Protein AF-A0A058YYZ7-F1 (afdb_monomer)

Sequence (504 aa):
MAPGGMSLLHMRAFSSAAGSTTTKVATSAKFANYDTECAGARLCRAIEAGEEPLPQGFDDVAHFRLFLRLVGDPRANRPLAKLGPMARLLGMDRASVQSLLGHYGREFGIAPARRSLHVPLAGVGPGHAVFEDLMDLVRRDPPVLVPRVLPRLVRLPPQQVEELLEEHAPEILATPAWERGICLGRLGHLVTVDPPLSRGAMVLLLSSNPPTLSRAIDKHFPEHGDVTVSVLPGAKMEALRGALVAGLQKAPVPSLWAINKSTGVAPTSIILHGPDLCPEYIVHLRGELPAEKVAHMRGLLQERRHSLQDMARQLAMSADRLRWYIRYYEPGVVLPSSERRPVRQLTRPGGSGRLTLREYTRRFLPATSPVHRPPGEGSPAGEGSHAPAGPSVHCRLSYFDPQVYGSGPGTNVQLLAPGLSRNLEAEIRGLAGLRPMPAMQEIGEYFGMPLHALLAAMRSFGWPEGFWDSRPTSQKYALADEDIRRLRRLAKQVHPSGRRMRFT

Mean predicted aligned error: 15.31 Å

Structure (mmCIF, N/CA/C/O backbone):
data_AF-A0A058YYZ7-F1
#
_entry.id   AF-A0A058YYZ7-F1
#
loop_
_atom_site.group_PDB
_atom_site.id
_atom_site.type_symbol
_atom_site.label_atom_id
_atom_site.label_alt_id
_atom_site.label_comp_id
_atom_site.label_asym_id
_atom_site.label_entity_id
_atom_site.label_seq_id
_atom_site.pdbx_PDB_ins_code
_atom_site.Cartn_x
_atom_site.Cartn_y
_atom_site.Cartn_z
_atom_site.occupancy
_atom_site.B_iso_or_equiv
_atom_site.auth_seq_id
_atom_site.auth_comp_id
_atom_site.auth_asym_id
_atom_site.auth_atom_id
_atom_site.pdbx_PDB_model_num
ATOM 1 N N . MET A 1 1 ? -35.905 -2.903 -5.583 1.00 32.34 1 MET A N 1
ATOM 2 C CA . MET A 1 1 ? -35.026 -1.754 -5.889 1.00 32.34 1 MET A CA 1
ATOM 3 C C . MET A 1 1 ? -33.642 -2.298 -6.196 1.00 32.34 1 MET A C 1
ATOM 5 O O . MET A 1 1 ? -33.057 -2.939 -5.334 1.00 32.34 1 MET A O 1
ATOM 9 N N . ALA A 1 2 ? -33.198 -2.164 -7.446 1.00 23.47 2 ALA A N 1
ATOM 10 C CA . ALA A 1 2 ? -31.926 -2.707 -7.921 1.00 23.47 2 ALA A CA 1
ATOM 11 C C . ALA A 1 2 ? -30.734 -2.012 -7.227 1.00 23.47 2 ALA A C 1
ATOM 13 O O . ALA A 1 2 ? -30.802 -0.797 -7.022 1.00 23.47 2 ALA A O 1
ATOM 14 N N . PRO A 1 3 ? -29.655 -2.729 -6.859 1.00 31.19 3 PRO A N 1
ATOM 15 C CA . PRO A 1 3 ? -28.486 -2.100 -6.260 1.00 31.19 3 PRO A CA 1
ATOM 16 C C . PRO A 1 3 ? -27.689 -1.348 -7.331 1.00 31.19 3 PRO A C 1
ATOM 18 O O . PRO A 1 3 ? -27.388 -1.892 -8.393 1.00 31.19 3 PRO A O 1
ATOM 21 N N . GLY A 1 4 ? -27.372 -0.085 -7.038 1.00 28.50 4 GLY A N 1
ATOM 22 C CA . GLY A 1 4 ? -26.622 0.820 -7.905 1.00 28.50 4 GLY A CA 1
ATOM 23 C C . GLY A 1 4 ? -25.275 0.232 -8.312 1.00 28.50 4 GLY A C 1
ATOM 24 O O . GLY A 1 4 ? -24.405 -0.002 -7.473 1.00 28.50 4 GLY A O 1
ATOM 25 N N . GLY A 1 5 ? -25.145 -0.019 -9.614 1.00 26.58 5 GLY A N 1
ATOM 26 C CA . GLY A 1 5 ? -23.951 -0.549 -10.250 1.00 26.58 5 GLY A CA 1
ATOM 27 C C . GLY A 1 5 ? -22.771 0.416 -10.189 1.00 26.58 5 GLY A C 1
ATOM 28 O O . GLY A 1 5 ? -22.922 1.638 -10.214 1.00 26.58 5 GLY A O 1
ATOM 29 N N . MET A 1 6 ? -21.580 -0.174 -10.125 1.00 30.84 6 MET A N 1
ATOM 30 C CA . MET A 1 6 ? -20.306 0.515 -10.282 1.00 30.84 6 MET A CA 1
ATOM 31 C C . MET A 1 6 ? -20.278 1.341 -11.575 1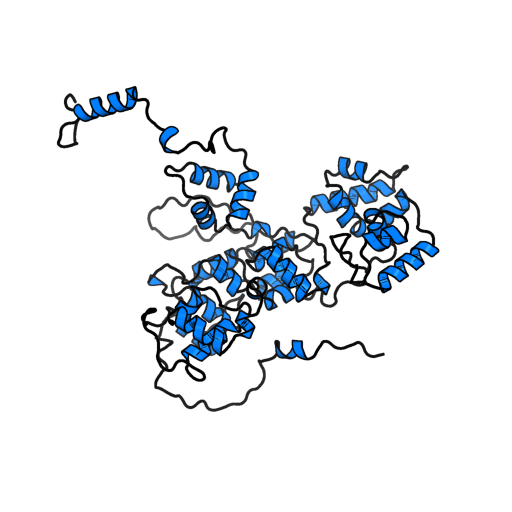.00 30.84 6 MET A C 1
ATOM 33 O O . MET A 1 6 ? -20.778 0.914 -12.615 1.00 30.84 6 MET A O 1
ATOM 37 N N . SER A 1 7 ? -19.657 2.520 -11.511 1.00 30.50 7 SER A N 1
ATOM 38 C CA . SER A 1 7 ? -19.440 3.397 -12.664 1.00 30.50 7 SER A CA 1
ATOM 39 C C . SER A 1 7 ? -18.693 2.666 -13.790 1.00 30.50 7 SER A C 1
ATOM 41 O O . SER A 1 7 ? -17.565 2.200 -13.608 1.00 30.50 7 SER A O 1
ATOM 43 N N . LEU A 1 8 ? -19.315 2.622 -14.975 1.00 30.22 8 LEU A N 1
ATOM 44 C CA . LEU A 1 8 ? -18.810 2.034 -16.227 1.00 30.22 8 LEU A CA 1
ATOM 45 C C . LEU A 1 8 ? -17.433 2.568 -16.671 1.00 30.22 8 LEU A C 1
ATOM 47 O O . LEU A 1 8 ? -16.762 1.928 -17.478 1.00 30.22 8 LEU A O 1
ATOM 51 N N . LEU A 1 9 ? -16.968 3.694 -16.120 1.00 29.95 9 LEU A N 1
ATOM 52 C CA . LEU A 1 9 ? -15.645 4.254 -16.413 1.00 29.95 9 LEU A CA 1
ATOM 53 C C . LEU A 1 9 ? -14.485 3.473 -15.769 1.00 29.95 9 LEU A C 1
ATOM 55 O O . LEU A 1 9 ? -13.367 3.562 -16.262 1.00 29.95 9 LEU A O 1
ATOM 59 N N . HIS A 1 10 ? -14.733 2.663 -14.732 1.00 36.28 10 HIS A N 1
ATOM 60 C CA . HIS A 1 10 ? -13.674 1.891 -14.060 1.00 36.28 10 HIS A CA 1
ATOM 61 C C . HIS A 1 10 ? -13.516 0.456 -14.586 1.00 36.28 10 HIS A C 1
ATOM 63 O O . HIS A 1 10 ? -12.455 -0.135 -14.415 1.00 36.28 10 HIS A O 1
ATOM 69 N N . MET A 1 11 ? -14.509 -0.106 -15.289 1.00 30.02 11 MET A N 1
ATOM 70 C CA . MET A 1 11 ? -14.366 -1.442 -15.896 1.00 30.02 11 MET A CA 1
ATOM 71 C C . MET A 1 11 ? -13.507 -1.448 -17.167 1.00 30.02 11 MET A C 1
ATOM 73 O O . MET A 1 11 ? -12.924 -2.476 -17.504 1.00 30.02 11 MET A O 1
ATOM 77 N N . ARG A 1 12 ? -13.351 -0.303 -17.845 1.00 27.16 12 ARG A N 1
ATOM 78 C CA . ARG A 1 12 ? -12.526 -0.208 -19.063 1.00 27.16 12 ARG A CA 1
ATOM 79 C C . ARG A 1 12 ? -11.014 -0.216 -18.799 1.00 27.16 12 ARG A C 1
ATOM 81 O O . ARG A 1 12 ? -10.256 -0.368 -19.746 1.00 27.16 12 ARG A O 1
ATOM 88 N N . ALA A 1 13 ? -10.587 -0.117 -17.538 1.00 29.44 13 ALA A N 1
ATOM 89 C CA . ALA A 1 13 ? -9.180 -0.202 -17.136 1.00 29.44 13 ALA A CA 1
ATOM 90 C C . ALA A 1 13 ? -8.735 -1.616 -16.705 1.00 29.44 13 ALA A C 1
ATOM 92 O O . ALA A 1 13 ? -7.559 -1.823 -16.432 1.00 29.44 13 ALA A O 1
ATOM 93 N N . PHE A 1 14 ? -9.645 -2.598 -16.65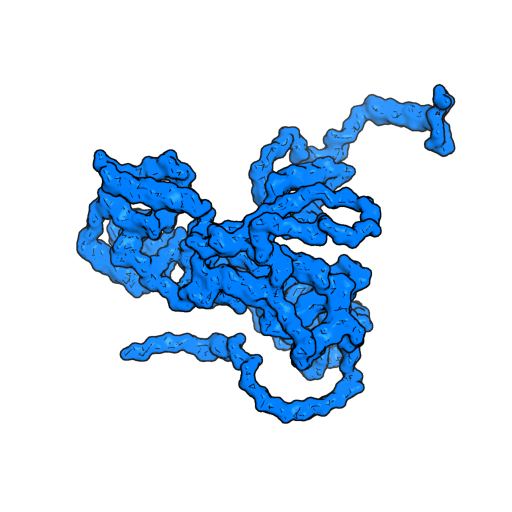7 1.00 36.44 14 PHE A N 1
ATOM 94 C CA . PHE A 1 14 ? -9.351 -3.947 -16.142 1.00 36.44 14 PHE A CA 1
ATOM 95 C C . PHE A 1 14 ? -9.690 -5.084 -17.118 1.00 36.44 14 PHE A C 1
ATOM 97 O O . PHE A 1 14 ? -9.709 -6.248 -16.728 1.00 36.44 14 PHE A O 1
ATOM 104 N N . SER A 1 15 ? -9.938 -4.771 -18.394 1.00 26.84 15 SER A N 1
ATOM 105 C CA . SER A 1 15 ? -10.240 -5.777 -19.418 1.00 26.84 15 SER A CA 1
ATOM 106 C C . SER A 1 15 ? -9.818 -5.330 -20.821 1.00 26.84 15 SER A C 1
ATOM 108 O O . SER A 1 15 ? -10.649 -5.141 -21.705 1.00 26.84 15 SER A O 1
ATOM 110 N N . SER A 1 16 ? -8.513 -5.199 -21.048 1.00 29.78 16 SER A N 1
ATOM 111 C CA . SER A 1 16 ? -7.920 -5.223 -22.393 1.00 29.78 16 SER A CA 1
ATOM 112 C C . SER A 1 16 ? -7.085 -6.495 -22.558 1.00 29.78 16 SER A C 1
ATOM 114 O O . SER A 1 16 ? -5.874 -6.449 -22.739 1.00 29.78 16 SER A O 1
ATOM 116 N N . ALA A 1 17 ? -7.748 -7.644 -22.427 1.00 37.47 17 ALA A N 1
ATOM 117 C CA . ALA A 1 17 ? -7.214 -8.962 -22.752 1.00 37.47 17 ALA A CA 1
ATOM 118 C C . ALA A 1 17 ? -8.373 -9.904 -23.125 1.00 37.47 17 ALA A C 1
ATOM 120 O O . ALA A 1 17 ? -8.692 -10.820 -22.380 1.00 37.47 17 ALA A O 1
ATOM 121 N N . ALA A 1 18 ? -9.058 -9.628 -24.239 1.00 31.44 18 ALA A N 1
ATOM 122 C CA . ALA A 1 18 ? -9.819 -10.620 -25.011 1.00 31.44 18 ALA A CA 1
ATOM 123 C C . ALA A 1 18 ? -10.386 -9.963 -26.277 1.00 31.44 18 ALA A C 1
ATOM 125 O O . ALA A 1 18 ? -11.379 -9.243 -26.246 1.00 31.44 18 ALA A O 1
ATOM 126 N N . GLY A 1 19 ? -9.723 -10.227 -27.394 1.00 24.39 19 GLY A N 1
ATOM 127 C CA . GLY A 1 19 ? -10.107 -9.800 -28.731 1.00 24.39 19 GLY A CA 1
ATOM 128 C C . GLY A 1 19 ? -9.131 -10.422 -29.712 1.00 24.39 19 GLY A C 1
ATOM 129 O O . GLY A 1 19 ? -8.310 -9.728 -30.296 1.00 24.39 19 GLY A O 1
ATOM 130 N N . SER A 1 20 ? -9.151 -11.755 -29.791 1.00 33.25 20 SER A N 1
ATOM 131 C CA . SER A 1 20 ? -8.394 -12.521 -30.778 1.00 33.25 20 SER A CA 1
ATOM 132 C C . SER A 1 20 ? -8.944 -12.200 -32.167 1.00 33.25 20 SER A C 1
ATOM 134 O O . SER A 1 20 ? -9.872 -12.839 -32.654 1.00 33.25 20 SER A O 1
ATOM 136 N N . THR A 1 21 ? -8.399 -11.162 -32.788 1.00 25.28 21 THR A N 1
ATOM 137 C CA . THR A 1 21 ? -8.395 -11.011 -34.239 1.00 25.28 21 THR A CA 1
ATOM 138 C C . THR A 1 21 ? -7.006 -11.391 -34.710 1.00 25.28 21 THR A C 1
ATOM 140 O O . THR A 1 21 ? -6.031 -10.685 -34.461 1.00 25.28 21 THR A O 1
ATOM 143 N N . THR A 1 22 ? -6.924 -12.542 -35.367 1.00 31.73 22 THR A N 1
ATOM 144 C CA . THR A 1 22 ? -5.776 -13.029 -36.129 1.00 31.73 22 THR A CA 1
ATOM 145 C C . THR A 1 22 ? -5.515 -12.104 -37.316 1.00 31.73 22 THR A C 1
ATOM 147 O O . THR A 1 22 ? -5.817 -12.410 -38.466 1.00 31.73 22 THR A O 1
ATOM 150 N N . THR A 1 23 ? -4.931 -10.941 -37.049 1.00 27.08 23 THR A N 1
ATOM 151 C CA . THR A 1 23 ? -4.337 -10.100 -38.082 1.00 27.08 23 THR A CA 1
ATOM 152 C C . THR A 1 23 ? -2.948 -10.657 -38.367 1.00 27.08 23 THR A C 1
ATOM 154 O O . THR A 1 23 ? -2.052 -10.579 -37.530 1.00 27.08 23 THR A O 1
ATOM 157 N N . LYS A 1 24 ? -2.765 -11.255 -39.551 1.00 30.39 24 LYS A N 1
ATOM 158 C CA . LYS A 1 24 ? -1.438 -11.549 -40.109 1.00 30.39 24 LYS A CA 1
ATOM 159 C C . LYS A 1 24 ? -0.627 -10.252 -40.111 1.00 30.39 24 LYS A C 1
ATOM 161 O O . LYS A 1 24 ? -0.834 -9.391 -40.964 1.00 30.39 24 LYS A O 1
ATOM 166 N N . VAL A 1 25 ? 0.276 -10.111 -39.146 1.00 31.44 25 VAL A N 1
ATOM 167 C CA . VAL A 1 25 ? 1.240 -9.015 -39.103 1.00 31.44 25 VAL A CA 1
ATOM 168 C C . VAL A 1 25 ? 2.261 -9.275 -40.201 1.00 31.44 25 VAL A C 1
ATOM 170 O O . VAL A 1 25 ? 3.057 -10.210 -40.129 1.00 31.44 25 VAL A O 1
ATOM 173 N N . ALA A 1 26 ? 2.207 -8.452 -41.245 1.00 29.28 26 ALA A N 1
ATOM 174 C CA . ALA A 1 26 ? 3.275 -8.346 -42.217 1.00 29.28 26 ALA A CA 1
ATOM 175 C C . ALA A 1 26 ? 4.538 -7.872 -41.486 1.00 29.28 26 ALA A C 1
ATOM 177 O O . ALA A 1 26 ? 4.589 -6.778 -40.924 1.00 29.28 26 ALA A O 1
ATOM 178 N N . THR A 1 27 ? 5.553 -8.727 -41.476 1.00 37.75 27 THR A N 1
ATOM 179 C CA . THR A 1 27 ? 6.890 -8.451 -40.957 1.00 37.75 27 THR A CA 1
ATOM 180 C C . THR A 1 27 ? 7.516 -7.279 -41.713 1.00 37.75 27 THR A C 1
ATOM 182 O O . THR A 1 27 ? 8.092 -7.448 -42.788 1.00 37.75 27 THR A O 1
ATOM 185 N N . SER A 1 28 ? 7.425 -6.077 -41.139 1.00 33.72 28 SER A N 1
ATOM 186 C CA . SER A 1 28 ? 8.242 -4.923 -41.523 1.00 33.72 28 SER A CA 1
ATOM 187 C C . SER A 1 28 ? 9.673 -5.139 -41.021 1.00 33.72 28 SER A C 1
ATOM 189 O O . SER A 1 28 ? 10.065 -4.756 -39.919 1.00 33.72 28 SER A O 1
ATOM 191 N N . ALA A 1 29 ? 10.458 -5.824 -41.845 1.00 35.69 29 ALA A N 1
ATOM 192 C CA . ALA A 1 29 ? 11.808 -6.298 -41.565 1.00 35.69 29 ALA A CA 1
ATOM 193 C C . ALA A 1 29 ? 12.906 -5.206 -41.590 1.00 35.69 29 ALA A C 1
ATOM 195 O O . ALA A 1 29 ? 14.044 -5.507 -41.942 1.00 35.69 29 ALA A O 1
ATOM 196 N N . LYS A 1 30 ? 12.619 -3.937 -41.249 1.00 32.91 30 LYS A N 1
ATOM 197 C CA . LYS A 1 30 ? 13.631 -2.855 -41.353 1.00 32.91 30 LYS A CA 1
ATOM 198 C C . LYS A 1 30 ? 13.953 -2.043 -40.096 1.00 32.91 30 LYS A C 1
ATOM 200 O O . LYS A 1 30 ? 14.890 -1.258 -40.149 1.00 32.91 30 LYS A O 1
ATOM 205 N N . PHE A 1 31 ? 13.313 -2.296 -38.952 1.00 38.97 31 PHE A N 1
ATOM 206 C CA . PHE A 1 31 ? 13.719 -1.686 -37.667 1.00 38.97 31 PHE A CA 1
ATOM 207 C C . PHE A 1 31 ? 13.695 -2.652 -36.468 1.00 38.97 31 PHE A C 1
ATOM 209 O O . PHE A 1 31 ? 13.795 -2.228 -35.321 1.00 38.97 31 PHE A O 1
ATOM 216 N N . ALA A 1 32 ? 13.645 -3.964 -36.718 1.00 35.94 32 ALA A N 1
ATOM 217 C CA . ALA A 1 32 ? 13.622 -5.031 -35.709 1.00 35.94 32 ALA A CA 1
ATOM 218 C C . ALA A 1 32 ? 14.964 -5.253 -34.962 1.00 35.94 32 ALA A C 1
ATOM 220 O O . ALA A 1 32 ? 15.266 -6.365 -34.548 1.00 35.94 32 ALA A O 1
ATOM 221 N N . ASN A 1 33 ? 15.775 -4.208 -34.776 1.00 40.09 33 ASN A N 1
ATOM 222 C CA . ASN A 1 33 ? 17.078 -4.270 -34.097 1.00 40.09 33 ASN A CA 1
ATOM 223 C C . ASN A 1 33 ? 17.053 -3.653 -32.683 1.00 40.09 33 ASN A C 1
ATOM 225 O O . ASN A 1 33 ? 18.094 -3.258 -32.159 1.00 40.09 33 ASN A O 1
ATOM 229 N N . TYR A 1 34 ? 15.878 -3.547 -32.054 1.00 48.16 34 TYR A N 1
ATOM 230 C CA . TYR A 1 34 ? 15.766 -3.118 -30.652 1.00 48.16 34 TYR A CA 1
ATOM 231 C C . TYR A 1 34 ? 16.021 -4.265 -29.656 1.00 48.16 34 TYR A C 1
ATOM 233 O O . TYR A 1 34 ? 16.436 -4.000 -28.530 1.00 48.16 34 TYR A O 1
ATOM 241 N N . ASP A 1 35 ? 15.907 -5.516 -30.118 1.00 48.53 35 ASP A N 1
ATOM 242 C CA . ASP A 1 35 ? 16.227 -6.753 -29.398 1.00 48.53 35 ASP A CA 1
ATOM 243 C C . ASP A 1 35 ? 17.396 -7.481 -30.085 1.00 48.53 35 ASP A C 1
ATOM 245 O O . ASP A 1 35 ? 17.244 -8.563 -30.653 1.00 48.53 35 ASP A O 1
ATOM 249 N N . THR A 1 36 ? 18.603 -6.909 -30.062 1.00 55.50 36 THR A N 1
ATOM 250 C CA . THR A 1 36 ? 19.791 -7.741 -30.322 1.00 55.50 36 THR A CA 1
ATOM 251 C C . THR A 1 36 ? 19.808 -8.873 -29.300 1.00 55.50 36 THR A C 1
ATOM 253 O O . THR A 1 36 ? 19.656 -8.584 -28.116 1.00 55.50 36 THR A O 1
ATOM 256 N N . GLU A 1 37 ? 19.989 -10.110 -29.772 1.00 69.75 37 GLU A N 1
ATOM 257 C CA . GLU A 1 37 ? 19.942 -11.420 -29.100 1.00 69.75 37 GLU A CA 1
ATOM 258 C C . GLU A 1 37 ? 20.668 -11.509 -27.737 1.00 69.75 37 GLU A C 1
ATOM 260 O O . GLU A 1 37 ? 21.611 -12.280 -27.541 1.00 69.75 37 GLU A O 1
ATOM 265 N N . CYS A 1 38 ? 20.251 -10.731 -26.749 1.00 83.62 38 CYS A N 1
ATOM 266 C CA . CYS A 1 38 ? 20.712 -10.867 -25.383 1.00 83.62 38 CYS A CA 1
ATOM 267 C C . CYS A 1 38 ? 19.911 -11.983 -24.706 1.00 83.62 38 CYS A C 1
ATOM 269 O O . CYS A 1 38 ? 18.788 -12.309 -25.109 1.00 83.62 38 CYS A O 1
ATOM 271 N N . ALA A 1 39 ? 20.501 -12.596 -23.680 1.00 89.94 39 ALA A N 1
ATOM 272 C CA . ALA A 1 39 ? 19.862 -13.695 -22.966 1.00 89.94 39 ALA A CA 1
ATOM 273 C C . ALA A 1 39 ? 18.491 -13.286 -22.400 1.00 89.94 39 ALA A C 1
ATOM 275 O O . ALA A 1 39 ? 17.548 -14.063 -22.492 1.00 89.94 39 ALA A O 1
ATOM 276 N N . GLY A 1 40 ? 18.349 -12.042 -21.924 1.00 91.88 40 GLY A N 1
ATOM 277 C CA . GLY A 1 40 ? 17.075 -11.500 -21.445 1.00 91.88 40 GLY A CA 1
ATOM 278 C C . GLY A 1 40 ? 15.976 -11.439 -22.505 1.00 91.88 40 GLY A C 1
ATOM 279 O O . GLY A 1 40 ? 14.872 -11.918 -22.271 1.00 91.88 40 GLY A O 1
ATOM 280 N N . ALA A 1 41 ? 16.270 -10.905 -23.695 1.00 91.44 41 ALA A N 1
ATOM 281 C CA . ALA A 1 41 ? 15.289 -10.824 -24.780 1.00 91.44 41 ALA A CA 1
ATOM 282 C C . ALA A 1 41 ? 14.910 -12.214 -25.323 1.00 91.44 41 ALA A C 1
ATOM 284 O O . ALA A 1 41 ? 13.760 -12.439 -25.701 1.00 91.44 41 ALA A O 1
ATOM 285 N N . ARG A 1 42 ? 15.856 -13.168 -25.344 1.00 93.00 42 ARG A N 1
ATOM 286 C CA . ARG A 1 42 ? 15.548 -14.577 -25.649 1.00 93.00 42 ARG A CA 1
ATOM 287 C C . ARG A 1 42 ? 14.634 -15.196 -24.596 1.00 93.00 42 ARG A C 1
ATOM 289 O O . ARG A 1 42 ? 13.643 -15.800 -24.977 1.00 93.00 42 ARG A O 1
ATOM 296 N N . LEU A 1 43 ? 14.920 -14.984 -23.311 1.00 94.25 43 LEU A N 1
ATOM 297 C CA . LEU A 1 43 ? 14.083 -15.479 -22.220 1.00 94.25 43 LEU A CA 1
ATOM 298 C C . LEU A 1 43 ? 12.655 -14.922 -22.311 1.00 94.25 43 LEU A C 1
ATOM 300 O O . LEU A 1 43 ? 11.703 -15.686 -22.238 1.00 94.25 43 LEU A O 1
ATOM 304 N N . CYS A 1 44 ? 12.480 -13.616 -22.548 1.00 94.94 44 CYS A N 1
ATOM 305 C CA . CYS A 1 44 ? 11.141 -13.045 -22.730 1.00 94.94 44 CYS A CA 1
ATOM 306 C C . CYS A 1 44 ? 10.384 -13.675 -23.909 1.00 94.94 44 CYS A C 1
ATOM 308 O O . CYS A 1 44 ? 9.199 -13.959 -23.769 1.00 94.94 44 CYS A O 1
ATOM 310 N N . ARG A 1 45 ? 11.057 -13.923 -25.042 1.00 94.25 45 ARG A N 1
ATOM 311 C CA . ARG A 1 45 ? 10.438 -14.578 -26.208 1.00 94.25 45 ARG A CA 1
ATOM 312 C C . ARG A 1 45 ? 10.078 -16.038 -25.938 1.00 94.25 45 ARG A C 1
ATOM 314 O O . ARG A 1 45 ? 9.000 -16.459 -26.334 1.00 94.25 45 ARG A O 1
ATOM 321 N N . ALA A 1 46 ? 10.939 -16.780 -25.242 1.00 94.06 46 ALA A N 1
ATOM 322 C CA . ALA A 1 46 ? 10.653 -18.152 -24.824 1.00 94.06 46 ALA A CA 1
ATOM 323 C C . ALA A 1 46 ? 9.420 -18.204 -23.903 1.00 94.06 46 ALA A C 1
ATOM 325 O O . ALA A 1 46 ? 8.557 -19.060 -24.075 1.00 94.06 46 ALA A O 1
ATOM 326 N N . ILE A 1 47 ? 9.276 -17.234 -22.990 1.00 95.44 47 ILE A N 1
ATOM 327 C CA . ILE A 1 47 ? 8.081 -17.119 -22.141 1.00 95.44 47 ILE A CA 1
ATOM 328 C C . ILE A 1 47 ? 6.834 -16.776 -22.971 1.00 95.44 47 ILE A C 1
ATOM 330 O O . ILE A 1 47 ? 5.782 -17.376 -22.769 1.00 95.44 47 ILE A O 1
ATOM 334 N N . GLU A 1 48 ? 6.930 -15.846 -23.927 1.00 94.88 48 GLU A N 1
ATOM 335 C CA . GLU A 1 48 ? 5.817 -15.510 -24.836 1.00 94.88 48 GLU A CA 1
ATOM 336 C C . GLU A 1 48 ? 5.400 -16.695 -25.721 1.00 94.88 48 GLU A C 1
ATOM 338 O O . GLU A 1 48 ? 4.217 -16.841 -26.024 1.00 94.88 48 GLU A O 1
ATOM 343 N N . ALA A 1 49 ? 6.349 -17.554 -26.101 1.00 94.19 49 ALA A N 1
ATOM 344 C CA . ALA A 1 49 ? 6.106 -18.787 -26.847 1.00 94.19 49 ALA A CA 1
ATOM 345 C C . ALA A 1 49 ? 5.599 -19.951 -25.971 1.00 94.19 49 ALA A C 1
ATOM 347 O O . ALA A 1 49 ? 5.192 -20.980 -26.507 1.00 94.19 49 ALA A O 1
ATOM 348 N N . GLY A 1 50 ? 5.603 -19.802 -24.640 1.00 94.19 50 GLY A N 1
ATOM 349 C CA . GLY A 1 50 ? 5.224 -20.854 -23.691 1.00 94.19 50 GLY A CA 1
ATOM 350 C C . GLY A 1 50 ? 6.286 -21.942 -23.485 1.00 94.19 50 GLY A C 1
ATOM 351 O O . GLY A 1 50 ? 5.978 -22.980 -22.906 1.00 94.19 50 GLY A O 1
ATOM 352 N N . GLU A 1 51 ? 7.516 -21.716 -23.948 1.00 94.38 51 GLU A N 1
ATOM 353 C CA . GLU A 1 51 ? 8.656 -22.629 -23.782 1.00 94.38 51 GLU A CA 1
ATOM 354 C C . GLU A 1 51 ? 9.259 -22.542 -22.372 1.00 94.38 51 GLU A C 1
ATOM 356 O O . GLU A 1 51 ? 9.737 -23.538 -21.837 1.00 94.38 51 GLU A O 1
ATOM 361 N N . GLU A 1 52 ? 9.194 -21.360 -21.753 1.00 93.06 52 GLU A N 1
ATOM 362 C CA . GLU A 1 52 ? 9.649 -21.100 -20.384 1.00 93.06 52 GLU A CA 1
ATOM 363 C C . GLU A 1 52 ? 8.501 -20.504 -19.549 1.00 93.06 52 GLU A C 1
ATOM 365 O O . GLU A 1 52 ? 7.705 -19.711 -20.062 1.00 93.06 52 GLU A O 1
ATOM 370 N N . PRO A 1 53 ? 8.374 -20.835 -18.254 1.00 94.00 53 PRO A N 1
ATOM 371 C CA . PRO A 1 53 ? 7.327 -20.263 -17.419 1.00 94.00 53 PRO A CA 1
ATOM 372 C C . PRO A 1 53 ? 7.621 -18.797 -17.074 1.00 94.00 53 PRO A C 1
ATOM 374 O O . PRO A 1 53 ? 8.761 -18.409 -16.810 1.00 94.00 53 PRO A O 1
ATOM 377 N N . LEU A 1 54 ? 6.570 -17.975 -16.982 1.00 94.19 54 LEU A N 1
ATOM 378 C CA . LEU A 1 54 ? 6.694 -16.626 -16.428 1.00 94.19 54 LEU A CA 1
ATOM 379 C C . LEU A 1 54 ? 7.154 -16.715 -14.958 1.00 94.19 54 LEU A C 1
ATOM 381 O O . LEU A 1 54 ? 6.518 -17.426 -14.171 1.00 94.19 54 LEU A O 1
ATOM 385 N N . PRO A 1 55 ? 8.207 -15.982 -14.548 1.00 93.31 55 PRO A N 1
ATOM 386 C CA . PRO A 1 55 ? 8.646 -15.996 -13.161 1.00 93.31 55 PRO A CA 1
ATOM 387 C C . PRO A 1 55 ? 7.539 -15.549 -12.202 1.00 93.31 55 PRO A C 1
ATOM 389 O O . PRO A 1 55 ? 6.846 -14.558 -12.445 1.00 93.31 55 PRO A O 1
ATOM 392 N N . GLN A 1 56 ? 7.409 -16.259 -11.077 1.00 91.62 56 GLN A N 1
ATOM 393 C CA . GLN A 1 56 ? 6.443 -15.923 -10.028 1.00 91.62 56 GLN A CA 1
ATOM 394 C C . GLN A 1 56 ? 6.578 -14.447 -9.607 1.00 91.62 56 GLN A C 1
ATOM 396 O O . GLN A 1 56 ? 7.686 -13.914 -9.518 1.00 91.62 56 GLN A O 1
ATOM 401 N N . GLY A 1 57 ? 5.448 -13.797 -9.325 1.00 87.88 57 GLY A N 1
ATOM 402 C CA . GLY A 1 57 ? 5.376 -12.402 -8.883 1.00 87.88 57 GLY A CA 1
ATOM 403 C C . GLY A 1 57 ? 5.127 -11.390 -10.005 1.00 87.88 57 GLY A C 1
ATOM 404 O O . GLY A 1 57 ? 4.706 -10.265 -9.723 1.00 87.88 57 GLY A O 1
ATOM 405 N N . PHE A 1 58 ? 5.326 -11.782 -11.264 1.00 92.69 58 PHE A N 1
ATOM 406 C CA . PHE A 1 58 ? 4.970 -10.976 -12.429 1.00 92.69 58 PHE A CA 1
ATOM 407 C C . PHE A 1 58 ? 3.587 -11.363 -12.958 1.00 92.69 58 PHE A C 1
ATOM 409 O O . PHE A 1 58 ? 3.248 -12.542 -13.007 1.00 92.69 58 PHE A O 1
ATOM 416 N N . ASP A 1 59 ? 2.797 -10.363 -13.355 1.00 88.75 59 ASP A N 1
ATOM 417 C CA . ASP A 1 59 ? 1.454 -10.594 -13.907 1.00 88.75 59 ASP A CA 1
ATOM 418 C C . ASP A 1 59 ? 1.499 -10.962 -15.396 1.00 88.75 59 ASP A C 1
ATOM 420 O O . ASP A 1 59 ? 0.646 -11.699 -15.882 1.00 88.75 59 ASP A O 1
ATOM 424 N N . ASP A 1 60 ? 2.503 -10.455 -16.116 1.00 92.38 60 ASP A N 1
ATOM 425 C CA . ASP A 1 60 ? 2.710 -10.688 -17.542 1.00 92.38 60 ASP A CA 1
ATOM 426 C C . ASP A 1 60 ? 4.194 -10.526 -17.933 1.00 92.38 60 ASP A C 1
ATOM 428 O O . ASP A 1 60 ? 5.042 -10.070 -17.150 1.00 92.38 60 ASP A O 1
ATOM 432 N N . VAL A 1 61 ? 4.505 -10.878 -19.185 1.00 94.62 61 VAL A N 1
ATOM 433 C CA . VAL A 1 61 ? 5.862 -10.765 -19.739 1.00 94.62 61 VAL A CA 1
ATOM 434 C C . VAL A 1 61 ? 6.315 -9.310 -19.852 1.00 94.62 61 VAL A C 1
ATOM 436 O O . VAL A 1 61 ? 7.503 -9.037 -19.704 1.00 94.62 61 VAL A O 1
ATOM 439 N N . ALA A 1 62 ? 5.411 -8.349 -20.057 1.00 92.25 62 ALA A N 1
ATOM 440 C CA . ALA A 1 62 ? 5.777 -6.938 -20.175 1.00 92.25 62 ALA A CA 1
ATOM 441 C C . ALA A 1 62 ? 6.333 -6.378 -18.852 1.00 92.25 62 ALA A C 1
ATOM 443 O O . ALA A 1 62 ? 7.318 -5.635 -18.858 1.00 92.25 62 ALA A O 1
ATOM 444 N N . HIS A 1 63 ? 5.763 -6.768 -17.708 1.00 92.25 63 HIS A N 1
ATOM 445 C CA . HIS A 1 63 ? 6.274 -6.427 -16.379 1.00 92.25 63 HIS A CA 1
ATOM 446 C C . HIS A 1 63 ? 7.641 -7.068 -16.117 1.00 92.25 63 HIS A C 1
ATOM 448 O O . HIS A 1 63 ? 8.547 -6.401 -15.606 1.00 92.25 63 HIS A O 1
ATOM 454 N N . PHE A 1 64 ? 7.821 -8.332 -16.507 1.00 95.44 64 PHE A N 1
ATOM 455 C CA . PHE A 1 64 ? 9.111 -9.009 -16.376 1.00 95.44 64 PHE A CA 1
ATOM 456 C C . PHE A 1 64 ? 10.184 -8.390 -17.287 1.00 95.44 64 PHE A C 1
ATOM 458 O O . PHE A 1 64 ? 11.290 -8.083 -16.839 1.00 95.44 64 PHE A O 1
ATOM 465 N N . ARG A 1 65 ? 9.834 -8.090 -18.542 1.00 95.12 65 ARG A N 1
ATOM 466 C CA . ARG A 1 65 ? 10.688 -7.384 -19.505 1.00 95.12 65 ARG A CA 1
ATOM 467 C C . ARG A 1 65 ? 11.101 -6.010 -18.975 1.00 95.12 65 ARG A C 1
ATOM 469 O O . ARG A 1 65 ? 12.272 -5.651 -19.084 1.00 95.12 65 ARG A O 1
ATOM 476 N N . LEU A 1 66 ? 10.190 -5.256 -18.349 1.00 94.88 66 LEU A N 1
ATOM 477 C CA . LEU A 1 66 ? 10.535 -3.992 -17.690 1.00 94.88 66 LEU A CA 1
ATOM 478 C C . LEU A 1 66 ? 11.576 -4.202 -16.586 1.00 94.88 66 LEU A C 1
ATOM 480 O O . LEU A 1 66 ? 12.551 -3.454 -16.536 1.00 94.88 66 LEU A O 1
ATOM 484 N N . PHE A 1 67 ? 11.410 -5.211 -15.725 1.00 95.50 67 PHE A N 1
ATOM 485 C CA . PHE A 1 67 ? 12.416 -5.530 -14.711 1.00 95.50 67 PHE A CA 1
ATOM 486 C C . PHE A 1 67 ? 13.793 -5.770 -15.350 1.00 95.50 67 PHE A C 1
ATOM 488 O O . PHE A 1 67 ? 14.750 -5.099 -14.962 1.00 95.50 67 PHE A O 1
ATOM 495 N N . LEU A 1 68 ? 13.890 -6.625 -16.374 1.00 95.31 68 LEU A N 1
ATOM 496 C CA . LEU A 1 68 ? 15.159 -6.902 -17.062 1.00 95.31 68 LEU A CA 1
ATOM 497 C C . LEU A 1 68 ? 15.756 -5.655 -17.734 1.00 95.31 68 LEU A C 1
ATOM 499 O O . LEU A 1 68 ? 16.971 -5.460 -17.702 1.00 95.31 68 LEU A O 1
ATOM 503 N N . ARG A 1 69 ? 14.927 -4.760 -18.281 1.00 94.56 69 ARG A N 1
ATOM 504 C CA . ARG A 1 69 ? 15.386 -3.462 -18.808 1.00 94.56 69 ARG A CA 1
ATOM 505 C C . ARG A 1 69 ? 15.902 -2.538 -17.706 1.00 94.56 69 ARG A C 1
ATOM 507 O O . ARG A 1 69 ? 16.883 -1.832 -17.912 1.00 94.56 69 ARG A O 1
ATOM 514 N N . LEU A 1 70 ? 15.280 -2.541 -16.526 1.00 92.62 70 LEU A N 1
ATOM 515 C CA . LEU A 1 70 ? 15.742 -1.771 -15.366 1.00 92.62 70 LEU A CA 1
ATOM 516 C C . LEU A 1 70 ? 17.064 -2.312 -14.798 1.00 92.62 70 LEU A C 1
ATOM 518 O O . LEU A 1 70 ? 17.856 -1.520 -14.279 1.00 92.62 70 LEU A O 1
ATOM 522 N N . VAL A 1 71 ? 17.327 -3.618 -14.929 1.00 91.25 71 VAL A N 1
ATOM 523 C CA . VAL A 1 71 ? 18.650 -4.210 -14.662 1.00 91.25 71 VAL A CA 1
ATOM 524 C C . VAL A 1 71 ? 19.706 -3.638 -15.614 1.00 91.25 71 VAL A C 1
ATOM 526 O O . VAL A 1 71 ? 20.810 -3.325 -15.178 1.00 91.25 71 VAL A O 1
ATOM 529 N N . GLY A 1 72 ? 19.370 -3.429 -16.887 1.00 89.88 72 GLY A N 1
ATOM 530 C CA . GLY A 1 72 ? 20.306 -2.889 -17.872 1.00 89.88 72 GLY A CA 1
ATOM 531 C C . GLY A 1 72 ? 21.368 -3.905 -18.296 1.00 89.88 72 GLY A C 1
ATOM 532 O O . GLY A 1 72 ? 21.094 -5.097 -18.369 1.00 89.88 72 GLY A O 1
ATOM 533 N N . ASP A 1 73 ? 22.576 -3.430 -18.613 1.00 86.44 73 ASP A N 1
ATOM 534 C CA . ASP A 1 73 ? 23.682 -4.291 -19.052 1.00 86.44 73 ASP A CA 1
ATOM 535 C C . ASP A 1 73 ? 24.244 -5.113 -17.873 1.00 86.44 73 ASP A C 1
ATOM 537 O O . ASP A 1 73 ? 24.815 -4.518 -16.948 1.00 86.44 73 ASP A O 1
ATOM 541 N N . PRO A 1 74 ? 24.160 -6.458 -17.909 1.00 81.94 74 PRO A N 1
ATOM 542 C CA . PRO A 1 74 ? 24.686 -7.301 -16.839 1.00 81.94 74 PRO A CA 1
ATOM 543 C C . PRO A 1 74 ? 26.188 -7.120 -16.602 1.00 81.94 74 PRO A C 1
ATOM 545 O O . PRO A 1 74 ? 26.662 -7.244 -15.475 1.00 81.94 74 PRO A O 1
ATOM 548 N N . ARG A 1 75 ? 26.954 -6.761 -17.642 1.00 79.94 75 ARG A N 1
ATOM 549 C CA . ARG A 1 75 ? 28.410 -6.560 -17.545 1.00 79.94 75 ARG A CA 1
ATOM 550 C C . ARG A 1 75 ? 28.778 -5.270 -16.826 1.00 79.94 75 ARG A C 1
ATOM 552 O O . ARG A 1 75 ? 29.871 -5.163 -16.276 1.00 79.94 75 ARG A O 1
ATOM 559 N N . ALA A 1 76 ? 27.877 -4.290 -16.817 1.00 76.56 76 ALA A N 1
ATOM 560 C CA . ALA A 1 76 ? 28.107 -3.014 -16.156 1.00 76.56 76 ALA A CA 1
ATOM 561 C C . ALA A 1 76 ? 27.944 -3.100 -14.628 1.00 76.56 76 ALA A C 1
ATOM 563 O O . ALA A 1 76 ? 28.296 -2.142 -13.938 1.00 76.56 76 ALA A O 1
ATOM 564 N N . ASN A 1 77 ? 27.393 -4.208 -14.097 1.00 68.31 77 ASN A N 1
ATOM 565 C CA . ASN A 1 77 ? 27.081 -4.413 -12.673 1.00 68.31 77 ASN A CA 1
ATOM 566 C C . ASN A 1 77 ? 26.353 -3.220 -12.021 1.00 68.31 77 ASN A C 1
ATOM 568 O O . ASN A 1 77 ? 26.469 -2.972 -10.819 1.00 68.31 77 ASN A O 1
ATOM 572 N N . ARG A 1 78 ? 25.600 -2.452 -12.818 1.00 76.88 78 ARG A N 1
ATOM 573 C CA . ARG A 1 78 ? 24.941 -1.223 -12.382 1.00 76.88 78 ARG A CA 1
ATOM 574 C C . ARG A 1 78 ? 23.551 -1.111 -13.010 1.00 76.88 78 ARG A C 1
ATOM 576 O O . ARG A 1 78 ? 23.451 -0.714 -14.172 1.00 76.88 78 ARG A O 1
ATOM 583 N N . PRO A 1 79 ? 22.490 -1.369 -12.228 1.00 83.06 79 PRO A N 1
ATOM 584 C CA . PRO A 1 79 ? 21.115 -1.158 -12.658 1.00 83.06 79 PRO A CA 1
ATOM 585 C C . PRO A 1 79 ? 20.848 0.265 -13.164 1.00 83.06 79 PRO A C 1
ATOM 587 O O . PRO A 1 79 ? 21.414 1.243 -12.657 1.00 83.06 79 PRO A O 1
ATOM 590 N N . LEU A 1 80 ? 19.941 0.402 -14.137 1.00 83.50 80 LEU A N 1
ATOM 591 C CA . LEU A 1 80 ? 19.528 1.706 -14.674 1.00 83.50 80 LEU A CA 1
ATOM 592 C C . LEU A 1 80 ? 18.784 2.553 -13.636 1.00 83.50 80 LEU A C 1
ATOM 594 O O . LEU A 1 80 ? 18.819 3.788 -13.699 1.00 83.50 80 LEU A O 1
ATOM 598 N N . ALA A 1 81 ? 18.136 1.893 -12.677 1.00 82.88 81 ALA A N 1
ATOM 599 C CA . ALA A 1 81 ? 17.404 2.50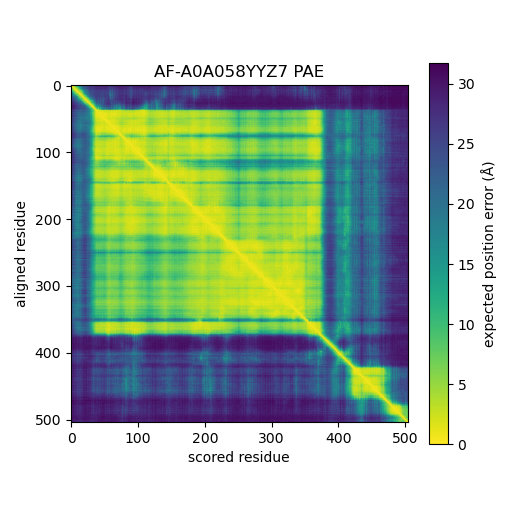1 -11.581 1.00 82.88 81 ALA A CA 1
ATOM 600 C C . ALA A 1 81 ? 17.914 1.988 -10.226 1.00 82.88 81 ALA A C 1
ATOM 602 O O . ALA A 1 81 ? 18.346 0.850 -10.092 1.00 82.88 81 ALA A O 1
ATOM 603 N N . LYS A 1 82 ? 17.846 2.833 -9.191 1.00 83.31 82 LYS A N 1
ATOM 604 C CA . LYS A 1 82 ? 18.108 2.396 -7.810 1.00 83.31 82 LYS A CA 1
ATOM 605 C C . LYS A 1 82 ? 17.033 1.389 -7.367 1.00 83.31 82 LYS A C 1
ATOM 607 O O . LYS A 1 82 ? 15.902 1.441 -7.850 1.00 83.31 82 LYS A O 1
ATOM 612 N N . LEU A 1 83 ? 17.358 0.563 -6.371 1.00 81.38 83 LEU A N 1
ATOM 613 C CA . LEU A 1 83 ? 16.479 -0.495 -5.856 1.00 81.38 83 LEU A CA 1
ATOM 614 C C . LEU A 1 83 ? 15.081 0.008 -5.451 1.00 81.38 83 LEU A C 1
ATOM 616 O O . LEU A 1 83 ? 14.081 -0.592 -5.820 1.00 81.38 83 LEU A O 1
ATOM 620 N N . GLY A 1 84 ? 14.995 1.139 -4.739 1.00 79.44 84 GLY A N 1
ATOM 621 C CA . GLY A 1 84 ? 13.713 1.721 -4.313 1.00 79.44 84 GLY A CA 1
ATOM 622 C C . GLY A 1 84 ? 12.784 2.083 -5.483 1.00 79.44 84 GLY A C 1
ATOM 623 O O . GLY A 1 84 ? 11.657 1.595 -5.520 1.00 79.44 84 GLY A O 1
ATOM 624 N N . PRO A 1 85 ? 13.233 2.908 -6.450 1.00 83.44 85 PRO A N 1
ATOM 625 C CA . PRO A 1 85 ? 12.487 3.165 -7.679 1.00 83.44 85 PRO A CA 1
ATOM 626 C C . PRO A 1 85 ? 12.112 1.903 -8.461 1.00 83.44 85 PRO A C 1
ATOM 628 O O . PRO A 1 85 ? 10.976 1.831 -8.914 1.00 83.44 85 PRO A O 1
ATOM 631 N N . MET A 1 86 ? 13.009 0.915 -8.592 1.00 87.25 86 MET A N 1
ATOM 632 C CA . MET A 1 86 ? 12.679 -0.359 -9.252 1.00 87.25 86 MET A CA 1
ATOM 633 C C . MET A 1 86 ? 11.536 -1.076 -8.536 1.00 87.25 86 MET A C 1
ATOM 635 O O . MET A 1 86 ? 10.535 -1.402 -9.158 1.00 87.25 86 MET A O 1
ATOM 639 N N . ALA A 1 87 ? 11.653 -1.256 -7.222 1.00 85.69 87 ALA A N 1
ATOM 640 C CA . ALA A 1 87 ? 10.648 -1.932 -6.411 1.00 85.69 87 ALA A CA 1
ATOM 641 C C . ALA A 1 87 ? 9.283 -1.244 -6.479 1.00 85.69 87 ALA A C 1
ATOM 643 O O . ALA A 1 87 ? 8.268 -1.897 -6.702 1.00 85.69 87 ALA A O 1
ATOM 644 N N . ARG A 1 88 ? 9.267 0.091 -6.437 1.00 88.25 88 ARG A N 1
ATOM 645 C CA . ARG A 1 88 ? 8.047 0.874 -6.640 1.00 88.25 88 ARG A CA 1
ATOM 646 C C . ARG A 1 88 ? 7.434 0.653 -8.029 1.00 88.25 88 ARG A C 1
ATOM 648 O O . ARG A 1 88 ? 6.233 0.446 -8.113 1.00 88.25 88 ARG A O 1
ATOM 655 N N . LEU A 1 89 ? 8.239 0.701 -9.097 1.00 90.62 89 LEU A N 1
ATOM 656 C CA . LEU A 1 89 ? 7.771 0.506 -10.481 1.00 90.62 89 LEU A CA 1
ATOM 657 C C . LEU A 1 89 ? 7.250 -0.909 -10.754 1.00 90.62 89 LEU A C 1
ATOM 659 O O . LEU A 1 89 ? 6.432 -1.094 -11.645 1.00 90.62 89 LEU A O 1
ATOM 663 N N . LEU A 1 90 ? 7.727 -1.893 -9.997 1.00 90.12 90 LEU A N 1
ATOM 664 C CA . LEU A 1 90 ? 7.287 -3.283 -10.099 1.00 90.12 90 LEU A CA 1
ATOM 665 C C . LEU A 1 90 ? 6.146 -3.616 -9.127 1.00 90.12 90 LEU A C 1
ATOM 667 O O . LEU A 1 90 ? 5.629 -4.727 -9.162 1.00 90.12 90 LEU A O 1
ATOM 671 N N . GLY A 1 91 ? 5.764 -2.681 -8.248 1.00 89.25 91 GLY A N 1
ATOM 672 C CA . GLY A 1 91 ? 4.755 -2.923 -7.217 1.00 89.25 91 GLY A CA 1
ATOM 673 C C . GLY A 1 91 ? 5.171 -3.998 -6.206 1.00 89.25 91 GLY A C 1
ATOM 674 O O . GLY A 1 91 ? 4.331 -4.777 -5.760 1.00 89.25 91 GLY A O 1
ATOM 675 N N . MET A 1 92 ? 6.466 -4.054 -5.879 1.00 87.94 92 MET A N 1
ATOM 676 C CA . MET A 1 92 ? 7.079 -5.041 -4.985 1.00 87.94 92 MET A CA 1
ATOM 677 C C . MET A 1 92 ? 7.875 -4.361 -3.864 1.00 87.94 92 MET A C 1
ATOM 679 O O . MET A 1 92 ? 8.238 -3.180 -3.941 1.00 87.94 92 MET A O 1
ATOM 683 N N . ASP A 1 93 ? 8.211 -5.118 -2.821 1.00 84.62 93 ASP A N 1
ATOM 684 C CA . ASP A 1 93 ? 9.149 -4.666 -1.800 1.00 84.62 93 ASP A CA 1
ATOM 685 C C . ASP A 1 93 ? 10.603 -4.709 -2.312 1.00 84.62 93 ASP A C 1
ATOM 687 O O . ASP A 1 93 ? 10.960 -5.419 -3.259 1.00 84.62 93 ASP A O 1
ATOM 691 N N . ARG A 1 94 ? 11.475 -3.932 -1.662 1.00 82.88 94 ARG A N 1
ATOM 692 C CA . ARG A 1 94 ? 12.893 -3.824 -2.038 1.00 82.88 94 ARG A CA 1
ATOM 693 C C . ARG A 1 94 ? 13.638 -5.152 -1.929 1.00 82.88 94 ARG A C 1
ATOM 695 O O . ARG A 1 94 ? 14.540 -5.391 -2.725 1.00 82.88 94 ARG A O 1
ATOM 702 N N . ALA A 1 95 ? 13.287 -5.997 -0.963 1.00 77.69 95 ALA A N 1
ATOM 703 C CA . ALA A 1 95 ? 13.973 -7.260 -0.728 1.00 77.69 95 ALA A CA 1
ATOM 704 C C . ALA A 1 95 ? 13.641 -8.282 -1.823 1.00 77.69 95 ALA A C 1
ATOM 706 O O . ALA A 1 95 ? 14.537 -8.957 -2.330 1.00 77.69 95 ALA A O 1
ATOM 707 N N . SER A 1 96 ? 12.380 -8.330 -2.253 1.00 82.94 96 SER A N 1
ATOM 708 C CA . SER A 1 96 ? 11.935 -9.119 -3.403 1.00 82.94 96 SER A CA 1
ATOM 709 C C . SER A 1 96 ? 12.669 -8.720 -4.684 1.00 82.94 96 SER A C 1
ATOM 711 O O . SER A 1 96 ? 13.204 -9.584 -5.378 1.00 82.94 96 SER A O 1
ATOM 713 N N . VAL A 1 97 ? 12.795 -7.417 -4.966 1.00 84.50 97 VAL A N 1
ATOM 714 C CA . VAL A 1 97 ? 13.566 -6.953 -6.135 1.00 84.50 97 VAL A CA 1
ATOM 715 C C . VAL A 1 97 ? 15.056 -7.248 -5.999 1.00 84.50 97 VAL A C 1
ATOM 717 O O . VAL A 1 97 ? 15.688 -7.633 -6.978 1.00 84.50 97 VAL A O 1
ATOM 720 N N . GLN A 1 98 ? 15.630 -7.123 -4.802 1.00 84.19 98 GLN A N 1
ATOM 721 C CA . GLN A 1 98 ? 17.028 -7.486 -4.568 1.00 84.19 98 GLN A CA 1
ATOM 722 C C . GLN A 1 98 ? 17.274 -8.973 -4.849 1.00 84.19 98 GLN A C 1
ATOM 724 O O . GLN A 1 98 ? 18.294 -9.334 -5.436 1.00 84.19 98 GLN A O 1
ATOM 729 N N . SER A 1 99 ? 16.328 -9.832 -4.469 1.00 81.06 99 SER A N 1
ATOM 730 C CA . SER A 1 99 ? 16.395 -11.264 -4.747 1.00 81.06 99 SER A CA 1
ATOM 731 C C . SER A 1 99 ? 16.302 -11.561 -6.246 1.00 81.06 99 SER A C 1
ATOM 733 O O . SER A 1 99 ? 17.098 -12.333 -6.781 1.00 81.06 99 SER A O 1
ATOM 735 N N . LEU A 1 100 ? 15.402 -10.873 -6.958 1.00 86.81 100 LEU A N 1
ATOM 736 C CA . LEU A 1 100 ? 15.314 -10.943 -8.419 1.00 86.81 100 LEU A CA 1
ATOM 737 C C . LEU A 1 100 ? 16.601 -10.470 -9.102 1.00 86.81 100 LEU A C 1
ATOM 739 O O . LEU A 1 100 ? 17.044 -11.097 -10.059 1.00 86.81 100 LEU A O 1
ATOM 743 N N . LEU A 1 101 ? 17.234 -9.404 -8.607 1.00 86.31 101 LEU A N 1
ATOM 744 C CA . LEU A 1 101 ? 18.532 -8.943 -9.107 1.00 86.31 101 LEU A CA 1
ATOM 745 C C . LEU A 1 101 ? 19.632 -9.985 -8.887 1.00 86.31 101 LEU A C 1
ATOM 747 O O . LEU A 1 101 ? 20.472 -10.170 -9.763 1.00 86.31 101 LEU A O 1
ATOM 751 N N . GLY A 1 102 ? 19.621 -10.675 -7.747 1.00 82.75 102 GLY A N 1
ATOM 752 C CA . GLY A 1 102 ? 20.547 -11.774 -7.481 1.00 82.75 102 GLY A CA 1
ATOM 753 C C . GLY A 1 102 ? 20.367 -12.947 -8.445 1.00 82.75 102 GLY A C 1
ATOM 754 O O . GLY A 1 102 ? 21.359 -13.524 -8.876 1.00 82.75 102 GLY A O 1
ATOM 755 N N . HIS A 1 103 ? 19.119 -13.263 -8.801 1.00 86.25 103 HIS A N 1
ATOM 756 C CA . HIS A 1 103 ? 18.791 -14.419 -9.635 1.00 86.25 103 HIS A CA 1
ATOM 757 C C . HIS A 1 103 ? 18.916 -14.140 -11.141 1.00 86.25 103 HIS A C 1
ATOM 759 O O . HIS A 1 103 ? 19.540 -14.907 -11.860 1.00 86.25 103 HIS A O 1
ATOM 765 N N . TYR A 1 104 ? 18.371 -13.021 -11.618 1.00 89.00 104 TYR A N 1
ATOM 766 C CA . TYR A 1 104 ? 18.319 -12.690 -13.047 1.00 89.00 104 TYR A CA 1
ATOM 767 C C . TYR A 1 104 ? 19.331 -11.622 -13.467 1.00 89.00 104 TYR A C 1
ATOM 769 O O . TYR A 1 104 ? 19.677 -11.516 -14.644 1.00 89.00 104 TYR A O 1
ATOM 777 N N . GLY A 1 105 ? 19.798 -10.791 -12.532 1.00 84.88 105 GLY A N 1
ATOM 778 C CA . GLY A 1 105 ? 20.469 -9.536 -12.868 1.00 84.88 105 GLY A CA 1
ATOM 779 C C . GLY A 1 105 ? 21.822 -9.696 -13.566 1.00 84.88 105 GLY A C 1
ATOM 780 O O . GLY A 1 105 ? 22.204 -8.838 -14.358 1.00 84.88 105 GLY A O 1
ATOM 781 N N . ARG A 1 106 ? 22.538 -10.794 -13.299 1.00 83.50 106 ARG A N 1
ATOM 782 C CA . ARG A 1 106 ? 23.887 -11.046 -13.840 1.00 83.50 106 ARG A CA 1
ATOM 783 C C . ARG A 1 106 ? 23.906 -11.622 -15.253 1.00 83.50 106 ARG A C 1
ATOM 785 O O . ARG A 1 106 ? 24.926 -11.517 -15.925 1.00 83.50 106 ARG A O 1
ATOM 792 N N . GLU A 1 107 ? 22.802 -12.206 -15.700 1.00 86.50 107 GLU A N 1
ATOM 793 C CA . GLU A 1 107 ? 22.762 -12.963 -16.956 1.00 86.50 107 GLU A CA 1
ATOM 794 C C . GLU A 1 107 ? 21.706 -12.423 -17.920 1.00 86.50 107 GLU A C 1
ATOM 796 O O . GLU A 1 107 ? 21.961 -12.303 -19.117 1.00 86.50 107 GLU A O 1
ATOM 801 N N . PHE A 1 108 ? 20.543 -12.028 -17.400 1.00 91.88 108 PHE A N 1
ATOM 802 C CA . PHE A 1 108 ? 19.353 -11.754 -18.206 1.00 91.88 108 PHE A CA 1
ATOM 803 C C . PHE A 1 108 ? 19.011 -10.267 -18.328 1.00 91.88 108 PHE A C 1
ATOM 805 O O . PHE A 1 108 ? 17.993 -9.923 -18.923 1.00 91.88 108 PHE A O 1
ATOM 812 N N . GLY A 1 109 ? 19.832 -9.364 -17.791 1.00 91.00 109 GLY A N 1
ATOM 813 C CA . GLY A 1 109 ? 19.630 -7.925 -17.971 1.00 91.00 109 GLY A CA 1
ATOM 814 C C . GLY A 1 109 ? 19.562 -7.526 -19.453 1.00 91.00 109 GLY A C 1
ATOM 815 O O . GLY A 1 109 ? 20.346 -7.997 -20.283 1.00 91.00 109 GLY A O 1
ATOM 816 N N . ILE A 1 110 ? 18.602 -6.660 -19.789 1.00 91.50 110 ILE A N 1
ATOM 817 C CA . ILE A 1 110 ? 18.410 -6.128 -21.141 1.00 91.50 110 ILE A CA 1
ATOM 818 C C . ILE A 1 110 ? 19.023 -4.731 -21.184 1.00 91.50 110 ILE A C 1
ATOM 820 O O . ILE A 1 110 ? 18.486 -3.770 -20.627 1.00 91.50 110 ILE A O 1
ATOM 824 N N . ALA A 1 111 ? 20.167 -4.617 -21.857 1.00 87.12 111 ALA A N 1
ATOM 825 C CA . ALA A 1 111 ? 20.826 -3.337 -22.062 1.00 87.12 111 ALA A CA 1
ATOM 826 C C . ALA A 1 111 ? 19.953 -2.404 -22.924 1.00 87.12 111 ALA A C 1
ATOM 828 O O . ALA A 1 111 ? 19.350 -2.852 -23.900 1.00 87.12 111 ALA A O 1
ATOM 829 N N . PRO A 1 112 ? 19.908 -1.095 -22.622 1.00 84.00 112 PRO A N 1
ATOM 830 C CA . PRO A 1 112 ? 19.234 -0.143 -23.491 1.00 84.00 112 PRO A CA 1
ATOM 831 C C . PRO A 1 112 ? 19.964 -0.049 -24.840 1.00 84.00 112 PRO A C 1
ATOM 833 O O . PRO A 1 112 ? 21.180 -0.250 -24.913 1.00 84.00 112 PRO A O 1
ATOM 836 N N . ALA A 1 113 ? 19.239 0.323 -25.899 1.00 79.38 113 ALA A N 1
ATOM 837 C CA . ALA A 1 113 ? 19.778 0.408 -27.258 1.00 79.38 113 ALA A CA 1
ATOM 838 C C . ALA A 1 113 ? 21.108 1.186 -27.325 1.00 79.38 113 ALA A C 1
ATOM 840 O O . ALA A 1 113 ? 21.327 2.154 -26.591 1.00 79.38 113 ALA A O 1
ATOM 841 N N . ARG A 1 114 ? 22.032 0.802 -28.210 1.00 77.81 114 ARG A N 1
ATOM 842 C CA . ARG A 1 114 ? 23.329 1.487 -28.356 1.00 77.81 114 ARG A CA 1
ATOM 843 C C . ARG A 1 114 ? 23.158 2.814 -29.104 1.00 77.81 114 ARG A C 1
ATOM 845 O O . ARG A 1 114 ? 23.416 2.900 -30.296 1.00 77.81 114 ARG A O 1
ATOM 852 N N . ARG A 1 115 ? 22.708 3.853 -28.394 1.00 80.56 115 ARG A N 1
ATOM 853 C CA . ARG A 1 115 ? 22.553 5.220 -28.909 1.00 80.56 115 ARG A CA 1
ATOM 854 C C . ARG A 1 115 ? 23.062 6.251 -27.907 1.00 80.56 115 ARG A C 1
ATOM 856 O O . ARG A 1 115 ? 22.950 6.053 -26.695 1.00 80.56 115 ARG A O 1
ATOM 863 N N . SER A 1 116 ? 23.603 7.355 -28.418 1.00 77.69 116 SER A N 1
ATOM 864 C CA . SER A 1 116 ? 23.930 8.519 -27.594 1.00 77.69 116 SER A CA 1
ATOM 865 C C . SER A 1 116 ? 22.656 9.132 -27.011 1.00 77.69 116 SER A C 1
ATOM 867 O O . SER A 1 116 ? 21.689 9.363 -27.734 1.00 77.69 116 SER A O 1
ATOM 869 N N . LEU A 1 117 ? 22.681 9.421 -25.707 1.00 80.50 117 LEU A N 1
ATOM 870 C CA . LEU A 1 117 ? 21.613 10.143 -25.002 1.00 80.50 117 LEU A CA 1
ATOM 871 C C . LEU A 1 117 ? 21.636 11.652 -25.276 1.00 80.50 117 LEU A C 1
ATOM 873 O O . LEU A 1 117 ? 20.729 12.356 -24.852 1.00 80.50 117 LEU A O 1
ATOM 877 N N . HIS A 1 118 ? 22.676 12.150 -25.946 1.00 82.44 118 HIS A N 1
ATOM 878 C CA . HIS A 1 118 ? 22.847 13.574 -26.241 1.00 82.44 118 HIS A CA 1
ATOM 879 C C . HIS A 1 118 ? 22.365 13.956 -27.639 1.00 82.44 118 HIS A C 1
ATOM 881 O O . HIS A 1 118 ? 22.292 15.138 -27.948 1.00 82.44 118 HIS A O 1
ATOM 887 N N . VAL A 1 119 ? 22.053 12.970 -28.483 1.00 84.06 119 VAL A N 1
ATOM 888 C CA . VAL A 1 119 ? 21.643 13.201 -29.868 1.00 84.06 119 VAL A CA 1
ATOM 889 C C . VAL A 1 119 ? 20.132 12.958 -29.979 1.00 84.06 119 VAL A C 1
ATOM 891 O O . VAL A 1 119 ? 19.683 11.824 -29.733 1.00 84.06 119 VAL A O 1
ATOM 894 N N . PRO A 1 120 ? 19.342 13.998 -30.312 1.00 85.19 120 PRO A N 1
ATOM 895 C CA . PRO A 1 120 ? 17.924 13.850 -30.609 1.00 85.19 120 PRO A CA 1
ATOM 896 C C . PRO A 1 120 ? 17.706 12.870 -31.757 1.00 85.19 120 PRO A C 1
ATOM 898 O O . PRO A 1 120 ? 18.522 12.776 -32.675 1.00 85.19 120 PRO A O 1
ATOM 901 N N . LEU A 1 121 ? 16.599 12.135 -31.707 1.00 88.00 121 LEU A N 1
ATOM 902 C CA . LEU A 1 121 ? 16.173 11.319 -32.841 1.00 88.00 121 LEU A CA 1
ATOM 903 C C . LEU A 1 121 ? 15.102 12.080 -33.610 1.00 88.00 121 LEU A C 1
ATOM 905 O O . LEU A 1 121 ? 14.063 12.411 -33.047 1.00 88.00 121 LEU A O 1
ATOM 909 N N . ALA A 1 122 ? 15.373 12.380 -34.877 1.00 87.19 122 ALA A N 1
ATOM 910 C CA . ALA A 1 122 ? 14.415 13.058 -35.739 1.00 87.19 122 ALA A CA 1
ATOM 911 C C . ALA A 1 122 ? 13.226 12.138 -36.065 1.00 87.19 122 ALA A C 1
ATOM 913 O O . ALA A 1 122 ? 13.403 10.930 -36.221 1.00 87.19 122 ALA A O 1
ATOM 914 N N . GLY A 1 123 ? 12.028 12.718 -36.185 1.00 87.94 123 GLY A N 1
ATOM 915 C CA . GLY A 1 123 ? 10.819 11.993 -36.593 1.00 87.94 123 GLY A CA 1
ATOM 916 C C . GLY A 1 123 ? 10.245 11.035 -35.543 1.00 87.94 123 GLY A C 1
ATOM 917 O O . GLY A 1 123 ? 9.520 10.110 -35.901 1.00 87.94 123 GLY A O 1
ATOM 918 N N . VAL A 1 124 ? 10.573 11.217 -34.259 1.00 90.00 124 VAL A N 1
ATOM 919 C CA . VAL A 1 124 ? 9.921 10.465 -33.177 1.00 90.00 124 VAL A CA 1
ATOM 920 C C . VAL A 1 124 ? 8.527 11.042 -32.954 1.00 90.00 124 VAL A C 1
ATOM 922 O O . VAL A 1 124 ? 8.403 12.185 -32.535 1.00 90.00 124 VAL A O 1
ATOM 925 N N . GLY A 1 125 ? 7.502 10.240 -33.226 1.00 91.12 125 GLY A N 1
ATOM 926 C CA . GLY A 1 125 ? 6.091 10.572 -33.033 1.00 91.12 125 GLY A CA 1
ATOM 927 C C . GLY A 1 125 ? 5.212 9.324 -33.184 1.00 91.12 125 GLY A C 1
ATOM 928 O O . GLY A 1 125 ? 5.759 8.218 -33.278 1.00 91.12 125 GLY A O 1
ATOM 929 N N . PRO A 1 126 ? 3.877 9.469 -33.224 1.00 93.88 126 PRO A N 1
ATOM 930 C CA . PRO A 1 126 ? 2.945 8.346 -33.348 1.00 93.88 126 PRO A CA 1
ATOM 931 C C . PRO A 1 126 ? 3.312 7.368 -34.474 1.00 93.88 126 PRO A C 1
ATOM 933 O O . PRO A 1 126 ? 3.595 7.779 -35.599 1.00 93.88 126 PRO A O 1
ATOM 936 N N . GLY A 1 127 ? 3.329 6.067 -34.166 1.00 90.00 127 GLY A N 1
ATOM 937 C CA . GLY A 1 127 ? 3.745 4.999 -35.081 1.00 90.00 127 GLY A CA 1
ATOM 938 C C . GLY A 1 127 ? 5.252 4.705 -35.096 1.00 90.00 127 GLY A C 1
ATOM 939 O O . GLY A 1 127 ? 5.672 3.679 -35.636 1.00 90.00 127 GLY A O 1
ATOM 940 N N . HIS A 1 128 ? 6.086 5.549 -34.480 1.00 92.38 128 HIS A N 1
ATOM 941 C CA . HIS A 1 128 ? 7.508 5.263 -34.293 1.00 92.38 128 HIS A CA 1
ATOM 942 C C . HIS A 1 128 ? 7.710 4.325 -33.088 1.00 92.38 128 HIS A C 1
ATOM 944 O O . HIS A 1 128 ? 7.275 4.632 -31.985 1.00 92.38 128 HIS A O 1
ATOM 950 N N . ALA A 1 129 ? 8.459 3.226 -33.232 1.00 89.75 129 ALA A N 1
ATOM 951 C CA . ALA A 1 129 ? 8.608 2.211 -32.172 1.00 89.75 129 ALA A CA 1
ATOM 952 C C . ALA A 1 129 ? 9.079 2.768 -30.809 1.00 89.75 129 ALA A C 1
ATOM 954 O O . ALA A 1 129 ? 8.565 2.385 -29.765 1.00 89.75 129 ALA A O 1
ATOM 955 N N . VAL A 1 130 ? 10.033 3.710 -30.810 1.00 91.69 130 VAL A N 1
ATOM 956 C CA . VAL A 1 130 ? 10.500 4.393 -29.581 1.00 91.69 130 VAL A CA 1
ATOM 957 C C . VAL A 1 130 ? 9.409 5.259 -28.939 1.00 91.69 130 VAL A C 1
ATOM 959 O O . VAL A 1 130 ? 9.385 5.397 -27.720 1.00 91.69 130 VAL A O 1
ATOM 962 N N . PHE A 1 131 ? 8.526 5.850 -29.747 1.00 94.19 131 PHE A N 1
ATOM 963 C CA . PHE A 1 131 ? 7.396 6.625 -29.246 1.00 94.19 131 PHE A CA 1
ATOM 964 C C . PHE A 1 131 ? 6.350 5.704 -28.612 1.00 94.19 131 PHE A C 1
ATOM 966 O O . PHE A 1 131 ? 5.919 5.972 -27.497 1.00 94.19 131 PHE A O 1
ATOM 973 N N . GLU A 1 132 ? 6.010 4.590 -29.265 1.00 94.31 132 GLU A N 1
ATOM 974 C CA . GLU A 1 132 ? 5.079 3.604 -28.699 1.00 94.31 132 GLU A CA 1
ATOM 975 C C . GLU A 1 132 ? 5.616 3.025 -27.380 1.00 94.31 132 GLU A C 1
ATOM 977 O O . GLU A 1 132 ? 4.911 3.029 -26.377 1.00 94.31 132 GLU A O 1
ATOM 982 N N . ASP A 1 133 ? 6.903 2.662 -27.320 1.00 93.19 133 ASP A N 1
ATOM 983 C CA . ASP A 1 133 ? 7.544 2.199 -26.079 1.00 93.19 133 ASP A CA 1
ATOM 984 C C . ASP A 1 133 ? 7.554 3.280 -24.980 1.00 93.19 133 ASP A C 1
ATOM 986 O O . ASP A 1 133 ? 7.326 2.988 -23.804 1.00 93.19 133 ASP A O 1
ATOM 990 N N . LEU A 1 134 ? 7.780 4.550 -25.341 1.00 94.44 134 LEU A N 1
ATOM 991 C CA . LEU A 1 134 ? 7.663 5.675 -24.410 1.00 94.44 134 LEU A CA 1
ATOM 992 C C . LEU A 1 134 ? 6.241 5.771 -23.845 1.00 94.44 134 LEU A C 1
ATOM 994 O O . LEU A 1 134 ? 6.086 5.856 -22.625 1.00 94.44 134 LEU A O 1
ATOM 998 N N . MET A 1 135 ? 5.228 5.745 -24.713 1.00 95.50 135 MET A N 1
ATOM 999 C CA . MET A 1 135 ? 3.817 5.832 -24.334 1.00 95.50 135 MET A CA 1
ATOM 1000 C C . MET A 1 135 ? 3.385 4.652 -23.462 1.00 95.50 135 MET A C 1
ATOM 1002 O O . MET A 1 135 ? 2.724 4.860 -22.442 1.00 95.50 135 MET A O 1
ATOM 1006 N N . ASP A 1 136 ? 3.823 3.439 -23.796 1.00 93.88 136 ASP A N 1
ATOM 1007 C CA . ASP A 1 136 ? 3.590 2.246 -22.988 1.00 93.88 136 ASP A CA 1
ATOM 1008 C C . ASP A 1 136 ? 4.200 2.415 -21.595 1.00 93.88 136 ASP A C 1
ATOM 1010 O O . ASP A 1 136 ? 3.519 2.224 -20.591 1.00 93.88 136 ASP A O 1
ATOM 1014 N N . LEU A 1 137 ? 5.460 2.847 -21.490 1.00 94.19 137 LEU A N 1
ATOM 1015 C CA . LEU A 1 137 ? 6.133 3.031 -20.202 1.00 94.19 137 LEU A CA 1
ATOM 1016 C C . LEU A 1 137 ? 5.461 4.082 -19.306 1.00 94.19 137 LEU A C 1
ATOM 1018 O O . LEU A 1 137 ? 5.420 3.901 -18.083 1.00 94.19 137 LEU A O 1
ATOM 1022 N N . VAL A 1 138 ? 4.941 5.173 -19.875 1.00 94.19 138 VAL A N 1
ATOM 1023 C CA . VAL A 1 138 ? 4.304 6.239 -19.083 1.00 94.19 138 VAL A CA 1
ATOM 1024 C C . VAL A 1 138 ? 2.842 5.977 -18.755 1.00 94.19 138 VAL A C 1
ATOM 1026 O O . VAL A 1 138 ? 2.368 6.536 -17.775 1.00 94.19 138 VAL A O 1
ATOM 1029 N N . ARG A 1 139 ? 2.140 5.115 -19.499 1.00 92.75 139 ARG A N 1
ATOM 1030 C CA . ARG A 1 139 ? 0.744 4.730 -19.209 1.00 92.75 139 ARG A CA 1
ATOM 1031 C C . ARG A 1 139 ? 0.613 3.548 -18.243 1.00 92.75 139 ARG A C 1
ATOM 1033 O O . ARG A 1 139 ? -0.497 3.194 -17.856 1.00 92.75 139 ARG A O 1
ATOM 1040 N N . ARG A 1 140 ? 1.732 2.938 -17.844 1.00 92.12 140 ARG A N 1
ATOM 1041 C CA . ARG A 1 140 ? 1.777 1.836 -16.869 1.00 92.12 140 ARG A CA 1
ATOM 1042 C C . ARG A 1 140 ? 1.349 2.250 -15.464 1.00 92.12 140 ARG A C 1
ATOM 1044 O O . ARG A 1 140 ? 1.357 3.425 -15.112 1.00 92.12 140 ARG A O 1
ATOM 1051 N N . ASP A 1 141 ? 1.068 1.241 -14.640 1.00 89.81 141 ASP A N 1
ATOM 1052 C CA . ASP A 1 141 ? 0.791 1.389 -13.213 1.00 89.81 141 ASP A CA 1
ATOM 1053 C C . ASP A 1 141 ? 1.903 0.759 -12.339 1.00 89.81 141 ASP A C 1
ATOM 1055 O O . ASP A 1 141 ? 1.997 -0.468 -12.254 1.00 89.81 141 ASP A O 1
ATOM 1059 N N . PRO A 1 142 ? 2.745 1.562 -11.660 1.00 90.31 142 PRO A N 1
ATOM 1060 C CA . PRO A 1 142 ? 2.817 3.018 -11.731 1.00 90.31 142 PRO A CA 1
ATOM 1061 C C . PRO A 1 142 ? 3.570 3.493 -12.988 1.00 90.31 142 PRO A C 1
ATOM 1063 O O . PRO A 1 142 ? 4.401 2.760 -13.539 1.00 90.31 142 PRO A O 1
ATOM 1066 N N . PRO A 1 143 ? 3.359 4.749 -13.412 1.00 90.69 143 PRO A N 1
ATOM 1067 C CA . PRO A 1 143 ? 3.966 5.277 -14.625 1.00 90.69 143 PRO A CA 1
ATOM 1068 C C . PRO A 1 143 ? 5.482 5.450 -14.456 1.00 90.69 143 PRO A C 1
ATOM 1070 O O . PRO A 1 143 ? 5.976 5.933 -13.426 1.00 90.69 143 PRO A O 1
ATOM 1073 N N . VAL A 1 144 ? 6.259 5.090 -15.481 1.00 89.06 144 VAL A N 1
ATOM 1074 C CA . VAL A 1 144 ? 7.726 5.189 -15.449 1.00 89.06 144 VAL A CA 1
ATOM 1075 C C . VAL A 1 144 ? 8.156 6.627 -15.738 1.00 89.06 144 VAL A C 1
ATOM 1077 O O . VAL A 1 144 ? 8.673 6.929 -16.797 1.00 89.06 144 VAL A O 1
ATOM 1080 N N . LEU A 1 145 ? 7.976 7.536 -14.781 1.00 81.81 145 LEU A N 1
ATOM 1081 C CA . LEU A 1 145 ? 8.293 8.971 -14.942 1.00 81.81 145 LEU A CA 1
ATOM 1082 C C . LEU A 1 145 ? 9.528 9.406 -14.154 1.00 81.81 145 LEU A C 1
ATOM 1084 O O . LEU A 1 145 ? 9.699 10.572 -13.809 1.00 81.81 145 LEU A O 1
ATOM 1088 N N . VAL A 1 146 ? 10.395 8.461 -13.788 1.00 74.25 146 VAL A N 1
ATOM 1089 C CA . VAL A 1 146 ? 11.605 8.800 -13.036 1.00 74.25 146 VAL A CA 1
ATOM 1090 C C . VAL A 1 146 ? 12.538 9.582 -13.974 1.00 74.25 146 VAL A C 1
ATOM 1092 O O . VAL A 1 146 ? 12.996 8.980 -14.950 1.00 74.25 146 VAL A O 1
ATOM 1095 N N . PRO A 1 147 ? 12.898 10.852 -13.670 1.00 73.31 147 PRO A N 1
ATOM 1096 C CA . PRO A 1 147 ? 13.520 11.787 -14.629 1.00 73.31 147 PRO A CA 1
ATOM 1097 C C . PRO A 1 147 ? 14.832 11.320 -15.274 1.00 73.31 147 PRO A C 1
ATOM 1099 O O . PRO A 1 147 ? 15.295 11.875 -16.260 1.00 73.31 147 PRO A O 1
ATOM 1102 N N . ARG A 1 148 ? 15.468 10.286 -14.715 1.00 81.69 148 ARG A N 1
ATOM 1103 C CA . ARG A 1 148 ? 16.697 9.685 -15.253 1.00 81.69 148 ARG A CA 1
ATOM 1104 C C . ARG A 1 148 ? 16.514 8.276 -15.796 1.00 81.69 148 ARG A C 1
ATOM 1106 O O . ARG A 1 148 ? 17.405 7.798 -16.481 1.00 81.69 148 ARG A O 1
ATOM 1113 N N . VAL A 1 149 ? 15.426 7.592 -15.460 1.00 88.12 149 VAL A N 1
ATOM 1114 C CA . VAL A 1 149 ? 15.206 6.199 -15.872 1.00 88.12 149 VAL A CA 1
ATOM 1115 C C . VAL A 1 149 ? 14.501 6.171 -17.214 1.00 88.12 149 VAL A C 1
ATOM 1117 O O . VAL A 1 149 ? 14.984 5.492 -18.109 1.00 88.12 149 VAL A O 1
ATOM 1120 N N . LEU A 1 150 ? 13.433 6.957 -17.384 1.00 91.69 150 LEU A N 1
ATOM 1121 C CA . LEU A 1 150 ? 12.666 6.962 -18.628 1.00 91.69 150 LEU A CA 1
ATOM 1122 C C . LEU A 1 150 ? 13.530 7.342 -19.840 1.00 91.69 150 LEU A C 1
ATOM 1124 O O . LEU A 1 150 ? 13.633 6.509 -20.739 1.00 91.69 150 LEU A O 1
ATOM 1128 N N . PRO A 1 151 ? 14.282 8.467 -19.838 1.00 91.25 151 PRO A N 1
ATOM 1129 C CA . PRO A 1 151 ? 15.140 8.807 -20.977 1.00 91.25 151 PRO A CA 1
ATOM 1130 C C . PRO A 1 151 ? 16.207 7.743 -21.263 1.00 91.25 151 PRO A C 1
ATOM 1132 O O . PRO A 1 151 ? 16.578 7.513 -22.411 1.00 91.25 151 PRO A O 1
ATOM 1135 N N . ARG A 1 152 ? 16.684 7.033 -20.230 1.00 90.38 152 ARG A N 1
ATOM 1136 C CA . ARG A 1 152 ? 17.641 5.927 -20.391 1.00 90.38 152 ARG A CA 1
ATOM 1137 C C . ARG A 1 152 ? 17.009 4.670 -20.979 1.00 90.38 152 ARG A C 1
ATOM 1139 O O . ARG A 1 152 ? 17.694 3.982 -21.726 1.00 90.38 152 ARG A O 1
ATOM 1146 N N . LEU A 1 153 ? 15.753 4.374 -20.653 1.00 91.12 153 LEU A N 1
ATOM 1147 C CA . LEU A 1 153 ? 15.033 3.207 -21.164 1.00 91.12 153 LEU A CA 1
ATOM 1148 C C . LEU A 1 153 ? 14.687 3.354 -22.647 1.00 91.12 153 LEU A C 1
ATOM 1150 O O . LEU A 1 153 ? 14.918 2.408 -23.398 1.00 91.12 153 LEU A O 1
ATOM 1154 N N . VAL A 1 154 ? 14.199 4.531 -23.059 1.00 91.69 154 VAL A N 1
ATOM 1155 C CA . VAL A 1 154 ? 13.833 4.830 -24.463 1.00 91.69 154 VAL A CA 1
ATOM 1156 C C . VAL A 1 154 ? 14.995 5.401 -25.284 1.00 91.69 154 VAL A C 1
ATOM 1158 O O . VAL A 1 154 ? 14.903 5.570 -26.497 1.00 91.69 154 VAL A O 1
ATOM 1161 N N . ARG A 1 155 ? 16.119 5.695 -24.620 1.00 90.69 155 ARG A N 1
ATOM 1162 C CA . ARG A 1 155 ? 17.346 6.257 -25.205 1.00 90.69 155 ARG A CA 1
ATOM 1163 C C . ARG A 1 155 ? 17.138 7.571 -25.953 1.00 90.69 155 ARG A C 1
ATOM 1165 O O . ARG A 1 155 ? 17.792 7.812 -26.963 1.00 90.69 155 ARG A O 1
ATOM 1172 N N . LEU A 1 156 ? 16.289 8.436 -25.414 1.00 91.75 156 LEU A N 1
ATOM 1173 C CA . LEU A 1 156 ? 16.075 9.802 -25.889 1.00 91.75 156 LEU A CA 1
ATOM 1174 C C . LEU A 1 156 ? 16.758 10.815 -24.949 1.00 91.75 156 LEU A C 1
ATOM 1176 O O . LEU A 1 156 ? 16.918 10.522 -23.758 1.00 91.75 156 LEU A O 1
ATOM 1180 N N . PRO A 1 157 ? 17.163 12.000 -25.443 1.00 91.88 157 PRO A N 1
ATOM 1181 C CA . PRO A 1 157 ? 17.536 13.113 -24.576 1.00 91.88 157 PRO A CA 1
ATOM 1182 C C . PRO A 1 157 ? 16.391 13.472 -23.615 1.00 91.88 157 PRO A C 1
ATOM 1184 O O . PRO A 1 157 ? 15.237 13.445 -24.039 1.00 91.88 157 PRO A O 1
ATOM 1187 N N . PRO A 1 158 ? 16.669 13.837 -22.348 1.00 92.19 158 PRO A N 1
ATOM 1188 C CA . PRO A 1 158 ? 15.623 14.187 -21.384 1.00 92.19 158 PRO A CA 1
ATOM 1189 C C . PRO A 1 158 ? 14.664 15.276 -21.878 1.00 92.19 158 PRO A C 1
ATOM 1191 O O . PRO A 1 158 ? 13.463 15.097 -21.745 1.00 92.19 158 PRO A O 1
ATOM 1194 N N . GLN A 1 159 ? 15.184 16.326 -22.522 1.00 91.88 159 GLN A N 1
ATOM 1195 C CA . GLN A 1 159 ? 14.370 17.405 -23.100 1.00 91.88 159 GLN A CA 1
ATOM 1196 C C . GLN A 1 159 ? 13.404 16.887 -24.168 1.00 91.88 159 GLN A C 1
ATOM 1198 O O . GLN A 1 159 ? 12.220 17.175 -24.111 1.00 91.88 159 GLN A O 1
ATOM 1203 N N . GLN A 1 160 ? 13.878 16.027 -25.076 1.00 93.88 160 GLN A N 1
ATOM 1204 C CA . GLN A 1 160 ? 13.016 15.427 -26.096 1.00 93.88 160 GLN A CA 1
ATOM 1205 C C . GLN A 1 160 ? 11.927 14.537 -25.471 1.00 93.88 160 GLN A C 1
ATOM 1207 O O . GLN A 1 160 ? 10.818 14.461 -25.985 1.00 93.88 160 GLN A O 1
ATOM 1212 N N . VAL A 1 161 ? 12.224 13.842 -24.366 1.00 94.19 161 VAL A N 1
ATOM 1213 C CA . VAL A 1 161 ? 11.201 13.079 -23.630 1.00 94.19 161 VAL A CA 1
ATOM 1214 C C . VAL A 1 161 ? 10.171 14.015 -23.010 1.00 94.19 161 VAL A C 1
ATOM 1216 O O . VAL A 1 161 ? 8.987 13.720 -23.087 1.00 94.19 161 VAL A O 1
ATOM 1219 N N . GLU A 1 162 ? 10.606 15.112 -22.393 1.00 93.31 162 GLU A N 1
ATOM 1220 C CA . GLU A 1 162 ? 9.712 16.112 -21.802 1.00 93.31 162 GLU A CA 1
ATOM 1221 C C . GLU A 1 162 ? 8.781 16.711 -22.864 1.00 93.31 162 GLU A C 1
ATOM 1223 O O . GLU A 1 162 ? 7.570 16.633 -22.687 1.00 93.31 162 GLU A O 1
ATOM 1228 N N . GLU A 1 163 ? 9.318 17.159 -24.002 1.00 94.25 163 GLU A N 1
ATOM 1229 C CA . GLU A 1 163 ? 8.544 17.683 -25.140 1.00 94.25 163 GLU A CA 1
ATOM 1230 C C . GLU A 1 163 ? 7.493 16.675 -25.636 1.00 94.25 163 GLU A C 1
ATOM 1232 O O . GLU A 1 163 ? 6.314 17.005 -25.755 1.00 94.25 163 GLU A O 1
ATOM 1237 N N . LEU A 1 164 ? 7.886 15.412 -25.847 1.00 95.12 164 LEU A N 1
ATOM 1238 C CA . LEU A 1 164 ? 6.963 14.363 -26.296 1.00 95.12 164 LEU A CA 1
ATOM 1239 C C . LEU A 1 164 ? 5.862 14.059 -25.270 1.00 95.12 164 LEU A C 1
ATOM 1241 O O . LEU A 1 164 ? 4.743 13.714 -25.650 1.00 95.12 164 LEU A O 1
ATOM 1245 N N . LEU A 1 165 ? 6.166 14.142 -23.972 1.00 94.75 165 LEU A N 1
ATOM 1246 C CA . LEU A 1 165 ? 5.173 13.925 -22.919 1.00 94.75 165 LEU A CA 1
ATOM 1247 C C . LEU A 1 165 ? 4.229 15.117 -22.767 1.00 94.75 165 LEU A C 1
ATOM 1249 O O . LEU A 1 165 ? 3.044 14.906 -22.517 1.00 94.75 165 LEU A O 1
ATOM 1253 N N . GLU A 1 166 ? 4.729 16.341 -22.922 1.00 94.94 166 GLU A N 1
ATOM 1254 C CA . GLU A 1 166 ? 3.908 17.553 -22.928 1.00 94.94 166 GLU A CA 1
ATOM 1255 C C . GLU A 1 166 ? 2.940 17.565 -24.114 1.00 94.94 166 GLU A C 1
ATOM 1257 O O . GLU A 1 166 ? 1.771 17.908 -23.940 1.00 94.94 166 GLU A O 1
ATOM 1262 N N . GLU A 1 167 ? 3.393 17.121 -25.289 1.00 95.94 167 GLU A N 1
ATOM 1263 C CA . GLU A 1 167 ? 2.567 17.065 -26.495 1.00 95.94 167 GLU A CA 1
ATOM 1264 C C . GLU A 1 167 ? 1.533 15.927 -26.458 1.00 95.94 167 GLU A C 1
ATOM 1266 O O . GLU A 1 167 ? 0.368 16.133 -26.804 1.00 95.94 167 GLU A O 1
ATOM 1271 N N . HIS A 1 168 ? 1.929 14.720 -26.035 1.00 95.31 168 HIS A N 1
ATOM 1272 C CA . HIS A 1 168 ? 1.125 13.510 -26.263 1.00 95.31 168 HIS A CA 1
ATOM 1273 C C . HIS A 1 168 ? 0.584 12.818 -25.005 1.00 95.31 168 HIS A C 1
ATOM 1275 O O . HIS A 1 168 ? -0.214 11.884 -25.128 1.00 95.31 168 HIS A O 1
ATOM 1281 N N . ALA A 1 169 ? 1.006 13.236 -23.811 1.00 93.31 169 ALA A N 1
ATOM 1282 C CA . ALA A 1 169 ? 0.511 12.699 -22.543 1.00 93.31 169 ALA A CA 1
ATOM 1283 C C . ALA A 1 169 ? 0.379 13.769 -21.428 1.00 93.31 169 ALA A C 1
ATOM 1285 O O . ALA A 1 169 ? 0.798 13.523 -20.282 1.00 93.31 169 ALA A O 1
ATOM 1286 N N . PRO A 1 170 ? -0.198 14.958 -21.708 1.00 93.19 170 PRO A N 1
ATOM 1287 C CA . PRO A 1 170 ? -0.299 16.037 -20.725 1.00 93.19 170 PRO A CA 1
ATOM 1288 C C . PRO A 1 170 ? -1.113 15.635 -19.486 1.00 93.19 170 PRO A C 1
ATOM 1290 O O . PRO A 1 170 ? -0.836 16.099 -18.381 1.00 93.19 170 PRO A O 1
ATOM 1293 N N . GLU A 1 171 ? -2.077 14.725 -19.618 1.00 92.56 171 GLU A N 1
ATOM 1294 C CA . GLU A 1 171 ? -2.884 14.198 -18.514 1.00 92.56 171 GLU A CA 1
ATOM 1295 C C . GLU A 1 171 ? -2.046 13.430 -17.478 1.00 92.56 171 GLU A C 1
ATOM 1297 O O . GLU A 1 171 ? -2.269 13.527 -16.263 1.00 92.56 171 GLU A O 1
ATOM 1302 N N . ILE A 1 172 ? -1.015 12.720 -17.938 1.00 87.69 172 ILE A N 1
ATOM 1303 C CA . ILE A 1 172 ? -0.085 11.994 -17.072 1.00 87.69 172 ILE A CA 1
ATOM 1304 C C . ILE A 1 172 ? 0.790 12.999 -16.317 1.00 87.69 172 ILE A C 1
ATOM 1306 O O . ILE A 1 172 ? 1.034 12.847 -15.114 1.00 87.69 172 ILE A O 1
ATOM 1310 N N . LEU A 1 173 ? 1.207 14.073 -16.994 1.00 88.25 173 LEU A N 1
ATOM 1311 C CA . LEU A 1 173 ? 1.940 15.189 -16.394 1.00 88.25 173 LEU A CA 1
ATOM 1312 C C . LEU A 1 173 ? 1.072 16.084 -15.496 1.00 88.25 173 LEU A C 1
ATOM 1314 O O . LEU A 1 173 ? 1.619 16.745 -14.613 1.00 88.25 173 LEU A O 1
ATOM 1318 N N . ALA A 1 174 ? -0.252 16.061 -15.637 1.00 89.25 174 ALA A N 1
ATOM 1319 C CA . ALA A 1 174 ? -1.184 16.756 -14.750 1.00 89.25 174 ALA A CA 1
ATOM 1320 C C . ALA A 1 174 ? -1.479 15.964 -13.462 1.00 89.25 174 ALA A C 1
ATOM 1322 O O . ALA A 1 174 ? -1.793 16.542 -12.420 1.00 89.25 174 ALA A O 1
ATOM 1323 N N . THR A 1 175 ? -1.344 14.634 -13.498 1.00 87.38 175 THR A N 1
ATOM 1324 C CA . THR A 1 175 ? -1.629 13.758 -12.350 1.00 87.38 175 THR A CA 1
ATOM 1325 C C . THR A 1 175 ? -0.722 14.102 -11.160 1.00 87.38 175 THR A C 1
ATOM 1327 O O . THR A 1 175 ? 0.479 14.222 -11.341 1.00 87.38 175 THR A O 1
ATOM 1330 N N . PRO A 1 176 ? -1.179 14.245 -9.912 1.00 86.56 176 PRO A N 1
ATOM 1331 C CA . PRO A 1 176 ? -0.286 14.575 -8.799 1.00 86.56 176 PRO A CA 1
ATOM 1332 C C . PRO A 1 176 ? 0.873 13.576 -8.615 1.00 86.56 176 PRO A C 1
ATOM 1334 O O . PRO A 1 176 ? 0.686 12.365 -8.693 1.00 86.56 176 PRO A O 1
ATOM 1337 N N . ALA A 1 177 ? 2.076 14.060 -8.285 1.00 82.81 177 ALA A N 1
ATOM 1338 C CA . ALA A 1 177 ? 3.271 13.211 -8.156 1.00 82.81 177 ALA A CA 1
ATOM 1339 C C . ALA A 1 177 ? 3.129 12.055 -7.143 1.00 82.81 177 ALA A C 1
ATOM 1341 O O . ALA A 1 177 ? 3.781 11.022 -7.287 1.00 82.81 177 ALA A O 1
ATOM 1342 N N . TRP A 1 178 ? 2.286 12.219 -6.118 1.00 81.44 178 TRP A N 1
ATOM 1343 C CA . TRP A 1 178 ? 2.014 11.162 -5.144 1.00 81.44 178 TRP A CA 1
ATOM 1344 C C . TRP A 1 178 ? 1.201 10.012 -5.762 1.00 81.44 178 TRP A C 1
ATOM 1346 O O . TRP A 1 178 ? 1.470 8.855 -5.467 1.00 81.44 178 TRP A O 1
ATOM 1356 N N . GLU A 1 179 ? 0.268 10.303 -6.665 1.00 82.69 179 GLU A N 1
ATOM 1357 C CA . GLU A 1 179 ? -0.579 9.301 -7.326 1.00 82.69 179 GLU A CA 1
ATOM 1358 C C . GLU A 1 179 ? 0.224 8.464 -8.327 1.00 82.69 179 GLU A C 1
ATOM 1360 O O . GLU A 1 179 ? 0.070 7.253 -8.398 1.00 82.69 179 GLU A O 1
ATOM 1365 N N . ARG A 1 180 ? 1.218 9.080 -8.975 1.00 83.69 180 ARG A N 1
ATOM 1366 C CA . ARG A 1 180 ? 2.204 8.400 -9.836 1.00 83.69 180 ARG A CA 1
ATOM 1367 C C . ARG A 1 180 ? 3.181 7.492 -9.070 1.00 83.69 180 ARG A C 1
ATOM 1369 O O . ARG A 1 180 ? 4.035 6.842 -9.667 1.00 83.69 180 ARG A O 1
ATOM 1376 N N . GLY A 1 181 ? 3.164 7.539 -7.737 1.00 83.06 181 GLY A N 1
ATOM 1377 C CA . GLY A 1 181 ? 4.183 6.950 -6.868 1.00 83.06 181 GLY A CA 1
ATOM 1378 C C . GLY A 1 181 ? 3.818 5.593 -6.269 1.00 83.06 181 GLY A C 1
ATOM 1379 O O . GLY A 1 181 ? 4.539 5.123 -5.385 1.00 83.06 181 GLY A O 1
ATOM 1380 N N . ILE A 1 182 ? 2.707 4.987 -6.677 1.00 87.62 182 ILE A N 1
ATOM 1381 C CA . ILE A 1 182 ? 2.191 3.753 -6.085 1.00 87.62 182 ILE A CA 1
ATOM 1382 C C . ILE A 1 182 ? 1.521 2.898 -7.158 1.00 87.62 182 ILE A C 1
ATOM 1384 O O . ILE A 1 182 ? 0.837 3.437 -8.014 1.00 87.62 182 ILE A O 1
ATOM 1388 N N . CYS A 1 183 ? 1.729 1.582 -7.105 1.00 91.62 183 CYS A N 1
ATOM 1389 C CA . CYS A 1 183 ? 1.016 0.643 -7.967 1.00 91.62 183 CYS A CA 1
ATOM 1390 C C . CYS A 1 183 ? -0.421 0.491 -7.448 1.00 91.62 183 CYS A C 1
ATOM 1392 O O . CYS A 1 183 ? -0.635 -0.143 -6.407 1.00 91.62 183 CYS A O 1
ATOM 1394 N N . LEU A 1 184 ? -1.389 1.110 -8.122 1.00 93.00 184 LEU A N 1
ATOM 1395 C CA . LEU A 1 184 ? -2.796 1.106 -7.714 1.00 93.00 184 LEU A CA 1
ATOM 1396 C C . LEU A 1 184 ? -3.423 -0.288 -7.829 1.00 93.00 184 LEU A C 1
ATOM 1398 O O . LEU A 1 184 ? -4.189 -0.678 -6.948 1.00 93.00 184 LEU A O 1
ATOM 1402 N N . GLY A 1 185 ? -3.050 -1.073 -8.840 1.00 90.88 185 GLY A N 1
ATOM 1403 C CA . GLY A 1 185 ? -3.482 -2.458 -9.012 1.00 90.88 185 GLY A CA 1
ATOM 1404 C C . GLY A 1 185 ? -3.042 -3.338 -7.842 1.00 90.88 185 GLY A C 1
ATOM 1405 O O . GLY A 1 185 ? -3.859 -4.026 -7.227 1.00 90.88 185 GLY A O 1
ATOM 1406 N N . ARG A 1 186 ? -1.764 -3.255 -7.446 1.00 91.75 186 ARG A N 1
ATOM 1407 C CA . ARG A 1 186 ? -1.247 -3.977 -6.267 1.00 91.75 186 ARG A CA 1
ATOM 1408 C C . ARG A 1 186 ? -1.866 -3.465 -4.965 1.00 91.75 186 ARG A C 1
ATOM 1410 O O . ARG A 1 186 ? -2.197 -4.272 -4.098 1.00 91.75 186 ARG A O 1
ATOM 1417 N N . LEU A 1 187 ? -2.077 -2.153 -4.833 1.00 93.75 187 LEU A N 1
ATOM 1418 C CA . LEU A 1 187 ? -2.777 -1.576 -3.683 1.00 93.75 187 LEU A CA 1
ATOM 1419 C C . LEU A 1 187 ? -4.207 -2.123 -3.556 1.00 93.75 187 LEU A C 1
ATOM 1421 O O . LEU A 1 187 ? -4.601 -2.504 -2.456 1.00 93.75 187 LEU A O 1
ATOM 1425 N N . GLY A 1 188 ? -4.942 -2.227 -4.666 1.00 93.06 188 GLY A N 1
ATOM 1426 C CA . GLY A 1 188 ? -6.292 -2.791 -4.698 1.00 93.06 188 GLY A CA 1
ATOM 1427 C C . GLY A 1 188 ? -6.349 -4.225 -4.170 1.00 93.06 188 GLY A C 1
ATOM 1428 O O . GLY A 1 188 ? -7.254 -4.576 -3.420 1.00 93.06 188 GLY A O 1
ATOM 1429 N N . HIS A 1 189 ? -5.339 -5.046 -4.467 1.00 92.75 189 HIS A N 1
ATOM 1430 C CA . HIS A 1 189 ? -5.229 -6.375 -3.864 1.00 92.75 189 HIS A CA 1
ATOM 1431 C C . HIS A 1 189 ? -4.907 -6.311 -2.367 1.00 92.75 189 HIS A C 1
ATOM 1433 O O . HIS A 1 189 ? -5.560 -6.992 -1.577 1.00 92.75 189 HIS A O 1
ATOM 1439 N N . LEU A 1 190 ? -3.954 -5.469 -1.958 1.00 91.31 190 LEU A N 1
ATOM 1440 C CA . LEU A 1 190 ? -3.525 -5.347 -0.560 1.00 91.31 190 LEU A CA 1
ATOM 1441 C C . LEU A 1 190 ? -4.641 -4.905 0.390 1.00 91.31 190 LEU A C 1
ATOM 1443 O O . LEU A 1 190 ? -4.713 -5.413 1.507 1.00 91.31 190 LEU A O 1
ATOM 1447 N N . VAL A 1 191 ? -5.513 -3.982 -0.028 1.00 92.69 191 VAL A N 1
ATOM 1448 C CA . VAL A 1 191 ? -6.623 -3.503 0.819 1.00 92.69 191 VAL A CA 1
ATOM 1449 C C . VAL A 1 191 ? -7.718 -4.553 1.032 1.00 92.69 191 VAL A C 1
ATOM 1451 O O . VAL A 1 191 ? -8.497 -4.435 1.975 1.00 92.69 191 VAL A O 1
ATOM 1454 N N . THR A 1 192 ? -7.741 -5.600 0.202 1.00 90.50 192 THR A N 1
ATOM 1455 C CA . THR A 1 192 ? -8.691 -6.723 0.300 1.00 90.50 192 THR A CA 1
ATOM 1456 C C . THR A 1 192 ? -8.147 -7.936 1.055 1.00 90.50 192 THR A C 1
ATOM 1458 O O . THR A 1 192 ? -8.870 -8.925 1.207 1.00 90.50 192 THR A O 1
ATOM 1461 N N . VAL A 1 193 ? -6.892 -7.874 1.521 1.00 88.62 193 VAL A N 1
ATOM 1462 C CA . VAL A 1 193 ? -6.256 -8.974 2.253 1.00 88.62 193 VAL A CA 1
ATOM 1463 C C . VAL A 1 193 ? -6.941 -9.201 3.602 1.00 88.62 193 VAL A C 1
ATOM 1465 O O . VAL A 1 193 ? -7.209 -8.240 4.322 1.00 88.62 193 VAL A O 1
ATOM 1468 N N . ASP A 1 194 ? -7.185 -10.466 3.949 1.00 85.56 194 ASP A N 1
ATOM 1469 C CA . ASP A 1 194 ? -7.689 -10.887 5.260 1.00 85.56 194 ASP A CA 1
ATOM 1470 C C . ASP A 1 194 ? -6.670 -11.802 5.977 1.00 85.56 194 ASP A C 1
ATOM 1472 O O . ASP A 1 194 ? -6.178 -12.761 5.366 1.00 85.56 194 ASP A O 1
ATOM 1476 N N . PRO A 1 195 ? -6.298 -11.510 7.241 1.00 83.25 195 PRO A N 1
ATOM 1477 C CA . PRO A 1 195 ? -6.678 -10.332 8.029 1.00 83.25 195 PRO A CA 1
ATOM 1478 C C . PRO A 1 195 ? -6.172 -9.006 7.420 1.00 83.25 195 PRO A C 1
ATOM 1480 O O . PRO A 1 195 ? -5.122 -8.996 6.769 1.00 83.25 195 PRO A O 1
ATOM 1483 N N . PRO A 1 196 ? -6.869 -7.872 7.655 1.00 85.56 196 PRO A N 1
ATOM 1484 C CA . PRO A 1 196 ? -6.466 -6.574 7.127 1.00 85.56 196 PRO A CA 1
ATOM 1485 C C . PRO A 1 196 ? -5.022 -6.213 7.482 1.00 85.56 196 PRO A C 1
ATOM 1487 O O . PRO A 1 196 ? -4.592 -6.321 8.636 1.00 85.56 196 PRO A O 1
ATOM 1490 N N . LEU A 1 197 ? -4.278 -5.729 6.488 1.00 83.50 197 LEU A N 1
ATOM 1491 C CA . LEU A 1 197 ? -2.882 -5.340 6.659 1.00 83.50 197 LEU A CA 1
ATOM 1492 C C . LEU A 1 197 ? -2.752 -3.939 7.253 1.00 83.50 197 LEU A C 1
ATOM 1494 O O . LEU A 1 197 ? -3.501 -3.016 6.928 1.00 83.50 197 LEU A O 1
ATOM 1498 N N . SER A 1 198 ? -1.733 -3.745 8.091 1.00 83.69 198 SER A N 1
ATOM 1499 C CA . SER A 1 198 ? -1.392 -2.404 8.560 1.00 83.69 198 SER A CA 1
ATOM 1500 C C . SER A 1 198 ? -0.920 -1.526 7.396 1.00 83.69 198 SER A C 1
ATOM 1502 O O . SER A 1 198 ? -0.286 -1.995 6.447 1.00 83.69 198 SER A O 1
ATOM 1504 N N . ARG A 1 199 ? -1.142 -0.208 7.489 1.00 84.44 199 ARG A N 1
ATOM 1505 C CA . ARG A 1 199 ? -0.607 0.736 6.490 1.00 84.44 199 ARG A CA 1
ATOM 1506 C C . ARG A 1 199 ? 0.918 0.635 6.367 1.00 84.44 199 ARG A C 1
ATOM 1508 O O . ARG A 1 199 ? 1.451 0.784 5.276 1.00 84.44 199 ARG A O 1
ATOM 1515 N N . GLY A 1 200 ? 1.621 0.340 7.464 1.00 79.00 200 GLY A N 1
ATOM 1516 C CA . GLY A 1 200 ? 3.068 0.105 7.446 1.00 79.00 200 GLY A CA 1
ATOM 1517 C C . GLY A 1 200 ? 3.459 -1.103 6.590 1.00 79.00 200 GLY A C 1
ATOM 1518 O O . GLY A 1 200 ? 4.394 -1.013 5.801 1.00 79.00 200 GLY A O 1
ATOM 1519 N N . ALA A 1 201 ? 2.702 -2.198 6.682 1.00 79.06 201 ALA A N 1
ATOM 1520 C CA . ALA A 1 201 ? 2.901 -3.377 5.846 1.00 79.06 201 ALA A CA 1
ATOM 1521 C C . ALA A 1 201 ? 2.696 -3.082 4.358 1.00 79.06 201 ALA A C 1
ATOM 1523 O O . ALA A 1 201 ? 3.549 -3.416 3.539 1.00 79.06 201 ALA A O 1
ATOM 1524 N N . MET A 1 202 ? 1.608 -2.392 4.017 1.00 84.50 202 MET A N 1
ATOM 1525 C CA . MET A 1 202 ? 1.327 -1.993 2.635 1.00 84.50 202 MET A CA 1
ATOM 1526 C C . MET A 1 202 ? 2.409 -1.055 2.077 1.00 84.50 202 MET A C 1
ATOM 1528 O O . MET A 1 202 ? 2.827 -1.206 0.933 1.00 84.50 202 MET A O 1
ATOM 1532 N N . VAL A 1 203 ? 2.908 -0.114 2.890 1.00 82.69 203 VAL A N 1
ATOM 1533 C CA . VAL A 1 203 ? 4.021 0.776 2.514 1.00 82.69 203 VAL A CA 1
ATOM 1534 C C . VAL A 1 203 ? 5.268 -0.022 2.133 1.00 82.69 203 VAL A C 1
ATOM 1536 O O . VAL A 1 203 ? 5.909 0.310 1.136 1.00 82.69 203 VAL A O 1
ATOM 1539 N N . LEU A 1 204 ? 5.604 -1.058 2.907 1.00 80.12 204 LEU A N 1
ATOM 1540 C CA . LEU A 1 204 ? 6.761 -1.914 2.644 1.00 80.12 204 LEU A CA 1
ATOM 1541 C C . LEU A 1 204 ? 6.570 -2.737 1.366 1.00 80.12 204 LEU A C 1
ATOM 1543 O O . LEU A 1 204 ? 7.438 -2.701 0.496 1.00 80.12 204 LEU A O 1
ATOM 1547 N N . LEU A 1 205 ? 5.418 -3.400 1.224 1.00 84.06 205 LEU A N 1
ATOM 1548 C CA . LEU A 1 205 ? 5.096 -4.256 0.075 1.00 84.06 205 LEU A CA 1
ATOM 1549 C C . LEU A 1 205 ? 5.026 -3.492 -1.254 1.00 84.06 205 LEU A C 1
ATOM 1551 O O . LEU A 1 205 ? 5.313 -4.065 -2.296 1.00 84.06 205 LEU A O 1
ATOM 1555 N N . LEU A 1 206 ? 4.685 -2.202 -1.221 1.00 85.50 206 LEU A N 1
ATOM 1556 C CA . LEU A 1 206 ? 4.631 -1.340 -2.408 1.00 85.50 206 LEU A CA 1
ATOM 1557 C C . LEU A 1 206 ? 5.877 -0.463 -2.584 1.00 85.50 206 LEU A C 1
ATOM 1559 O O . LEU A 1 206 ? 5.916 0.375 -3.487 1.00 85.50 206 LEU A O 1
ATOM 1563 N N . SER A 1 207 ? 6.869 -0.579 -1.693 1.00 84.94 207 SER A N 1
ATOM 1564 C CA . SER A 1 207 ? 8.041 0.307 -1.653 1.00 84.94 207 SER A CA 1
ATOM 1565 C C . SER A 1 207 ? 7.686 1.806 -1.702 1.00 84.94 207 SER A C 1
ATOM 1567 O O . SER A 1 207 ? 8.388 2.606 -2.330 1.00 84.94 207 SER A O 1
ATOM 1569 N N . SER A 1 208 ? 6.592 2.192 -1.040 1.00 85.56 208 SER A N 1
ATOM 1570 C CA . SER A 1 208 ? 6.039 3.553 -1.062 1.00 85.56 208 SER A CA 1
ATOM 1571 C C . SER A 1 208 ? 6.333 4.308 0.244 1.00 85.56 208 SER A C 1
ATOM 1573 O O . SER A 1 208 ? 7.270 3.984 0.973 1.00 85.56 208 SER A O 1
ATOM 1575 N N . ASN A 1 209 ? 5.574 5.365 0.540 1.00 81.38 209 ASN A N 1
ATOM 1576 C CA . ASN A 1 209 ? 5.635 6.098 1.805 1.00 81.38 209 ASN A CA 1
ATOM 1577 C C . ASN A 1 209 ? 4.228 6.284 2.410 1.00 81.38 209 ASN A C 1
ATOM 1579 O O . ASN A 1 209 ? 3.245 6.315 1.665 1.00 81.38 209 ASN A O 1
ATOM 1583 N N . PRO A 1 210 ? 4.105 6.441 3.745 1.00 83.38 210 PRO A N 1
ATOM 1584 C CA . PRO A 1 210 ? 2.800 6.488 4.408 1.00 83.38 210 PRO A CA 1
ATOM 1585 C C . PRO A 1 210 ? 1.861 7.613 3.935 1.00 83.38 210 PRO A C 1
ATOM 1587 O O . PRO A 1 210 ? 0.671 7.331 3.761 1.00 83.38 210 PRO A O 1
ATOM 1590 N N . PRO A 1 211 ? 2.329 8.858 3.689 1.00 87.31 211 PRO A N 1
ATOM 1591 C CA . PRO A 1 211 ? 1.468 9.914 3.152 1.00 87.31 211 PRO A CA 1
ATOM 1592 C C . PRO A 1 211 ? 0.904 9.582 1.769 1.00 87.31 211 PRO A C 1
ATOM 1594 O O . PRO A 1 211 ? -0.280 9.799 1.526 1.00 87.31 211 PRO A O 1
ATOM 1597 N N . THR A 1 212 ? 1.739 9.029 0.885 1.00 87.31 212 THR A N 1
ATOM 1598 C CA . THR A 1 212 ? 1.338 8.645 -0.475 1.00 87.31 212 THR A CA 1
ATOM 1599 C C . THR A 1 212 ? 0.316 7.518 -0.444 1.00 87.31 212 THR A C 1
ATOM 1601 O O . THR A 1 212 ? -0.745 7.653 -1.044 1.00 87.31 212 THR A O 1
ATOM 1604 N N . LEU A 1 213 ? 0.583 6.460 0.332 1.00 88.25 213 LEU A N 1
ATOM 1605 C CA . LEU A 1 213 ? -0.362 5.362 0.527 1.00 88.25 213 LEU A CA 1
ATOM 1606 C C . LEU A 1 213 ? -1.701 5.869 1.076 1.00 88.25 213 LEU A C 1
ATOM 1608 O O . LEU A 1 213 ? -2.752 5.512 0.563 1.00 88.25 213 LEU A O 1
ATOM 1612 N N . SER A 1 214 ? -1.668 6.712 2.110 1.00 90.00 214 SER A N 1
ATOM 1613 C CA . SER A 1 214 ? -2.893 7.204 2.751 1.00 90.00 214 SER A CA 1
ATOM 1614 C C . SER A 1 214 ? -3.750 8.020 1.784 1.00 90.00 214 SER A C 1
ATOM 1616 O O . SER A 1 214 ? -4.955 7.811 1.733 1.00 90.00 214 SER A O 1
ATOM 1618 N N . ARG A 1 215 ? -3.133 8.899 0.981 1.00 92.50 215 ARG A N 1
ATOM 1619 C CA . ARG A 1 215 ? -3.840 9.659 -0.062 1.00 92.50 215 ARG A CA 1
ATOM 1620 C C . ARG A 1 215 ? -4.380 8.752 -1.167 1.00 92.50 215 ARG A C 1
ATOM 1622 O O . ARG A 1 215 ? -5.493 8.977 -1.624 1.00 92.50 215 ARG A O 1
ATOM 1629 N N . ALA A 1 216 ? -3.621 7.730 -1.563 1.00 93.19 216 ALA A N 1
ATOM 1630 C CA . ALA A 1 216 ? -4.049 6.768 -2.574 1.00 93.19 216 ALA A CA 1
ATOM 1631 C C . ALA A 1 216 ? -5.252 5.944 -2.114 1.00 93.19 216 ALA A C 1
ATOM 1633 O O . ALA A 1 216 ? -6.212 5.820 -2.866 1.00 93.19 216 ALA A O 1
ATOM 1634 N N . ILE A 1 217 ? -5.251 5.463 -0.868 1.00 92.94 217 ILE A N 1
ATOM 1635 C CA . ILE A 1 217 ? -6.416 4.791 -0.284 1.00 92.94 217 ILE A CA 1
ATOM 1636 C C . ILE A 1 217 ? -7.588 5.773 -0.194 1.00 92.94 217 ILE A C 1
ATOM 1638 O O . ILE A 1 217 ? -8.651 5.485 -0.722 1.00 92.94 217 ILE A O 1
ATOM 1642 N N . ASP A 1 218 ? -7.400 6.958 0.395 1.00 90.88 218 ASP A N 1
ATOM 1643 C CA . ASP A 1 218 ? -8.493 7.925 0.572 1.00 90.88 218 ASP A CA 1
ATOM 1644 C C . ASP A 1 218 ? -9.125 8.366 -0.774 1.00 90.88 218 ASP A C 1
ATOM 1646 O O . ASP A 1 218 ? -10.313 8.694 -0.799 1.00 90.88 218 ASP A O 1
ATOM 1650 N N . LYS A 1 219 ? -8.356 8.382 -1.878 1.00 93.25 219 LYS A N 1
ATOM 1651 C CA . LYS A 1 219 ? -8.828 8.753 -3.226 1.00 93.25 219 LYS A CA 1
ATOM 1652 C C . LYS A 1 219 ? -9.431 7.579 -4.005 1.00 93.25 219 LYS A C 1
ATOM 1654 O O . LYS A 1 219 ? -10.506 7.739 -4.573 1.00 93.25 219 LYS A O 1
ATOM 1659 N N . HIS A 1 220 ? -8.730 6.447 -4.084 1.00 93.69 220 HIS A N 1
ATOM 1660 C CA . HIS A 1 220 ? -9.078 5.340 -4.989 1.00 93.69 220 HIS A CA 1
ATOM 1661 C C . HIS A 1 220 ? -9.808 4.187 -4.301 1.00 93.69 220 HIS A C 1
ATOM 1663 O O . HIS A 1 220 ? -10.523 3.449 -4.967 1.00 93.69 220 HIS A O 1
ATOM 1669 N N . PHE A 1 221 ? -9.640 4.050 -2.986 1.00 92.62 221 PHE A N 1
ATOM 1670 C CA . PHE A 1 221 ? -10.252 3.006 -2.163 1.00 92.62 221 PHE A CA 1
ATOM 1671 C C . PHE A 1 221 ? -10.863 3.631 -0.896 1.00 92.62 221 PHE A C 1
ATOM 1673 O O . PHE A 1 221 ? -10.472 3.269 0.222 1.00 92.62 221 PHE A O 1
ATOM 1680 N N . PRO A 1 222 ? -11.753 4.638 -1.024 1.00 89.56 222 PRO A N 1
ATOM 1681 C CA . PRO A 1 222 ? -12.277 5.388 0.118 1.00 89.56 222 PRO A CA 1
ATOM 1682 C C . PRO A 1 222 ? -13.002 4.490 1.132 1.00 89.56 222 PRO A C 1
ATOM 1684 O O . PRO A 1 222 ? -13.010 4.789 2.327 1.00 89.56 222 PRO A O 1
ATOM 1687 N N . GLU A 1 223 ? -13.558 3.366 0.681 1.00 87.25 223 GLU A N 1
ATOM 1688 C CA . GLU A 1 223 ? -14.130 2.309 1.509 1.00 87.25 223 GLU A CA 1
ATOM 1689 C C . GLU A 1 223 ? -13.081 1.591 2.382 1.00 87.25 223 GLU A C 1
ATOM 1691 O O . GLU A 1 223 ? -13.389 1.079 3.446 1.00 87.25 223 GLU A O 1
ATOM 1696 N N . HIS A 1 224 ? -11.801 1.629 2.044 1.00 88.75 224 HIS A N 1
ATOM 1697 C CA . HIS A 1 224 ? -10.740 1.075 2.891 1.00 88.75 224 HIS A CA 1
ATOM 1698 C C . HIS A 1 224 ? -10.018 2.145 3.728 1.00 88.75 224 HIS A C 1
ATOM 1700 O O . HIS A 1 224 ? -9.202 1.813 4.590 1.00 88.75 224 HIS A O 1
ATOM 1706 N N . GLY A 1 225 ? -10.333 3.431 3.529 1.00 86.75 225 GLY A N 1
ATOM 1707 C CA . GLY A 1 225 ? -9.670 4.556 4.202 1.00 86.75 225 GLY A CA 1
ATOM 1708 C C . GLY A 1 225 ? -9.811 4.548 5.723 1.00 86.75 225 GLY A C 1
ATOM 1709 O O . GLY A 1 225 ? -8.864 4.897 6.433 1.00 86.75 225 GLY A O 1
ATOM 1710 N N . ASP A 1 226 ? -10.958 4.094 6.222 1.00 87.81 226 ASP A N 1
ATOM 1711 C CA . ASP A 1 226 ? -11.293 4.114 7.648 1.00 87.81 226 ASP A CA 1
ATOM 1712 C C . ASP A 1 226 ? -10.989 2.789 8.364 1.00 87.81 226 ASP A C 1
ATOM 1714 O O . ASP A 1 226 ? -11.115 2.708 9.584 1.00 87.81 226 ASP A O 1
ATOM 1718 N N . VAL A 1 227 ? -10.529 1.762 7.639 1.00 84.75 227 VAL A N 1
ATOM 1719 C CA . VAL A 1 227 ? -10.172 0.466 8.227 1.00 84.75 227 VAL A CA 1
ATOM 1720 C C . VAL A 1 227 ? -8.922 0.623 9.094 1.00 84.75 227 VAL A C 1
ATOM 1722 O O . VAL A 1 227 ? -7.809 0.848 8.610 1.00 84.75 227 VAL A O 1
ATOM 1725 N N . THR A 1 228 ? -9.105 0.504 10.408 1.00 79.75 228 THR A N 1
ATOM 1726 C CA . THR A 1 228 ? -8.018 0.574 11.383 1.00 79.75 228 THR A CA 1
ATOM 1727 C C . THR A 1 228 ? -7.498 -0.810 11.722 1.00 79.75 228 THR A C 1
ATOM 1729 O O . THR A 1 228 ? -8.216 -1.633 12.284 1.00 79.75 228 THR A O 1
ATOM 1732 N N . VAL A 1 229 ? -6.218 -1.039 11.446 1.00 83.38 229 VAL A N 1
ATOM 1733 C CA . VAL A 1 229 ? -5.512 -2.257 11.851 1.00 83.38 229 VAL A CA 1
ATOM 1734 C C . VAL A 1 229 ? -4.631 -1.936 13.044 1.00 83.38 229 VAL A C 1
ATOM 1736 O O . VAL A 1 229 ? -3.879 -0.959 13.015 1.00 83.38 229 VAL A O 1
ATOM 1739 N N . SER A 1 230 ? -4.734 -2.748 14.095 1.00 79.50 230 SER A N 1
ATOM 1740 C CA . SER A 1 230 ? -3.881 -2.602 15.272 1.00 79.50 230 SER A CA 1
ATOM 1741 C C . SER A 1 230 ? -2.415 -2.804 14.900 1.00 79.50 230 SER A C 1
ATOM 1743 O O . SER A 1 230 ? -2.070 -3.711 14.150 1.00 79.50 230 SER A O 1
ATOM 1745 N N . VAL A 1 231 ? -1.549 -1.944 15.430 1.00 76.81 231 VAL A N 1
ATOM 1746 C CA . VAL A 1 231 ? -0.085 -2.097 15.338 1.00 76.81 231 VAL A CA 1
ATOM 1747 C C . VAL A 1 231 ? 0.465 -2.740 16.618 1.00 76.81 231 VAL A C 1
ATOM 1749 O O . VAL A 1 231 ? 1.668 -2.953 16.757 1.00 76.81 231 VAL A O 1
ATOM 1752 N N . LEU A 1 232 ? -0.404 -3.034 17.592 1.00 77.75 232 LEU A N 1
ATOM 1753 C CA . LEU A 1 232 ? 0.012 -3.678 18.828 1.00 77.75 232 LEU A CA 1
ATOM 1754 C C . LEU A 1 232 ? 0.416 -5.133 18.553 1.00 77.75 232 LEU A C 1
ATOM 1756 O O . LEU A 1 232 ? -0.285 -5.831 17.821 1.00 77.75 232 LEU A O 1
ATOM 1760 N N . PRO A 1 233 ? 1.499 -5.625 19.184 1.00 78.56 233 PRO A N 1
ATOM 1761 C CA . PRO A 1 233 ? 1.827 -7.044 19.159 1.00 78.56 233 PRO A CA 1
ATOM 1762 C C . PRO A 1 233 ? 0.636 -7.893 19.614 1.00 78.56 233 PRO A C 1
ATOM 1764 O O . PRO A 1 233 ? -0.036 -7.526 20.580 1.00 78.56 233 PRO A O 1
ATOM 1767 N N . GLY A 1 234 ? 0.425 -9.053 18.984 1.00 81.44 234 GLY A N 1
ATOM 1768 C CA . GLY A 1 234 ? -0.695 -9.950 19.303 1.00 81.44 234 GLY A CA 1
ATOM 1769 C C . GLY A 1 234 ? -0.800 -10.276 20.796 1.00 81.44 234 GLY A C 1
ATOM 1770 O O . GLY A 1 234 ? -1.870 -10.152 21.377 1.00 81.44 234 GLY A O 1
ATOM 1771 N N . ALA A 1 235 ? 0.329 -10.536 21.466 1.00 81.44 235 ALA A N 1
ATOM 1772 C CA . ALA A 1 235 ? 0.357 -10.766 22.913 1.00 81.44 235 ALA A CA 1
ATOM 1773 C C . ALA A 1 235 ? -0.183 -9.576 23.735 1.00 81.44 235 ALA A C 1
ATOM 1775 O O . ALA A 1 235 ? -0.864 -9.780 24.735 1.00 81.44 235 ALA A O 1
ATOM 1776 N N . LYS A 1 236 ? 0.074 -8.329 23.310 1.00 86.50 236 LYS A N 1
ATOM 1777 C CA . LYS A 1 236 ? -0.485 -7.134 23.967 1.00 86.50 236 LYS A CA 1
ATOM 1778 C C . LYS A 1 236 ? -1.976 -6.966 23.676 1.00 86.50 236 LYS A C 1
ATOM 1780 O O . LYS A 1 236 ? -2.700 -6.509 24.554 1.00 86.50 236 LYS A O 1
ATOM 1785 N N . MET A 1 237 ? -2.430 -7.328 22.474 1.00 88.56 237 MET A N 1
ATOM 1786 C CA . MET A 1 237 ? -3.855 -7.330 22.123 1.00 88.56 237 MET A CA 1
ATOM 1787 C C . MET A 1 237 ? -4.635 -8.354 22.952 1.00 88.56 237 MET A C 1
ATOM 1789 O O . MET A 1 237 ? -5.678 -8.014 23.505 1.00 88.56 237 MET A O 1
ATOM 1793 N N . GLU A 1 238 ? -4.105 -9.567 23.109 1.00 91.31 238 GLU A N 1
ATOM 1794 C CA . GLU A 1 238 ? -4.722 -10.599 23.949 1.00 91.31 238 GLU A CA 1
ATOM 1795 C C . GLU A 1 238 ? -4.662 -10.238 25.437 1.00 91.31 238 GLU A C 1
ATOM 1797 O O . GLU A 1 238 ? -5.655 -10.397 26.141 1.00 91.31 238 GLU A O 1
ATOM 1802 N N . ALA A 1 239 ? -3.554 -9.659 25.918 1.00 91.56 239 ALA A N 1
ATOM 1803 C CA . ALA A 1 239 ? -3.479 -9.139 27.284 1.00 91.56 239 ALA A CA 1
ATOM 1804 C C . ALA A 1 239 ? -4.517 -8.030 27.534 1.00 91.56 239 ALA A C 1
ATOM 1806 O O . ALA A 1 239 ? -5.154 -8.008 28.587 1.00 91.56 239 ALA A O 1
ATOM 1807 N N . LEU A 1 240 ? -4.726 -7.134 26.562 1.00 94.38 240 LEU A N 1
ATOM 1808 C CA . LEU A 1 240 ? -5.767 -6.110 26.634 1.00 94.38 240 LEU A CA 1
ATOM 1809 C C . LEU A 1 240 ? -7.168 -6.731 26.651 1.00 94.38 240 LEU A C 1
ATOM 1811 O O . LEU A 1 240 ? -7.969 -6.370 27.511 1.00 94.38 240 LEU A O 1
ATOM 1815 N N . ARG A 1 241 ? -7.458 -7.678 25.749 1.00 95.88 241 ARG A N 1
ATOM 1816 C CA . ARG A 1 241 ? -8.734 -8.411 25.733 1.00 95.88 241 ARG A CA 1
ATOM 1817 C C . ARG A 1 241 ? -8.984 -9.086 27.082 1.00 95.88 241 ARG A C 1
ATOM 1819 O O . ARG A 1 241 ? -10.040 -8.883 27.673 1.00 95.88 241 ARG A O 1
ATOM 1826 N N . GLY A 1 242 ? -7.998 -9.821 27.597 1.00 95.44 242 GLY A N 1
ATOM 1827 C CA . GLY A 1 242 ? -8.075 -10.498 28.889 1.00 95.44 242 GLY A CA 1
ATOM 1828 C C . GLY A 1 242 ? -8.330 -9.531 30.045 1.00 95.44 242 GLY A C 1
ATOM 1829 O O . GLY A 1 242 ? -9.201 -9.784 30.871 1.00 95.44 242 GLY A O 1
ATOM 1830 N N . ALA A 1 243 ? -7.641 -8.386 30.076 1.00 95.94 243 ALA A N 1
ATOM 1831 C CA . ALA A 1 243 ? -7.848 -7.367 31.103 1.00 95.94 243 ALA A CA 1
ATOM 1832 C C . ALA A 1 243 ? -9.248 -6.732 31.042 1.00 95.94 243 ALA A C 1
ATOM 1834 O O . ALA A 1 243 ? -9.852 -6.501 32.090 1.00 95.94 243 ALA A O 1
ATOM 1835 N N . LEU A 1 244 ? -9.778 -6.474 29.840 1.00 96.38 244 LEU A N 1
ATOM 1836 C CA . LEU A 1 244 ? -11.132 -5.945 29.654 1.00 96.38 244 LEU A CA 1
ATOM 1837 C C . LEU A 1 244 ? -12.190 -6.953 30.121 1.00 96.38 244 LEU A C 1
ATOM 1839 O O . LEU A 1 244 ? -13.061 -6.590 30.908 1.00 96.38 244 LEU A O 1
ATOM 1843 N N . VAL A 1 245 ? -12.077 -8.219 29.706 1.00 96.31 245 VAL A N 1
ATOM 1844 C CA . VAL A 1 245 ? -13.008 -9.299 30.086 1.00 96.31 245 VAL A CA 1
ATOM 1845 C C . VAL A 1 245 ? -12.949 -9.585 31.589 1.00 96.31 245 VAL A C 1
ATOM 1847 O O . VAL A 1 245 ? -13.983 -9.625 32.248 1.00 96.31 245 VAL A O 1
ATOM 1850 N N . ALA A 1 246 ? -11.753 -9.705 32.171 1.00 94.56 246 ALA A N 1
ATOM 1851 C CA . ALA A 1 246 ? -11.595 -9.877 33.618 1.00 94.56 246 ALA A CA 1
ATOM 1852 C C . ALA A 1 246 ? -12.100 -8.655 34.405 1.00 94.56 246 ALA A C 1
ATOM 1854 O O . ALA A 1 246 ? -12.539 -8.781 35.547 1.00 94.56 246 ALA A O 1
ATOM 1855 N N . GLY A 1 247 ? -12.039 -7.463 33.805 1.00 92.12 247 GLY A N 1
ATOM 1856 C CA . GLY A 1 247 ? -12.593 -6.240 34.373 1.00 92.12 247 GLY A CA 1
ATOM 1857 C C . GLY A 1 247 ? -14.113 -6.280 34.533 1.00 92.12 247 GLY A C 1
ATOM 1858 O O . GLY A 1 247 ? -14.611 -5.729 35.511 1.00 92.12 247 GLY A O 1
ATOM 1859 N N . LEU A 1 248 ? -14.833 -6.971 33.640 1.00 93.25 248 LEU A N 1
ATOM 1860 C CA . LEU A 1 248 ? -16.291 -7.134 33.725 1.00 93.25 248 LEU A CA 1
ATOM 1861 C C . LEU A 1 248 ? -16.734 -7.894 34.981 1.00 93.25 248 LEU A C 1
ATOM 1863 O O . LEU A 1 248 ? -17.823 -7.658 35.489 1.00 93.25 248 LEU A O 1
ATOM 1867 N N . GLN A 1 249 ? -15.889 -8.791 35.494 1.00 93.69 249 GLN A N 1
ATOM 1868 C CA . GLN A 1 249 ? -16.194 -9.622 36.665 1.00 93.69 249 GLN A CA 1
ATOM 1869 C C . GLN A 1 249 ? -15.927 -8.911 38.003 1.00 93.69 249 GLN A C 1
ATOM 1871 O O . GLN A 1 249 ? -16.167 -9.484 39.064 1.00 93.69 249 GLN A O 1
ATOM 1876 N N . LYS A 1 250 ? -15.396 -7.682 37.983 1.00 93.06 250 LYS A N 1
ATOM 1877 C CA . LYS A 1 250 ? -15.033 -6.932 39.192 1.00 93.06 250 LYS A CA 1
ATOM 1878 C C . LYS A 1 250 ? -16.092 -5.886 39.528 1.00 93.06 250 LYS A C 1
ATOM 1880 O O . LYS A 1 250 ? -16.570 -5.174 38.650 1.00 93.06 250 LYS A O 1
ATOM 1885 N N . ALA A 1 251 ? -16.384 -5.744 40.819 1.00 88.19 251 ALA A N 1
ATOM 1886 C CA . ALA A 1 251 ? -17.226 -4.684 41.362 1.00 88.19 251 ALA A CA 1
ATOM 1887 C C . ALA A 1 251 ? -16.395 -3.814 42.332 1.00 88.19 251 ALA A C 1
ATOM 1889 O O . ALA A 1 251 ? -15.978 -4.320 43.375 1.00 88.19 251 ALA A O 1
ATOM 1890 N N . PRO A 1 252 ? -16.121 -2.531 42.017 1.00 89.12 252 PRO A N 1
ATOM 1891 C CA . PRO A 1 252 ? -16.509 -1.811 40.801 1.00 89.12 252 PRO A CA 1
ATOM 1892 C C . PRO A 1 252 ? -15.692 -2.228 39.566 1.00 89.12 252 PRO A C 1
ATOM 1894 O O . PRO A 1 252 ? -14.545 -2.671 39.680 1.00 89.12 252 PRO A O 1
ATOM 1897 N N . VAL A 1 253 ? -16.271 -2.025 38.377 1.00 94.69 253 VAL A N 1
ATOM 1898 C CA . VAL A 1 253 ? -15.579 -2.243 37.098 1.00 94.69 253 VAL A CA 1
ATOM 1899 C C . VAL A 1 253 ? -14.346 -1.327 37.042 1.00 94.69 253 VAL A C 1
ATOM 1901 O O . VAL A 1 253 ? -14.476 -0.122 37.295 1.00 94.69 253 VAL A O 1
ATOM 1904 N N . PRO A 1 254 ? -13.141 -1.845 36.728 1.00 94.69 254 PRO A N 1
ATOM 1905 C CA . PRO A 1 254 ? -11.927 -1.039 36.675 1.00 94.69 254 PRO A CA 1
ATOM 1906 C C . PRO A 1 254 ? -12.075 0.097 35.669 1.00 94.69 254 PRO A C 1
ATOM 1908 O O . PRO A 1 254 ? -12.723 -0.075 34.645 1.00 94.69 254 PRO A O 1
ATOM 1911 N N . SER A 1 255 ? -11.433 1.239 35.903 1.00 94.38 255 SER A N 1
ATOM 1912 C CA . SER A 1 255 ? -11.376 2.307 34.900 1.00 94.38 255 SER A CA 1
ATOM 1913 C C . SER A 1 255 ? -10.416 1.954 33.755 1.00 94.38 255 SER A C 1
ATOM 1915 O O . SER A 1 255 ? -9.474 1.183 33.940 1.00 94.38 255 SER A O 1
ATOM 1917 N N . LEU A 1 256 ? -10.569 2.595 32.588 1.00 93.06 256 LEU A N 1
ATOM 1918 C CA . LEU A 1 256 ? -9.618 2.443 31.471 1.00 93.06 256 LEU A CA 1
ATOM 1919 C C . LEU A 1 256 ? -8.174 2.799 31.869 1.00 93.06 256 LEU A C 1
ATOM 1921 O O . LEU A 1 256 ? -7.220 2.234 31.339 1.00 93.06 256 LEU A O 1
ATOM 1925 N N . TRP A 1 257 ? -8.001 3.706 32.836 1.00 94.12 257 TRP A N 1
ATOM 1926 C CA . TRP A 1 257 ? -6.690 4.036 33.393 1.00 94.12 257 TRP A CA 1
ATOM 1927 C C . TRP A 1 257 ? -6.095 2.877 34.204 1.00 94.12 257 TRP A C 1
ATOM 1929 O O . TRP A 1 257 ? -4.906 2.587 34.076 1.00 94.12 257 TRP A O 1
ATOM 1939 N N . ALA A 1 258 ? -6.915 2.167 34.985 1.00 94.69 258 ALA A N 1
ATOM 1940 C CA . ALA A 1 258 ? -6.483 0.958 35.682 1.00 94.69 258 ALA A CA 1
ATOM 1941 C C . ALA A 1 258 ? -6.112 -0.161 34.690 1.00 94.69 258 ALA A C 1
ATOM 1943 O O . ALA A 1 258 ? -5.087 -0.820 34.872 1.00 94.69 258 ALA A O 1
ATOM 1944 N N . ILE A 1 259 ? -6.881 -0.318 33.602 1.00 94.50 259 ILE A N 1
ATOM 1945 C CA . ILE A 1 259 ? -6.556 -1.260 32.518 1.00 94.50 259 ILE A CA 1
ATOM 1946 C C . ILE A 1 259 ? -5.211 -0.906 31.871 1.00 94.50 259 ILE A C 1
ATOM 1948 O O . ILE A 1 259 ? -4.352 -1.783 31.760 1.00 94.50 259 ILE A O 1
ATOM 1952 N N . ASN A 1 260 ? -4.976 0.367 31.529 1.00 94.44 260 ASN A N 1
ATOM 1953 C CA . ASN A 1 260 ? -3.674 0.846 31.047 1.00 94.44 260 ASN A CA 1
ATOM 1954 C C . ASN A 1 260 ? -2.549 0.467 32.021 1.00 94.44 260 ASN A C 1
ATOM 1956 O O . ASN A 1 260 ? -1.603 -0.208 31.625 1.00 94.44 260 ASN A O 1
ATOM 1960 N N . LYS A 1 261 ? -2.683 0.810 33.308 1.00 92.94 261 LYS A N 1
ATOM 1961 C CA . LYS A 1 261 ? -1.657 0.513 34.319 1.00 92.94 261 LYS A CA 1
ATOM 1962 C C . LYS A 1 261 ? -1.341 -0.985 34.419 1.00 92.94 261 LYS A C 1
ATOM 1964 O O . LYS A 1 261 ? -0.185 -1.343 34.608 1.00 92.94 261 LYS A O 1
ATOM 1969 N N . SER A 1 262 ? -2.348 -1.849 34.278 1.00 91.88 262 SER A N 1
ATOM 1970 C CA . SER A 1 262 ? -2.172 -3.307 34.360 1.00 91.88 262 SER A CA 1
ATOM 1971 C C . SER A 1 262 ? -1.590 -3.952 33.096 1.00 91.88 262 SER A C 1
ATOM 1973 O O . SER A 1 262 ? -0.885 -4.949 33.193 1.00 91.88 262 SER A O 1
ATOM 1975 N N . THR A 1 263 ? -1.865 -3.391 31.915 1.00 91.38 263 THR A N 1
ATOM 1976 C CA . THR A 1 263 ? -1.479 -3.982 30.617 1.00 91.38 263 THR A CA 1
ATOM 1977 C C . THR A 1 263 ? -0.261 -3.308 29.984 1.00 91.38 263 THR A C 1
ATOM 1979 O O . THR A 1 263 ? 0.354 -3.860 29.072 1.00 91.38 263 THR A O 1
ATOM 1982 N N . GLY A 1 264 ? 0.074 -2.089 30.419 1.00 91.31 264 GLY A N 1
ATOM 1983 C CA . GLY A 1 264 ? 1.067 -1.231 29.774 1.00 91.31 264 GLY A CA 1
ATOM 1984 C C . GLY A 1 264 ? 0.669 -0.789 28.360 1.00 91.31 264 GLY A C 1
ATOM 1985 O O . GLY A 1 264 ? 1.537 -0.397 27.573 1.00 91.31 264 GLY A O 1
ATOM 1986 N N . VAL A 1 265 ? -0.614 -0.899 27.992 1.00 90.19 265 VAL A N 1
ATOM 1987 C CA . VAL A 1 265 ? -1.132 -0.456 26.693 1.00 90.19 265 VAL A CA 1
ATOM 1988 C C . VAL A 1 265 ? -1.559 1.005 26.787 1.00 90.19 265 VAL A C 1
ATOM 1990 O O . VAL A 1 265 ? -2.343 1.384 27.654 1.00 90.19 265 VAL A O 1
ATOM 1993 N N . ALA A 1 266 ? -1.064 1.828 25.860 1.00 90.56 266 ALA A N 1
ATOM 1994 C CA . ALA A 1 266 ? -1.347 3.257 25.839 1.00 90.56 266 ALA A CA 1
ATOM 1995 C C . ALA A 1 266 ? -2.866 3.543 25.796 1.00 90.56 266 ALA A C 1
ATOM 1997 O O . ALA A 1 266 ? -3.581 2.874 25.042 1.00 90.56 266 ALA A O 1
ATOM 1998 N N . PRO A 1 267 ? -3.366 4.575 26.511 1.00 90.75 267 PRO A N 1
ATOM 1999 C CA . PRO A 1 267 ? -4.793 4.908 26.553 1.00 90.75 267 PRO A CA 1
ATOM 2000 C C . PRO A 1 267 ? -5.434 5.059 25.174 1.00 90.75 267 PRO A C 1
ATOM 2002 O O . PRO A 1 267 ? -6.529 4.559 24.940 1.00 90.75 267 PRO A O 1
ATOM 2005 N N . THR A 1 268 ? -4.723 5.685 24.236 1.00 89.38 268 THR A N 1
ATOM 2006 C CA . THR A 1 268 ? -5.185 5.871 22.856 1.00 89.38 268 THR A CA 1
ATOM 2007 C C . THR A 1 268 ? -5.424 4.543 22.145 1.00 89.38 268 THR A C 1
ATOM 2009 O O . THR A 1 268 ? -6.406 4.403 21.426 1.00 89.38 268 THR A O 1
ATOM 2012 N N . SER A 1 269 ? -4.579 3.534 22.369 1.00 89.44 269 SER A N 1
ATOM 2013 C CA . SER A 1 269 ? -4.764 2.203 21.784 1.00 89.44 269 SER A CA 1
ATOM 2014 C C . SER A 1 269 ? -5.920 1.442 22.434 1.00 89.44 269 SER A C 1
ATOM 2016 O O . SER A 1 269 ? -6.642 0.736 21.735 1.00 89.44 269 SER A O 1
ATOM 2018 N N . ILE A 1 270 ? -6.139 1.618 23.742 1.00 93.75 270 ILE A N 1
ATOM 2019 C CA . ILE A 1 270 ? -7.301 1.047 24.442 1.00 93.75 270 ILE A CA 1
ATOM 2020 C C . ILE A 1 270 ? -8.598 1.643 23.890 1.00 93.75 270 ILE A C 1
ATOM 2022 O O . ILE A 1 270 ? -9.540 0.910 23.616 1.00 93.75 270 ILE A O 1
ATOM 2026 N N . ILE A 1 271 ? -8.643 2.959 23.690 1.00 92.75 271 ILE A N 1
ATOM 2027 C CA . ILE A 1 271 ? -9.804 3.646 23.115 1.00 92.75 271 ILE A CA 1
ATOM 2028 C C . ILE A 1 271 ? -10.053 3.194 21.673 1.00 92.75 271 ILE A C 1
ATOM 2030 O O . ILE A 1 271 ? -11.196 2.955 21.297 1.00 92.75 271 ILE A O 1
ATOM 2034 N N . LEU A 1 272 ? -8.998 3.079 20.862 1.00 90.62 272 LEU A N 1
ATOM 2035 C CA . LEU A 1 272 ? -9.129 2.733 19.447 1.00 90.62 272 LEU A CA 1
ATOM 2036 C C . LEU A 1 272 ? -9.517 1.268 19.225 1.00 90.62 272 LEU A C 1
ATOM 2038 O O . LEU A 1 272 ? -10.346 1.009 18.358 1.00 90.62 272 LEU A O 1
ATOM 2042 N N . HIS A 1 273 ? -8.934 0.335 19.984 1.00 90.88 273 HIS A N 1
ATOM 2043 C CA . HIS A 1 273 ? -9.066 -1.108 19.742 1.00 90.88 273 HIS A CA 1
ATOM 2044 C C . HIS A 1 273 ? -9.914 -1.845 20.779 1.00 90.88 273 HIS A C 1
ATOM 2046 O O . HIS A 1 273 ? -10.493 -2.876 20.460 1.00 90.88 273 HIS A O 1
ATOM 2052 N N . GLY A 1 274 ? -10.022 -1.334 22.005 1.00 93.50 274 GLY A N 1
ATOM 2053 C CA . GLY A 1 274 ? -10.870 -1.918 23.045 1.00 93.50 274 GLY A CA 1
ATOM 2054 C C . GLY A 1 274 ? -12.330 -2.136 22.616 1.00 93.50 274 GLY A C 1
ATOM 2055 O O . GLY A 1 274 ? -12.838 -3.229 22.870 1.00 93.50 274 GLY A O 1
ATOM 2056 N N . PRO A 1 275 ? -12.977 -1.184 21.908 1.00 94.31 275 PRO A N 1
ATOM 2057 C CA . PRO A 1 275 ? -14.329 -1.365 21.378 1.00 94.31 275 PRO A CA 1
ATOM 2058 C C . PRO A 1 275 ? -14.496 -2.594 20.479 1.00 94.31 275 PRO A C 1
ATOM 2060 O O . PRO A 1 275 ? -15.560 -3.199 20.478 1.00 94.31 275 PRO A O 1
ATOM 2063 N 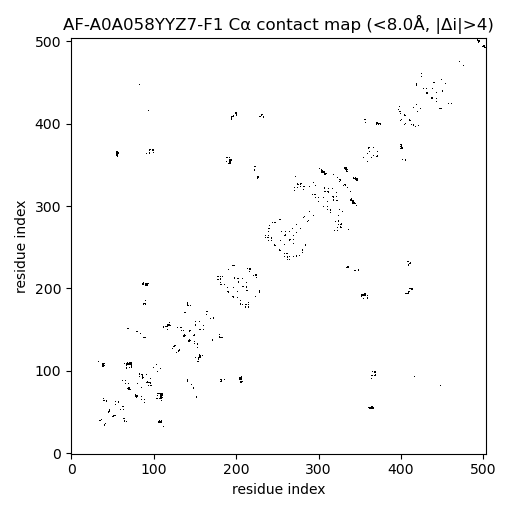N . ASP A 1 276 ? -13.456 -2.971 19.729 1.00 91.56 276 ASP A N 1
ATOM 2064 C CA . ASP A 1 276 ? -13.471 -4.155 18.859 1.00 91.56 276 ASP A CA 1
ATOM 2065 C C . ASP A 1 276 ? -13.175 -5.454 19.635 1.00 91.56 276 ASP A C 1
ATOM 2067 O O . ASP A 1 276 ? -13.398 -6.547 19.119 1.00 91.56 276 ASP A O 1
ATOM 2071 N N . LEU A 1 277 ? -12.634 -5.350 20.855 1.00 93.75 277 LEU A N 1
ATOM 2072 C CA . LEU A 1 277 ? -12.228 -6.492 21.678 1.00 93.75 277 LEU A CA 1
ATOM 2073 C C . LEU A 1 277 ? -13.283 -6.919 22.702 1.00 93.75 277 LEU A C 1
ATOM 2075 O O . LEU A 1 277 ? -13.354 -8.110 22.995 1.00 93.75 277 LEU A O 1
ATOM 2079 N N . CYS A 1 278 ? -14.022 -5.975 23.294 1.00 95.94 278 CYS A N 1
ATOM 2080 C CA . CYS A 1 278 ? -14.981 -6.243 24.378 1.00 95.94 278 CYS A CA 1
ATOM 2081 C C . CYS A 1 278 ? -16.015 -5.103 24.516 1.00 95.94 278 CYS A C 1
ATOM 2083 O O . CYS A 1 278 ? -16.013 -4.405 25.533 1.00 95.94 278 CYS A O 1
ATOM 2085 N N . PRO A 1 279 ? -16.850 -4.824 23.498 1.00 94.25 279 PRO A N 1
ATOM 2086 C CA . PRO A 1 279 ? -17.717 -3.639 23.464 1.00 94.25 279 PRO A CA 1
ATOM 2087 C C . PRO A 1 279 ? -18.626 -3.478 24.699 1.00 94.25 279 PRO A C 1
ATOM 2089 O O . PRO A 1 279 ? -18.929 -2.353 25.098 1.00 94.25 279 PRO A O 1
ATOM 2092 N N . GLU A 1 280 ? -18.998 -4.577 25.356 1.00 95.06 280 GLU A N 1
ATOM 2093 C CA . GLU A 1 280 ? -19.820 -4.644 26.572 1.00 95.06 280 GLU A CA 1
ATOM 2094 C C . GLU A 1 280 ? -19.189 -3.912 27.765 1.00 95.06 280 GLU A C 1
ATOM 2096 O O . GLU A 1 280 ? -19.889 -3.493 28.693 1.00 95.06 280 GLU A O 1
ATOM 2101 N N . TYR A 1 281 ? -17.867 -3.728 27.753 1.00 95.44 281 TYR A N 1
ATOM 2102 C CA . TYR A 1 281 ? -17.124 -3.073 28.825 1.00 95.44 281 TYR A CA 1
ATOM 2103 C C . TYR A 1 281 ? -17.643 -1.669 29.142 1.00 95.44 281 TYR A C 1
ATOM 2105 O O . TYR A 1 281 ? -17.730 -1.295 30.314 1.00 95.44 281 TYR A O 1
ATOM 2113 N N . ILE A 1 282 ? -18.057 -0.894 28.133 1.00 94.31 282 ILE A N 1
ATOM 2114 C CA . ILE A 1 282 ? -18.578 0.454 28.389 1.00 94.31 282 ILE A CA 1
ATOM 2115 C C . ILE A 1 282 ? -19.935 0.431 29.094 1.00 94.31 282 ILE A C 1
ATOM 2117 O O . ILE A 1 282 ? -20.203 1.302 29.922 1.00 94.31 282 ILE A O 1
ATOM 2121 N N . VAL A 1 283 ? -20.768 -0.567 28.791 1.00 95.12 283 VAL A N 1
ATOM 2122 C CA . VAL A 1 283 ? -22.100 -0.724 29.381 1.00 95.12 283 VAL A CA 1
ATOM 2123 C C . VAL A 1 283 ? -21.969 -1.081 30.855 1.00 95.12 283 VAL A C 1
ATOM 2125 O O . VAL A 1 283 ? -22.623 -0.470 31.692 1.00 95.12 283 VAL A O 1
ATOM 2128 N N . HIS A 1 284 ? -21.041 -1.971 31.199 1.00 93.75 284 HIS A N 1
ATOM 2129 C CA . HIS A 1 284 ? -20.775 -2.318 32.595 1.00 93.75 284 HIS A CA 1
ATOM 2130 C C . HIS A 1 284 ? -20.138 -1.157 33.369 1.00 93.75 284 HIS A C 1
ATOM 2132 O O . HIS A 1 284 ? -20.446 -0.939 34.538 1.00 93.75 284 HIS A O 1
ATOM 2138 N N . LEU A 1 285 ? -19.270 -0.374 32.722 1.00 93.62 285 LEU A N 1
ATOM 2139 C CA . LEU A 1 285 ? -18.605 0.756 33.368 1.00 93.62 285 LEU A CA 1
ATOM 2140 C C . LEU A 1 285 ? -19.529 1.971 33.565 1.00 93.62 285 LEU A C 1
ATOM 2142 O O . LEU A 1 285 ? -19.330 2.742 34.505 1.00 93.62 285 LEU A O 1
ATOM 2146 N N . ARG A 1 286 ? -20.471 2.221 32.646 1.00 93.81 286 ARG A N 1
ATOM 2147 C CA . ARG A 1 286 ? -21.216 3.497 32.566 1.00 93.81 286 ARG A CA 1
ATOM 2148 C C . ARG A 1 286 ? -22.733 3.362 32.407 1.00 93.81 286 ARG A C 1
ATOM 2150 O O . ARG A 1 286 ? -23.399 4.395 32.353 1.00 93.81 286 ARG A O 1
ATOM 2157 N N . GLY A 1 287 ? -23.258 2.147 32.321 1.00 95.44 287 GLY A N 1
ATOM 2158 C CA . GLY A 1 287 ? -24.657 1.864 32.013 1.00 95.44 287 GLY A CA 1
ATOM 2159 C C . GLY A 1 287 ? -24.977 1.903 30.517 1.00 95.44 287 GLY A C 1
ATOM 2160 O O . GLY A 1 287 ? -24.189 2.377 29.686 1.00 95.44 287 GLY A O 1
ATOM 2161 N N . GLU A 1 288 ? -26.163 1.401 30.182 1.00 96.06 288 GLU A N 1
ATOM 2162 C CA . GLU A 1 288 ? -26.731 1.455 28.835 1.00 96.06 288 GLU A CA 1
ATOM 2163 C C . GLU A 1 288 ? -27.096 2.887 28.419 1.00 96.06 288 GLU A C 1
ATOM 2165 O O . GLU A 1 288 ? -27.334 3.768 29.252 1.00 96.06 288 GLU A O 1
ATOM 2170 N N . LEU A 1 289 ? -27.138 3.131 27.107 1.00 96.44 289 LEU A N 1
ATOM 2171 C CA . LEU A 1 289 ? -27.686 4.378 26.585 1.00 96.44 289 LEU A CA 1
ATOM 2172 C C . LEU A 1 289 ? -29.221 4.329 26.596 1.00 96.44 289 LEU A C 1
ATOM 2174 O O . LEU A 1 289 ? -29.793 3.315 26.198 1.00 96.44 289 LEU A O 1
ATOM 2178 N N . PRO A 1 290 ? -29.899 5.438 26.948 1.00 96.88 290 PRO A N 1
ATOM 2179 C CA . PRO A 1 290 ? -31.342 5.556 26.766 1.00 96.88 290 PRO A CA 1
ATOM 2180 C C . PRO A 1 290 ? -31.748 5.291 25.311 1.00 96.88 290 PRO A C 1
ATOM 2182 O O . PRO A 1 290 ? -31.048 5.723 24.389 1.00 96.88 290 PRO A O 1
ATOM 2185 N N . ALA A 1 291 ? -32.901 4.652 25.101 1.00 96.31 291 ALA A N 1
ATOM 2186 C CA . ALA A 1 291 ? -33.389 4.271 23.771 1.00 96.31 291 ALA A CA 1
ATOM 2187 C C . ALA A 1 291 ? -33.446 5.457 22.788 1.00 96.31 291 ALA A C 1
ATOM 2189 O O . ALA A 1 291 ? -33.052 5.321 21.631 1.00 96.31 291 ALA A O 1
ATOM 2190 N N . GLU A 1 292 ? -33.835 6.642 23.265 1.00 97.00 292 GLU A N 1
ATOM 2191 C CA . GLU A 1 292 ? -33.849 7.882 22.478 1.00 97.00 292 GLU A CA 1
ATOM 2192 C C . GLU A 1 292 ? -32.452 8.276 21.976 1.00 97.00 292 GLU A C 1
ATOM 2194 O O . GLU A 1 292 ? -32.284 8.639 20.811 1.00 97.00 292 GLU A O 1
ATOM 2199 N N . LYS A 1 293 ? -31.416 8.144 22.819 1.00 97.31 293 LYS A N 1
ATOM 2200 C CA . LYS A 1 293 ? -30.027 8.417 22.418 1.00 97.31 293 LYS A CA 1
ATOM 2201 C C . LYS A 1 293 ? -29.514 7.382 21.424 1.00 97.31 293 LYS A C 1
ATOM 2203 O O . LYS A 1 293 ? -28.771 7.749 20.518 1.00 97.31 293 LYS A O 1
ATOM 2208 N N . VAL A 1 294 ? -29.909 6.116 21.567 1.00 97.56 294 VAL A N 1
ATOM 2209 C CA . VAL A 1 294 ? -29.562 5.059 20.602 1.00 97.56 294 VAL A CA 1
ATOM 2210 C C . VAL A 1 294 ? -30.221 5.335 19.248 1.00 97.56 294 VAL A C 1
ATOM 2212 O O . VAL A 1 294 ? -29.548 5.271 18.221 1.00 97.56 294 VAL A O 1
ATOM 2215 N N . ALA A 1 295 ? -31.505 5.704 19.231 1.00 97.12 295 ALA A N 1
ATOM 2216 C CA . ALA A 1 295 ? -32.216 6.078 18.010 1.00 97.12 295 ALA A CA 1
ATOM 2217 C C . ALA A 1 295 ? -31.586 7.310 17.339 1.00 97.12 295 ALA A C 1
ATOM 2219 O O . ALA A 1 295 ? -31.332 7.291 16.134 1.00 97.12 295 ALA A O 1
ATOM 2220 N N . HIS A 1 296 ? -31.243 8.340 18.119 1.00 97.94 296 HIS A N 1
ATOM 2221 C CA . HIS A 1 296 ? -30.559 9.528 17.610 1.00 97.94 296 HIS A CA 1
ATOM 2222 C C . HIS A 1 296 ? -29.167 9.188 17.052 1.00 97.94 296 HIS A C 1
ATOM 2224 O O . HIS A 1 296 ? -28.833 9.589 15.940 1.00 97.94 296 HIS A O 1
ATOM 2230 N N . MET A 1 297 ? -28.377 8.372 17.760 1.00 97.88 297 MET A N 1
ATOM 2231 C CA . MET A 1 297 ? -27.077 7.891 17.280 1.00 97.88 297 MET A CA 1
ATOM 2232 C C . MET A 1 297 ? -27.203 7.150 15.943 1.00 97.88 297 MET A C 1
ATOM 2234 O O . MET A 1 297 ? -26.427 7.413 15.025 1.00 97.88 297 MET A O 1
ATOM 2238 N N . ARG A 1 298 ? -28.191 6.255 15.812 1.00 97.88 298 ARG A N 1
ATOM 2239 C CA . ARG A 1 298 ? -28.484 5.543 14.558 1.00 97.88 298 ARG A CA 1
ATOM 2240 C C . ARG A 1 298 ? -28.862 6.506 13.438 1.00 97.88 298 ARG A C 1
ATOM 2242 O O . ARG A 1 298 ? -28.340 6.359 12.338 1.00 97.88 298 ARG A O 1
ATOM 2249 N N . GLY A 1 299 ? -29.698 7.507 13.717 1.00 97.00 299 GLY A N 1
ATOM 2250 C CA . GLY A 1 299 ? -30.035 8.565 12.760 1.00 97.00 299 GLY A CA 1
ATOM 2251 C C . GLY A 1 299 ? -28.788 9.280 12.233 1.00 97.00 299 GLY A C 1
ATOM 2252 O O . GLY A 1 299 ? -28.572 9.336 11.025 1.00 97.00 299 GLY A O 1
ATOM 2253 N N . LEU A 1 300 ? -27.901 9.709 13.136 1.00 97.06 300 LEU A N 1
ATOM 2254 C CA . LEU A 1 300 ? -26.650 10.382 12.773 1.00 97.06 300 LEU A CA 1
ATOM 2255 C C . LEU A 1 300 ? -25.701 9.490 11.961 1.00 97.06 300 LEU A C 1
ATOM 2257 O O . LEU A 1 300 ? -25.059 9.970 11.025 1.00 97.06 300 LEU A O 1
ATOM 2261 N N 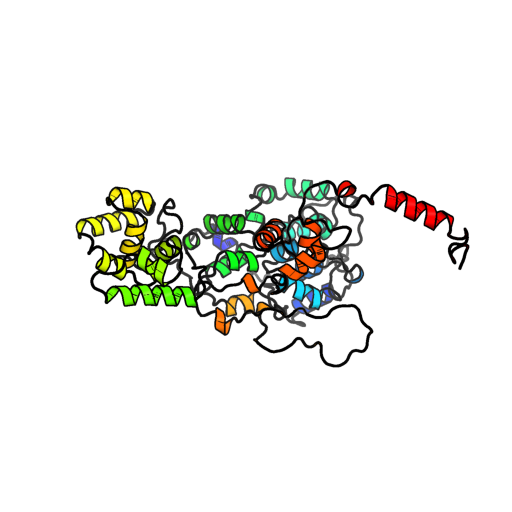. LEU A 1 301 ? -25.621 8.196 12.288 1.00 96.31 301 LEU A N 1
ATOM 2262 C CA . LEU A 1 301 ? -24.853 7.222 11.507 1.00 96.31 301 LEU A CA 1
ATOM 2263 C C . LEU A 1 301 ? -25.406 7.091 10.081 1.00 96.31 301 LEU A C 1
ATOM 2265 O O . LEU A 1 301 ? -24.633 7.096 9.123 1.00 96.31 301 LEU A O 1
ATOM 2269 N N . GLN A 1 302 ? -26.731 7.028 9.916 1.00 95.38 302 GLN A N 1
ATOM 2270 C CA . GLN A 1 302 ? -27.359 6.906 8.595 1.00 95.38 302 GLN A CA 1
ATOM 2271 C C . GLN A 1 302 ? -27.096 8.111 7.685 1.00 95.38 302 GLN A C 1
ATOM 2273 O O . GLN A 1 302 ? -27.030 7.943 6.468 1.00 95.38 302 GLN A O 1
ATOM 2278 N N . GLU A 1 303 ? -26.861 9.299 8.245 1.00 94.38 303 GLU A N 1
ATOM 2279 C CA . GLU A 1 303 ? -26.503 10.487 7.461 1.00 94.38 303 GLU A CA 1
ATOM 2280 C C . GLU A 1 303 ? -25.088 10.431 6.854 1.00 94.38 303 GLU A C 1
ATOM 2282 O O . GLU A 1 303 ? -24.804 11.173 5.914 1.00 94.38 303 GLU A O 1
ATOM 2287 N N . ARG A 1 304 ? -24.185 9.586 7.379 1.00 91.62 304 ARG A N 1
ATOM 2288 C CA . ARG A 1 304 ? -22.814 9.321 6.868 1.00 91.62 304 ARG A CA 1
ATOM 2289 C C . ARG A 1 304 ? -21.906 10.543 6.642 1.00 91.62 304 ARG A C 1
ATOM 2291 O O . ARG A 1 304 ? -20.873 10.449 5.976 1.00 91.62 304 ARG A O 1
ATOM 2298 N N . ARG A 1 305 ? -22.277 11.700 7.189 1.00 93.56 305 ARG A N 1
ATOM 2299 C CA . ARG A 1 305 ? -21.561 12.981 7.037 1.00 93.56 305 ARG A CA 1
ATOM 2300 C C . ARG A 1 305 ? -20.960 13.504 8.335 1.00 93.56 305 ARG A C 1
ATOM 2302 O O . ARG A 1 305 ? -20.092 14.370 8.291 1.00 93.56 305 ARG A O 1
ATOM 2309 N N . HIS A 1 306 ? -21.415 12.988 9.473 1.00 95.31 306 HIS A N 1
ATOM 2310 C CA . HIS A 1 306 ? -20.984 13.460 10.783 1.00 95.31 306 HIS A CA 1
ATOM 2311 C C . HIS A 1 306 ? -19.703 12.768 11.218 1.00 95.31 306 HIS A C 1
ATOM 2313 O O . HIS A 1 306 ? -19.537 11.556 11.047 1.00 95.31 306 HIS A O 1
ATOM 2319 N N . SER A 1 307 ? -18.793 13.550 11.792 1.00 96.38 307 SER A N 1
ATOM 2320 C CA . SER A 1 307 ? -17.625 13.015 12.480 1.00 96.38 307 SER A CA 1
ATOM 2321 C C . SER A 1 307 ? -18.010 12.451 13.848 1.00 96.38 307 SER A C 1
ATOM 2323 O O . SER A 1 307 ? -19.036 12.832 14.417 1.00 96.38 307 SER A O 1
ATOM 2325 N N . LEU A 1 308 ? -17.180 11.568 14.414 1.00 95.88 308 LEU A N 1
ATOM 2326 C CA . LEU A 1 308 ? -17.396 11.083 15.785 1.00 95.88 308 LEU A CA 1
ATOM 2327 C C . LEU A 1 308 ? -17.440 12.244 16.783 1.00 95.88 308 LEU A C 1
ATOM 2329 O O . LEU A 1 308 ? -18.222 12.205 17.729 1.00 95.88 308 LEU A O 1
ATOM 2333 N N . GLN A 1 309 ? -16.643 13.290 16.554 1.00 97.12 309 GLN A N 1
ATOM 2334 C CA . GLN A 1 309 ? -16.655 14.493 17.376 1.00 97.12 309 GLN A CA 1
ATOM 2335 C C . GLN A 1 309 ? -18.001 15.232 17.303 1.00 97.12 309 GLN A C 1
ATOM 2337 O O . GLN A 1 309 ? -18.530 15.637 18.339 1.00 97.12 309 GLN A O 1
ATOM 2342 N N . ASP A 1 310 ? -18.573 15.389 16.109 1.00 97.25 310 ASP A N 1
ATOM 2343 C CA . ASP A 1 310 ? -19.852 16.088 15.926 1.00 97.25 310 ASP A CA 1
ATOM 2344 C C . ASP A 1 310 ? -21.017 15.283 16.498 1.00 97.25 310 ASP A C 1
ATOM 2346 O O . ASP A 1 310 ? -21.854 15.827 17.219 1.00 97.25 310 ASP A O 1
ATOM 2350 N N . MET A 1 311 ? -21.031 13.970 16.256 1.00 97.94 311 MET A N 1
ATOM 2351 C CA . MET A 1 311 ? -22.026 13.072 16.840 1.00 97.94 311 MET A CA 1
ATOM 2352 C C . MET A 1 311 ? -21.961 13.079 18.369 1.00 97.94 311 MET A C 1
ATOM 2354 O O . MET A 1 311 ? -22.988 13.138 19.042 1.00 97.94 311 MET A O 1
ATOM 2358 N N . ALA A 1 312 ? -20.753 13.053 18.935 1.00 97.25 312 ALA A N 1
ATOM 2359 C CA . ALA A 1 312 ? -20.557 13.055 20.378 1.00 97.25 312 ALA A CA 1
ATOM 2360 C C . ALA A 1 312 ? -21.062 14.355 21.022 1.00 97.25 312 ALA A C 1
ATOM 2362 O O . ALA A 1 312 ? -21.719 14.301 22.063 1.00 97.25 312 ALA A O 1
ATOM 2363 N N . ARG A 1 313 ? -20.848 15.508 20.366 1.00 97.50 313 ARG A N 1
ATOM 2364 C CA . ARG A 1 313 ? -21.434 16.793 20.784 1.00 97.50 313 ARG A CA 1
ATOM 2365 C C . ARG A 1 313 ? -22.961 16.741 20.789 1.00 97.50 313 ARG A C 1
ATOM 2367 O O . ARG A 1 313 ? -23.561 17.119 21.789 1.00 97.50 313 ARG A O 1
ATOM 2374 N N . GLN A 1 314 ? -23.579 16.224 19.726 1.00 97.12 314 GLN A N 1
ATOM 2375 C CA . GLN A 1 314 ? -25.042 16.118 19.623 1.00 97.12 314 GLN A CA 1
ATOM 2376 C C . GLN A 1 314 ? -25.651 15.153 20.653 1.00 97.12 314 GLN A C 1
ATOM 2378 O O . GLN A 1 314 ? -26.760 15.370 21.133 1.00 97.12 314 GLN A O 1
ATOM 2383 N N . LEU A 1 315 ? -24.913 14.112 21.045 1.00 97.19 315 LEU A N 1
ATOM 2384 C CA . LEU A 1 315 ? -25.339 13.139 22.058 1.00 97.19 315 LEU A CA 1
ATOM 2385 C C . LEU A 1 315 ? -24.930 13.524 23.496 1.00 97.19 315 LEU A C 1
ATOM 2387 O O . LEU A 1 315 ? -25.223 12.776 24.443 1.00 97.19 315 LEU A O 1
ATOM 2391 N N . ALA A 1 316 ? -24.274 14.680 23.663 1.00 97.06 316 ALA A N 1
ATOM 2392 C CA . ALA A 1 316 ? -23.716 15.189 24.915 1.00 97.06 316 ALA A CA 1
ATOM 2393 C C . ALA A 1 316 ? -22.797 14.172 25.627 1.00 97.06 316 ALA A C 1
ATOM 2395 O O . ALA A 1 316 ? -22.982 13.847 26.802 1.00 97.06 316 ALA A O 1
ATOM 2396 N N . MET A 1 317 ? -21.818 13.623 24.900 1.00 96.88 317 MET A N 1
ATOM 2397 C CA . MET A 1 317 ? -20.792 12.713 25.430 1.00 96.88 317 MET A CA 1
ATOM 2398 C C . MET A 1 317 ? -19.429 12.926 24.750 1.00 96.88 317 MET A C 1
ATOM 2400 O O . MET A 1 317 ? -19.308 13.736 23.837 1.00 96.88 317 MET A O 1
ATOM 2404 N N . SER A 1 318 ? -18.382 12.222 25.196 1.00 95.88 318 SER A N 1
ATOM 2405 C CA . SER A 1 318 ? -17.080 12.238 24.514 1.00 95.88 318 SER A CA 1
ATOM 2406 C C . SER A 1 318 ? -17.061 11.299 23.304 1.00 95.88 318 SER A C 1
ATOM 2408 O O . SER A 1 318 ? -17.751 10.277 23.293 1.00 95.88 318 SER A O 1
ATOM 2410 N N . ALA A 1 319 ? -16.245 11.622 22.298 1.00 96.00 319 ALA A N 1
ATOM 2411 C CA . ALA A 1 319 ? -16.073 10.795 21.102 1.00 96.00 319 ALA A CA 1
ATOM 2412 C C . ALA A 1 319 ? -15.463 9.421 21.432 1.00 96.00 319 ALA A C 1
ATOM 2414 O O . ALA A 1 319 ? -15.958 8.406 20.939 1.00 96.00 319 ALA A O 1
ATOM 2415 N N . ASP A 1 320 ? -14.505 9.372 22.365 1.00 94.38 320 ASP A N 1
ATOM 2416 C CA . ASP A 1 320 ? -13.996 8.126 22.950 1.00 94.38 320 ASP A CA 1
ATOM 2417 C C . ASP A 1 320 ? -15.125 7.221 23.456 1.00 94.38 320 ASP A C 1
ATOM 2419 O O . ASP A 1 320 ? -15.176 6.041 23.122 1.00 94.38 320 ASP A O 1
ATOM 2423 N N . ARG A 1 321 ? -16.063 7.767 24.245 1.00 95.25 321 ARG A N 1
ATOM 2424 C CA . ARG A 1 321 ? -17.191 7.005 24.804 1.00 95.25 321 ARG A CA 1
ATOM 2425 C C . ARG A 1 321 ? -18.169 6.580 23.714 1.00 95.25 321 ARG A C 1
ATOM 2427 O O . ARG A 1 321 ? -18.640 5.445 23.728 1.00 95.25 321 ARG A O 1
ATOM 2434 N N . LEU A 1 322 ? -18.458 7.476 22.773 1.00 97.25 322 LEU A N 1
ATOM 2435 C CA . LEU A 1 322 ? -19.347 7.192 21.654 1.00 97.25 322 LEU A CA 1
ATOM 2436 C C . LEU A 1 322 ? -18.824 6.027 20.800 1.00 97.25 322 LEU A C 1
ATOM 2438 O O . LEU A 1 322 ? -19.611 5.169 20.414 1.00 97.25 322 LEU A O 1
ATOM 2442 N N . ARG A 1 323 ? -17.508 5.945 20.562 1.00 96.44 323 ARG A N 1
ATOM 2443 C CA . ARG A 1 323 ? -16.882 4.843 19.812 1.00 96.44 323 ARG A CA 1
ATOM 2444 C C . ARG A 1 323 ? -17.239 3.471 20.392 1.00 96.44 323 ARG A C 1
ATOM 2446 O O . ARG A 1 323 ? -17.584 2.567 19.636 1.00 96.44 323 ARG A O 1
ATOM 2453 N N . TRP A 1 324 ? -17.187 3.326 21.716 1.00 96.62 324 TRP A N 1
ATOM 2454 C CA . TRP A 1 324 ? -17.566 2.082 22.390 1.00 96.62 324 TRP A CA 1
ATOM 2455 C C . TRP A 1 324 ? -19.045 1.751 22.205 1.00 96.62 324 TRP A C 1
ATOM 2457 O O . TRP A 1 324 ? -19.377 0.622 21.855 1.00 96.62 324 TRP A O 1
ATOM 2467 N N . TYR A 1 325 ? -19.933 2.729 22.390 1.00 98.00 325 TYR A N 1
ATOM 2468 C CA . TYR A 1 325 ? -21.365 2.486 22.218 1.00 98.00 325 TYR A CA 1
ATOM 2469 C C . TYR A 1 325 ? -21.743 2.167 20.773 1.00 98.00 325 TYR A C 1
ATOM 2471 O O . TYR A 1 325 ? -22.580 1.296 20.560 1.00 98.00 325 TYR A O 1
ATOM 2479 N N . ILE A 1 326 ? -21.110 2.808 19.783 1.00 97.19 326 ILE A N 1
ATOM 2480 C CA . ILE A 1 326 ? -21.324 2.442 18.379 1.00 97.19 326 ILE A CA 1
ATOM 2481 C C . ILE A 1 326 ? -20.918 0.984 18.161 1.00 97.19 326 ILE A C 1
ATOM 2483 O O . ILE A 1 326 ? -21.677 0.248 17.551 1.00 97.19 326 ILE A O 1
ATOM 2487 N N . ARG A 1 327 ? -19.782 0.522 18.700 1.00 96.00 327 ARG A N 1
ATOM 2488 C CA . ARG A 1 327 ? -19.396 -0.893 18.564 1.00 96.00 327 ARG A CA 1
ATOM 2489 C C . ARG A 1 327 ? -20.321 -1.867 19.281 1.00 96.00 327 ARG A C 1
ATOM 2491 O O . ARG A 1 327 ? -20.524 -2.959 18.766 1.00 96.00 327 ARG A O 1
ATOM 2498 N N . TYR A 1 328 ? -20.886 -1.477 20.418 1.00 96.88 328 TYR A N 1
ATOM 2499 C CA . TYR A 1 328 ? -21.847 -2.300 21.148 1.00 96.88 328 TYR A CA 1
ATOM 2500 C C . TYR A 1 328 ? -23.191 -2.424 20.414 1.00 96.88 328 TYR A C 1
ATOM 2502 O O . TYR A 1 328 ? -23.676 -3.529 20.199 1.00 96.88 328 TYR A O 1
ATOM 2510 N N . TYR A 1 329 ? -23.788 -1.303 19.997 1.00 97.00 329 TYR A N 1
ATOM 2511 C CA . TYR A 1 329 ? -25.117 -1.302 19.372 1.00 97.00 329 TYR A CA 1
ATOM 2512 C C . TYR A 1 329 ? -25.094 -1.561 17.858 1.00 97.00 329 TYR A C 1
ATOM 2514 O O . TYR A 1 329 ? -26.087 -2.034 17.314 1.00 97.00 329 TYR A O 1
ATOM 2522 N N . GLU A 1 330 ? -23.995 -1.226 17.179 1.00 96.06 330 GLU A N 1
ATOM 2523 C CA . GLU A 1 330 ? -23.827 -1.283 15.722 1.00 96.06 330 GLU A CA 1
ATOM 2524 C C . GLU A 1 330 ? -22.451 -1.885 15.344 1.00 96.06 330 GLU A C 1
ATOM 2526 O O . GLU A 1 330 ? -21.596 -1.212 14.751 1.00 96.06 330 GLU A O 1
ATOM 2531 N N . PRO A 1 331 ? -22.193 -3.169 15.663 1.00 92.00 331 PRO A N 1
ATOM 2532 C CA . PRO A 1 331 ? -20.868 -3.785 15.522 1.00 92.00 331 PRO A CA 1
ATOM 2533 C C . PRO A 1 331 ? -20.329 -3.774 14.080 1.00 92.00 331 PRO A C 1
ATOM 2535 O O . PRO A 1 331 ? -19.113 -3.771 13.873 1.00 92.00 331 PRO A O 1
ATOM 2538 N N . GLY A 1 332 ? -21.215 -3.718 13.078 1.00 90.62 332 GLY A N 1
ATOM 2539 C CA . GLY A 1 332 ? -20.855 -3.679 11.658 1.00 90.62 332 GLY A CA 1
ATOM 2540 C C . GLY A 1 332 ? -20.232 -2.362 11.174 1.00 90.62 332 GLY A C 1
ATOM 2541 O O . GLY A 1 332 ? -19.548 -2.367 10.148 1.00 90.62 332 GLY A O 1
ATOM 2542 N N . VAL A 1 333 ? -20.418 -1.254 11.900 1.00 93.06 333 VAL A N 1
ATOM 2543 C CA . VAL A 1 333 ? -19.982 0.092 11.482 1.00 93.06 333 VAL A CA 1
ATOM 2544 C C . VAL A 1 333 ? -18.461 0.195 11.485 1.00 93.06 333 VAL A C 1
ATOM 2546 O O . VAL A 1 333 ? -17.821 -0.119 12.481 1.00 93.06 333 VAL A O 1
ATOM 2549 N N . VAL A 1 334 ? -17.841 0.675 10.407 1.00 91.31 334 VAL A N 1
ATOM 2550 C CA . VAL A 1 334 ? -16.387 0.902 10.375 1.00 91.31 334 VAL A CA 1
ATOM 2551 C C . VAL A 1 334 ? -16.092 2.311 10.877 1.00 91.31 334 VAL A C 1
ATOM 2553 O O . VAL A 1 334 ? -16.541 3.300 10.300 1.00 91.31 334 VAL A O 1
ATOM 2556 N N . LEU A 1 335 ? -15.339 2.401 11.974 1.00 92.06 335 LEU A N 1
ATOM 2557 C CA . LEU A 1 335 ? -15.046 3.669 12.634 1.00 92.06 335 LEU A CA 1
ATOM 2558 C C . LEU A 1 335 ? -13.685 4.226 12.196 1.00 92.06 335 LEU A C 1
ATOM 2560 O O . LEU A 1 335 ? -12.681 3.527 12.344 1.00 92.06 335 LEU A O 1
ATOM 2564 N N . PRO A 1 336 ? -13.612 5.493 11.742 1.00 90.69 336 PRO A N 1
ATOM 2565 C CA . PRO A 1 336 ? -12.356 6.107 11.321 1.00 90.69 336 PRO A CA 1
ATOM 2566 C C . PRO A 1 336 ? -11.376 6.204 12.489 1.00 90.69 336 PRO A C 1
ATOM 2568 O O . PRO A 1 336 ? -11.793 6.372 13.629 1.00 90.69 336 PRO A O 1
ATOM 2571 N N . SER A 1 337 ? -10.064 6.179 12.243 1.00 85.00 337 SER A N 1
ATOM 2572 C CA . SER A 1 337 ? -9.064 6.380 13.313 1.00 85.00 337 SER A CA 1
ATOM 2573 C C . SER A 1 337 ? -9.114 7.780 13.930 1.00 85.00 337 SER A C 1
ATOM 2575 O O . SER A 1 337 ? -8.869 7.940 15.122 1.00 85.00 337 SER A O 1
ATOM 2577 N N . SER A 1 338 ? -9.428 8.793 13.120 1.00 88.44 338 SER A N 1
ATOM 2578 C CA . SER A 1 338 ? -9.537 10.186 13.550 1.00 88.44 338 SER A CA 1
ATOM 2579 C C . SER A 1 338 ? -10.982 10.537 13.868 1.00 88.44 338 SER A C 1
ATOM 2581 O O . SER A 1 338 ? -11.864 10.357 13.033 1.00 88.44 338 SER A O 1
ATOM 2583 N N . GLU A 1 339 ? -11.208 11.131 15.036 1.00 91.50 339 GLU A N 1
ATOM 2584 C CA . GLU A 1 339 ? -12.539 11.562 15.481 1.00 91.50 339 GLU A CA 1
ATOM 2585 C C . GLU A 1 339 ? -13.149 12.667 14.616 1.00 91.50 339 GLU A C 1
ATOM 2587 O O . GLU A 1 339 ? -14.358 12.871 14.653 1.00 91.50 339 GLU A O 1
ATOM 2592 N N . ARG A 1 340 ? -12.313 13.377 13.848 1.00 92.56 340 ARG A N 1
ATOM 2593 C CA . ARG A 1 340 ? -12.716 14.471 12.954 1.00 92.56 340 ARG A CA 1
ATOM 2594 C C . ARG A 1 340 ? -13.109 13.992 11.560 1.00 92.56 340 ARG A C 1
ATOM 2596 O O . ARG A 1 340 ? -13.599 14.785 10.763 1.00 92.56 340 ARG A O 1
ATOM 2603 N N . ARG A 1 341 ? -12.845 12.726 11.226 1.00 89.69 341 ARG A N 1
ATOM 2604 C CA . ARG A 1 341 ? -13.282 12.155 9.949 1.00 89.69 341 ARG A CA 1
ATOM 2605 C C . ARG A 1 341 ? -14.741 11.706 10.069 1.00 89.69 341 ARG A C 1
ATOM 2607 O O . ARG A 1 341 ? -15.120 11.189 11.121 1.00 89.69 341 ARG A O 1
ATOM 2614 N N . PRO A 1 342 ? -15.556 11.908 9.021 1.00 92.06 342 PRO A N 1
ATOM 2615 C CA . PRO A 1 342 ? -16.934 11.444 9.017 1.00 92.06 342 PRO A CA 1
ATOM 2616 C C . PRO A 1 342 ? -16.994 9.915 9.047 1.00 92.06 342 PRO A C 1
ATOM 2618 O O . PRO A 1 342 ? -16.156 9.254 8.434 1.00 92.06 342 PRO A O 1
ATOM 2621 N N . VAL A 1 343 ? -17.998 9.355 9.721 1.00 91.81 343 VAL A N 1
ATOM 2622 C CA . VAL A 1 343 ? -18.275 7.913 9.668 1.00 91.81 343 VAL A CA 1
ATOM 2623 C C . VAL A 1 343 ? -18.964 7.607 8.341 1.00 91.81 343 VAL A C 1
ATOM 2625 O O . VAL A 1 343 ? -20.160 7.832 8.182 1.00 91.81 343 VAL A O 1
ATOM 2628 N N . ARG A 1 344 ? -18.200 7.129 7.356 1.00 89.25 344 ARG A N 1
ATOM 2629 C CA . ARG A 1 344 ? -18.706 6.906 5.989 1.00 89.25 344 ARG A CA 1
ATOM 2630 C C . ARG A 1 344 ? -19.348 5.535 5.797 1.00 89.25 344 ARG A C 1
ATOM 2632 O O . ARG A 1 344 ? -20.163 5.354 4.893 1.00 89.25 344 ARG A O 1
ATOM 2639 N N . GLN A 1 345 ? -18.958 4.564 6.617 1.00 88.12 345 GLN A N 1
ATOM 2640 C CA . GLN A 1 345 ? -19.199 3.148 6.369 1.00 88.12 345 GLN A CA 1
ATOM 2641 C C . GLN A 1 345 ? -19.954 2.501 7.519 1.00 88.12 345 GLN A C 1
ATOM 2643 O O . GLN A 1 345 ? -19.450 2.379 8.632 1.00 88.12 345 GLN A O 1
ATOM 2648 N N . LEU A 1 346 ? -21.162 2.036 7.219 1.00 89.56 346 LEU A N 1
ATOM 2649 C CA . LEU A 1 346 ? -22.019 1.353 8.191 1.00 89.56 346 LEU A CA 1
ATOM 2650 C C . LEU A 1 346 ? -21.815 -0.161 8.212 1.00 89.56 346 LEU A C 1
ATOM 2652 O O . LEU A 1 346 ? -22.297 -0.842 9.108 1.00 89.56 346 LEU A O 1
ATOM 2656 N N . THR A 1 347 ? -21.101 -0.681 7.222 1.00 87.06 347 THR A N 1
ATOM 2657 C CA . THR A 1 347 ? -20.742 -2.088 7.087 1.00 87.06 347 THR A CA 1
ATOM 2658 C C . THR A 1 347 ? -19.307 -2.180 6.592 1.00 87.06 347 THR A C 1
ATOM 2660 O O . THR A 1 347 ? -18.793 -1.236 5.985 1.00 87.06 347 THR A O 1
ATOM 2663 N N . ARG A 1 348 ? -18.646 -3.312 6.856 1.00 81.44 348 ARG A N 1
ATOM 2664 C CA . ARG A 1 348 ? -17.321 -3.573 6.285 1.00 81.44 348 ARG A CA 1
ATOM 2665 C C . ARG A 1 348 ? -17.397 -3.568 4.751 1.00 81.44 348 ARG A C 1
ATOM 2667 O O . ARG A 1 348 ? -18.371 -4.090 4.205 1.00 81.44 348 ARG A O 1
ATOM 2674 N N . PRO A 1 349 ? -16.374 -3.038 4.059 1.00 80.88 349 PRO A N 1
ATOM 2675 C CA . PRO A 1 349 ? -16.323 -3.047 2.602 1.00 80.88 349 PRO A CA 1
ATOM 2676 C C . PRO A 1 349 ? -16.503 -4.456 2.034 1.00 80.88 349 PRO A C 1
ATOM 2678 O O . PRO A 1 349 ? -15.839 -5.406 2.469 1.00 80.88 349 PRO A O 1
ATOM 2681 N N . GLY A 1 350 ? -17.388 -4.589 1.044 1.00 69.19 350 GLY A N 1
ATOM 2682 C CA . GLY A 1 350 ? -17.552 -5.829 0.289 1.00 69.19 350 GLY A CA 1
ATOM 2683 C C . GLY A 1 350 ? -16.263 -6.199 -0.451 1.00 69.19 350 GLY A C 1
ATOM 2684 O O . GLY A 1 350 ? -15.564 -5.328 -0.956 1.00 69.19 350 GLY A O 1
ATOM 2685 N N . GLY A 1 351 ? -15.929 -7.490 -0.513 1.00 67.31 351 GLY A N 1
ATOM 2686 C CA . GLY A 1 351 ? -14.679 -7.964 -1.127 1.00 67.31 351 GLY A CA 1
ATOM 2687 C C . GLY A 1 351 ? -13.469 -8.016 -0.186 1.00 67.31 351 GLY A C 1
ATOM 2688 O O . GLY A 1 351 ? -12.398 -8.435 -0.618 1.00 67.31 351 GLY A O 1
ATOM 2689 N N . SER A 1 352 ? -13.639 -7.665 1.091 1.00 61.03 352 SER A N 1
ATOM 2690 C CA . SER A 1 352 ? -12.695 -8.045 2.152 1.00 61.03 352 SER A CA 1
ATOM 2691 C C . SER A 1 352 ? -12.612 -9.577 2.240 1.00 61.03 352 SER A C 1
ATOM 2693 O O . SER A 1 352 ? -13.653 -10.235 2.229 1.00 61.03 352 SER A O 1
ATOM 2695 N N . GLY A 1 353 ? -11.404 -10.150 2.288 1.00 62.38 353 GLY A N 1
ATOM 2696 C CA . GLY A 1 353 ? -11.214 -11.610 2.317 1.00 62.38 353 GLY A CA 1
ATOM 2697 C C . GLY A 1 353 ? -11.117 -12.288 0.953 1.00 62.38 353 GLY A C 1
ATOM 2698 O O . GLY A 1 353 ? -11.259 -13.502 0.861 1.00 62.38 353 GLY A O 1
ATOM 2699 N N . ARG A 1 354 ? -10.850 -11.531 -0.120 1.00 77.88 354 ARG A N 1
ATOM 2700 C CA . ARG A 1 354 ? -10.550 -12.111 -1.445 1.00 77.88 354 ARG A CA 1
ATOM 2701 C C . ARG A 1 354 ? -9.217 -12.847 -1.493 1.00 77.88 354 ARG A C 1
ATOM 2703 O O . ARG A 1 354 ? -9.044 -13.720 -2.336 1.00 77.88 354 ARG A O 1
ATOM 2710 N N . LEU A 1 355 ? -8.269 -12.419 -0.667 1.00 85.62 355 LEU A N 1
ATOM 2711 C CA . LEU A 1 355 ? -6.920 -12.959 -0.622 1.00 85.62 355 LEU A CA 1
ATOM 2712 C C . LEU A 1 355 ? -6.468 -13.049 0.828 1.00 85.62 355 LEU A C 1
ATOM 2714 O O . LEU A 1 355 ? -6.607 -12.099 1.593 1.00 85.62 355 LEU A O 1
ATOM 2718 N N . THR A 1 356 ? -5.848 -14.156 1.193 1.00 88.19 356 THR A N 1
ATOM 2719 C CA . THR A 1 356 ? -5.001 -14.206 2.385 1.00 88.19 356 THR A CA 1
ATOM 2720 C C . THR A 1 356 ? -3.654 -13.543 2.094 1.00 88.19 356 THR A C 1
ATOM 2722 O O . THR A 1 356 ? -3.226 -13.445 0.939 1.00 88.19 356 THR A O 1
ATOM 2725 N N . LEU A 1 357 ? -2.917 -13.129 3.132 1.00 84.50 357 LEU A N 1
ATOM 2726 C CA . LEU A 1 357 ? -1.557 -12.608 2.935 1.00 84.50 357 LEU A CA 1
ATOM 2727 C C . LEU A 1 357 ? -0.654 -13.641 2.237 1.00 84.50 357 LEU A C 1
ATOM 2729 O O . LEU A 1 357 ? 0.184 -13.277 1.419 1.00 84.50 357 LEU A O 1
ATOM 2733 N N . ARG A 1 358 ? -0.853 -14.934 2.510 1.00 84.06 358 ARG A N 1
ATOM 2734 C CA . ARG A 1 358 ? -0.125 -16.029 1.855 1.00 84.06 358 ARG A CA 1
ATOM 2735 C C . ARG A 1 358 ? -0.418 -16.107 0.357 1.00 84.06 358 ARG A C 1
ATOM 2737 O O . ARG A 1 358 ? 0.496 -16.306 -0.438 1.00 84.06 358 ARG A O 1
ATOM 2744 N N . GLU A 1 359 ? -1.680 -15.975 -0.036 1.00 89.00 359 GLU A N 1
ATOM 2745 C CA . GLU A 1 359 ? -2.064 -15.965 -1.450 1.00 89.00 359 GLU A CA 1
ATOM 2746 C C . GLU A 1 359 ? -1.541 -14.718 -2.154 1.00 89.00 359 GLU A C 1
ATOM 2748 O O . GLU A 1 359 ? -1.018 -14.825 -3.262 1.00 89.00 359 GLU A O 1
ATOM 2753 N N . TYR A 1 360 ? -1.609 -13.560 -1.488 1.00 89.62 360 TYR A N 1
ATOM 2754 C CA . TYR A 1 360 ? -1.029 -12.323 -1.999 1.00 89.62 360 TYR A CA 1
ATOM 2755 C C . TYR A 1 360 ? 0.464 -12.500 -2.288 1.00 89.62 360 TYR A C 1
ATOM 2757 O O . TYR A 1 360 ? 0.916 -12.234 -3.401 1.00 89.62 360 TYR A O 1
ATOM 2765 N N . THR A 1 361 ? 1.239 -12.983 -1.314 1.00 86.38 361 THR A N 1
ATOM 2766 C CA . THR A 1 361 ? 2.691 -13.117 -1.479 1.00 86.38 361 THR A CA 1
ATOM 2767 C C . THR A 1 361 ? 3.024 -14.155 -2.541 1.00 86.38 361 THR A C 1
ATOM 2769 O O . THR A 1 361 ? 3.860 -13.890 -3.396 1.00 86.38 361 THR A O 1
ATOM 2772 N N . ARG A 1 362 ? 2.326 -15.299 -2.569 1.00 87.25 362 ARG A N 1
ATOM 2773 C CA . ARG A 1 362 ? 2.532 -16.336 -3.595 1.00 87.25 362 ARG A CA 1
ATOM 2774 C C . ARG A 1 362 ? 2.239 -15.823 -5.006 1.00 87.25 362 ARG A C 1
ATOM 2776 O O . ARG A 1 362 ? 2.904 -16.226 -5.952 1.00 87.25 362 ARG A O 1
ATOM 2783 N N . ARG A 1 363 ? 1.229 -14.970 -5.164 1.00 88.94 363 ARG A N 1
ATOM 2784 C CA . ARG A 1 363 ? 0.831 -14.466 -6.479 1.00 88.94 363 ARG A CA 1
ATOM 2785 C C . ARG A 1 363 ? 1.729 -13.331 -6.961 1.00 88.94 363 ARG A C 1
ATOM 2787 O O . ARG A 1 363 ? 2.070 -13.287 -8.137 1.00 88.94 363 ARG A O 1
ATOM 2794 N N . PHE A 1 364 ? 2.095 -12.419 -6.065 1.00 88.62 364 PHE A N 1
ATOM 2795 C CA . PHE A 1 364 ? 2.634 -11.112 -6.446 1.00 88.62 364 PHE A CA 1
ATOM 2796 C C . PHE A 1 364 ? 4.082 -10.872 -6.031 1.00 88.62 364 PHE A C 1
ATOM 2798 O O . PHE A 1 364 ? 4.665 -9.870 -6.443 1.00 88.62 364 PHE A O 1
ATOM 2805 N N . LEU A 1 365 ? 4.675 -11.774 -5.248 1.00 87.69 365 LEU A N 1
ATOM 2806 C CA . LEU A 1 365 ? 6.092 -11.736 -4.914 1.00 87.69 365 LEU A CA 1
ATOM 2807 C C . LEU A 1 365 ? 6.825 -12.920 -5.559 1.00 87.69 365 LEU A C 1
ATOM 2809 O O . LEU A 1 365 ? 6.239 -13.990 -5.755 1.00 87.69 365 LEU A O 1
ATOM 2813 N N . PRO A 1 366 ? 8.106 -12.734 -5.913 1.00 87.56 366 PRO A N 1
ATOM 2814 C CA . PRO A 1 366 ? 8.912 -13.790 -6.502 1.00 87.56 366 PRO A CA 1
ATOM 2815 C C . PRO A 1 366 ? 9.138 -14.924 -5.514 1.00 87.56 366 PRO A C 1
ATOM 2817 O O . PRO A 1 366 ? 9.289 -14.673 -4.325 1.00 87.56 366 PRO A O 1
ATOM 2820 N N . ALA A 1 367 ? 9.264 -16.159 -6.006 1.00 85.50 367 ALA A N 1
ATOM 2821 C CA . ALA A 1 367 ? 9.547 -17.335 -5.174 1.00 85.50 367 ALA A CA 1
ATOM 2822 C C . ALA A 1 367 ? 10.813 -17.164 -4.312 1.00 85.50 367 ALA A C 1
ATOM 2824 O O . ALA A 1 367 ? 10.901 -17.667 -3.196 1.00 85.50 367 ALA A O 1
ATOM 2825 N N . THR A 1 368 ? 11.782 -16.394 -4.813 1.00 78.25 368 THR A N 1
ATOM 2826 C CA . THR A 1 368 ? 13.032 -16.066 -4.123 1.00 78.25 368 THR A CA 1
ATOM 2827 C C . THR A 1 368 ? 12.876 -14.958 -3.075 1.00 78.25 368 THR A C 1
ATOM 2829 O O . THR A 1 368 ? 13.852 -14.609 -2.402 1.00 78.25 368 THR A O 1
ATOM 2832 N N . SER A 1 369 ? 11.681 -14.378 -2.926 1.00 76.69 369 SER A N 1
ATOM 2833 C CA . SER A 1 369 ? 11.389 -13.354 -1.929 1.00 76.69 369 SER A CA 1
ATOM 2834 C C . SER A 1 369 ? 11.679 -13.887 -0.524 1.00 76.69 369 SER A C 1
ATOM 2836 O O . SER A 1 369 ? 11.269 -15.002 -0.186 1.00 76.69 369 SER A O 1
ATOM 2838 N N . PRO A 1 370 ? 12.330 -13.096 0.346 1.00 68.00 370 PRO A N 1
ATOM 2839 C CA . PRO A 1 370 ? 12.541 -13.491 1.737 1.00 68.00 370 PRO A CA 1
ATOM 2840 C C . PRO A 1 370 ? 11.228 -13.703 2.507 1.00 68.00 370 PRO A C 1
ATOM 2842 O O . PRO A 1 370 ? 11.251 -14.322 3.564 1.00 68.00 370 PRO A O 1
ATOM 2845 N N . VAL A 1 371 ? 10.093 -13.251 1.963 1.00 68.62 371 VAL A N 1
ATOM 2846 C CA . VAL A 1 371 ? 8.745 -13.475 2.502 1.00 68.62 371 VAL A CA 1
ATOM 2847 C C . VAL A 1 371 ? 8.336 -14.956 2.493 1.00 68.62 371 VAL A C 1
ATOM 2849 O O . VAL A 1 371 ? 7.455 -15.343 3.256 1.00 68.62 371 VAL A O 1
ATOM 2852 N N . HIS A 1 372 ? 8.942 -15.782 1.630 1.00 67.62 372 HIS A N 1
ATOM 2853 C CA . HIS A 1 372 ? 8.562 -17.189 1.439 1.00 67.62 372 HIS A CA 1
ATOM 2854 C C . HIS A 1 372 ? 9.407 -18.208 2.194 1.00 67.62 372 HIS A C 1
ATOM 2856 O O . HIS A 1 372 ? 9.030 -19.379 2.221 1.00 67.62 372 HIS A O 1
ATOM 2862 N N . ARG A 1 373 ? 10.554 -17.819 2.759 1.00 61.28 373 ARG A N 1
ATOM 2863 C CA . ARG A 1 373 ? 11.398 -18.796 3.461 1.00 61.28 373 ARG A CA 1
ATOM 2864 C C . ARG A 1 373 ? 10.645 -19.311 4.698 1.00 61.28 373 ARG A C 1
ATOM 2866 O O . ARG A 1 373 ? 9.919 -18.511 5.276 1.00 61.28 373 ARG A O 1
ATOM 2873 N N . PRO A 1 374 ? 10.767 -20.601 5.070 1.00 42.81 374 PRO A N 1
ATOM 2874 C CA . PRO A 1 374 ? 10.291 -21.150 6.342 1.00 42.81 374 PRO A CA 1
ATOM 2875 C C . PRO A 1 374 ? 11.308 -20.908 7.481 1.00 42.81 374 PRO A C 1
ATOM 2877 O O . PRO A 1 374 ? 12.464 -20.552 7.216 1.00 42.81 374 PRO A O 1
ATOM 2880 N N . PRO A 1 375 ? 10.926 -21.073 8.762 1.00 37.44 375 PRO A N 1
ATOM 2881 C CA . PRO A 1 375 ? 11.815 -20.808 9.880 1.00 37.44 375 PRO A CA 1
ATOM 2882 C C . PRO A 1 375 ? 12.801 -21.968 10.004 1.00 37.44 375 PRO A C 1
ATOM 2884 O O . PRO A 1 375 ? 12.403 -23.082 10.325 1.00 37.44 375 PRO A O 1
ATOM 2887 N N . GLY A 1 376 ? 14.093 -21.704 9.805 1.00 41.91 376 GLY A N 1
ATOM 2888 C CA . GLY A 1 376 ? 15.156 -22.633 10.206 1.00 41.91 376 GLY A CA 1
ATOM 2889 C C . GLY A 1 376 ? 15.920 -23.338 9.086 1.00 41.91 376 GLY A C 1
ATOM 2890 O O . GLY A 1 376 ? 16.941 -23.949 9.385 1.00 41.91 376 GLY A O 1
ATOM 2891 N N . GLU A 1 377 ? 15.535 -23.197 7.817 1.00 38.50 377 GLU A N 1
ATOM 2892 C CA . GLU A 1 377 ? 16.397 -23.632 6.711 1.00 38.50 377 GLU A CA 1
ATOM 2893 C C . GLU A 1 377 ? 17.416 -22.536 6.389 1.00 38.50 377 GLU A C 1
ATOM 2895 O O . GLU A 1 377 ? 17.099 -21.457 5.881 1.00 38.50 377 GLU A O 1
ATOM 2900 N N . GLY A 1 378 ? 18.665 -22.801 6.774 1.00 37.78 378 GLY A N 1
ATOM 2901 C CA . GLY A 1 378 ? 19.809 -21.966 6.446 1.00 37.78 378 GLY A CA 1
ATOM 2902 C C . GLY A 1 378 ? 19.951 -21.766 4.937 1.00 37.78 378 GLY A C 1
ATOM 2903 O O . GLY A 1 378 ? 19.575 -22.614 4.133 1.00 37.78 378 GLY A O 1
ATOM 2904 N N . SER A 1 379 ? 20.517 -20.621 4.553 1.00 36.19 379 SER A N 1
ATOM 2905 C CA . SER A 1 379 ? 20.984 -20.385 3.185 1.00 36.19 379 SER A CA 1
ATOM 2906 C C . SER A 1 379 ? 21.795 -21.586 2.667 1.00 36.19 379 SER A C 1
ATOM 2908 O O . SER A 1 379 ? 22.621 -22.098 3.425 1.00 36.19 379 SER A O 1
ATOM 2910 N N . PRO A 1 380 ? 21.682 -21.955 1.376 1.00 36.94 380 PRO A N 1
ATOM 2911 C CA . PRO A 1 380 ? 22.590 -22.892 0.718 1.00 36.94 380 PRO A CA 1
ATOM 2912 C C . PRO A 1 380 ? 23.939 -22.197 0.463 1.00 36.94 380 PRO A C 1
ATOM 2914 O O . PRO A 1 380 ? 24.342 -21.933 -0.663 1.00 36.94 380 PRO A O 1
ATOM 2917 N N . ALA A 1 381 ? 24.614 -21.816 1.542 1.00 34.78 381 ALA A N 1
ATOM 2918 C CA . ALA A 1 381 ? 25.983 -21.327 1.552 1.00 34.78 381 ALA A CA 1
ATOM 2919 C C . ALA A 1 381 ? 26.775 -22.260 2.467 1.00 34.78 381 ALA A C 1
ATOM 2921 O O . ALA A 1 381 ? 27.232 -21.879 3.541 1.00 34.78 381 ALA A O 1
ATOM 2922 N N . GLY A 1 382 ? 26.831 -23.525 2.069 1.00 38.19 382 GLY A N 1
ATOM 2923 C CA . GLY A 1 382 ? 27.425 -24.577 2.871 1.00 38.19 382 GLY A CA 1
ATOM 2924 C C . GLY A 1 382 ? 27.458 -25.897 2.130 1.00 38.19 382 GLY A C 1
ATOM 2925 O O . GLY A 1 382 ? 26.982 -26.869 2.681 1.00 38.19 382 GLY A O 1
ATOM 2926 N N . GLU A 1 383 ? 27.957 -25.906 0.892 1.00 35.41 383 GLU A N 1
ATOM 2927 C CA . GLU A 1 383 ? 28.706 -27.038 0.328 1.00 35.41 383 GLU A CA 1
ATOM 2928 C C . GLU A 1 383 ? 29.265 -26.662 -1.056 1.00 35.41 383 GLU A C 1
ATOM 2930 O O . GLU A 1 383 ? 28.528 -26.385 -1.996 1.00 35.41 383 GLU A O 1
ATOM 2935 N N . GLY A 1 384 ? 30.599 -26.612 -1.153 1.00 32.53 384 GLY A N 1
ATOM 2936 C CA . GLY A 1 384 ? 31.331 -26.769 -2.413 1.00 32.53 384 GLY A CA 1
ATOM 2937 C C . GLY A 1 384 ? 31.491 -25.555 -3.337 1.00 32.53 384 GLY A C 1
ATOM 2938 O O . GLY A 1 384 ? 31.060 -25.613 -4.479 1.00 32.53 384 GLY A O 1
ATOM 2939 N N . SER A 1 385 ? 32.213 -24.501 -2.936 1.00 28.66 385 SER A N 1
ATOM 2940 C CA . SER A 1 385 ? 32.959 -23.704 -3.931 1.00 28.66 385 SER A CA 1
ATOM 2941 C C . SER A 1 385 ? 34.157 -22.992 -3.303 1.00 28.66 385 SER A C 1
ATOM 2943 O O . SER A 1 385 ? 34.017 -22.023 -2.558 1.00 28.66 385 SER A O 1
ATOM 2945 N N . HIS A 1 386 ? 35.355 -23.485 -3.612 1.00 30.08 386 HIS A N 1
ATOM 2946 C CA . HIS A 1 386 ? 36.628 -22.884 -3.231 1.00 30.08 386 HIS A CA 1
ATOM 2947 C C . HIS A 1 386 ? 36.872 -21.581 -4.015 1.00 30.08 386 HIS A C 1
ATOM 2949 O O . HIS A 1 386 ? 37.216 -21.620 -5.192 1.00 30.08 386 HIS A O 1
ATOM 2955 N N . ALA A 1 387 ? 36.742 -20.425 -3.357 1.00 27.27 387 ALA A N 1
ATOM 2956 C CA . ALA A 1 387 ? 37.363 -19.163 -3.775 1.00 27.27 387 ALA A CA 1
ATOM 2957 C C . ALA A 1 387 ? 37.655 -18.290 -2.530 1.00 27.27 387 ALA A C 1
ATOM 2959 O O . ALA A 1 387 ? 36.852 -18.291 -1.594 1.00 27.27 387 ALA A O 1
ATOM 2960 N N . PRO A 1 388 ? 38.800 -17.582 -2.457 1.00 30.41 388 PRO A N 1
ATOM 2961 C CA . PRO A 1 388 ? 39.302 -17.040 -1.198 1.00 30.41 388 PRO A CA 1
ATOM 2962 C C . PRO A 1 388 ? 38.650 -15.703 -0.799 1.00 30.41 388 PRO A C 1
ATOM 2964 O O . PRO A 1 388 ? 38.680 -14.725 -1.537 1.00 30.41 388 PRO A O 1
ATOM 2967 N N . ALA A 1 389 ? 38.092 -15.712 0.415 1.00 29.27 389 ALA A N 1
ATOM 2968 C CA . ALA A 1 389 ? 37.990 -14.656 1.430 1.00 29.27 389 ALA A CA 1
ATOM 2969 C C . ALA A 1 389 ? 37.905 -13.168 1.005 1.00 29.27 389 ALA A C 1
ATOM 2971 O O . ALA A 1 389 ? 38.909 -12.501 0.770 1.00 29.27 389 ALA A O 1
ATOM 2972 N N . GLY A 1 390 ? 36.697 -12.607 1.138 1.00 28.05 390 GLY A N 1
ATOM 2973 C CA . GLY A 1 390 ? 36.459 -11.224 1.577 1.00 28.05 390 GLY A CA 1
ATOM 2974 C C . GLY A 1 390 ? 35.644 -11.233 2.886 1.00 28.05 390 GLY A C 1
ATOM 2975 O O . GLY A 1 390 ? 34.955 -12.223 3.149 1.00 28.05 390 GLY A O 1
ATOM 2976 N N . PRO A 1 391 ? 35.710 -10.194 3.742 1.00 29.34 391 PRO A N 1
ATOM 2977 C CA . PRO A 1 391 ? 35.125 -10.229 5.081 1.00 29.34 391 PRO A CA 1
ATOM 2978 C C . PRO A 1 391 ? 33.601 -10.067 4.997 1.00 29.34 391 PRO A C 1
ATOM 2980 O O . PRO A 1 391 ? 33.066 -8.965 5.005 1.00 29.34 391 PRO A O 1
ATOM 2983 N N . SER A 1 392 ? 32.896 -11.188 4.884 1.00 36.16 392 SER A N 1
ATOM 2984 C CA . SER A 1 392 ? 31.435 -11.270 4.844 1.00 36.16 392 SER A CA 1
ATOM 2985 C C . SER A 1 392 ? 30.998 -12.354 5.820 1.00 36.16 392 SER A C 1
ATOM 2987 O O . SER A 1 392 ? 30.761 -13.501 5.441 1.00 36.16 392 SER A O 1
ATOM 2989 N N . VAL A 1 393 ? 30.937 -12.008 7.103 1.00 29.12 393 VAL A N 1
ATOM 2990 C CA . VAL A 1 393 ? 30.526 -12.938 8.154 1.00 29.12 393 VAL A CA 1
ATOM 2991 C C . VAL A 1 393 ? 29.523 -12.238 9.077 1.00 29.12 393 VAL A C 1
ATOM 2993 O O . VAL A 1 393 ? 29.843 -11.245 9.720 1.00 29.12 393 VAL A O 1
ATOM 2996 N N . HIS A 1 394 ? 28.315 -12.819 9.112 1.00 29.12 394 HIS A N 1
ATOM 2997 C CA . HIS A 1 394 ? 27.223 -12.663 10.092 1.00 29.12 394 HIS A CA 1
ATOM 2998 C C . HIS A 1 394 ? 26.129 -11.603 9.852 1.00 29.12 394 HIS A C 1
ATOM 3000 O O . HIS A 1 394 ? 25.916 -10.703 10.657 1.00 29.12 394 HIS A O 1
ATOM 3006 N N . CYS A 1 395 ? 25.285 -11.842 8.841 1.00 31.72 395 CYS A N 1
ATOM 3007 C CA . CYS A 1 395 ? 23.891 -11.377 8.827 1.00 31.72 395 CYS A CA 1
ATOM 3008 C C . CYS A 1 395 ? 22.953 -12.517 9.266 1.00 31.72 395 CYS A C 1
ATOM 3010 O O . CYS A 1 395 ? 22.530 -13.336 8.451 1.00 31.72 395 CYS A O 1
ATOM 3012 N N . ARG A 1 396 ? 22.613 -12.590 10.560 1.00 31.72 396 ARG A N 1
ATOM 3013 C CA . ARG A 1 396 ? 21.483 -13.412 11.033 1.00 31.72 396 ARG A CA 1
ATOM 3014 C C . ARG A 1 396 ? 20.182 -12.678 10.688 1.00 31.72 396 ARG A C 1
ATOM 3016 O O . ARG A 1 396 ? 19.804 -11.719 11.359 1.00 31.72 396 ARG A O 1
ATOM 3023 N N . LEU A 1 397 ? 19.535 -13.120 9.612 1.00 35.44 397 LEU A N 1
ATOM 3024 C CA . LEU A 1 397 ? 18.227 -12.650 9.153 1.00 35.44 397 LEU A CA 1
ATOM 3025 C C . LEU A 1 397 ? 17.166 -12.922 10.230 1.00 35.44 397 LEU A C 1
ATOM 3027 O O . LEU A 1 397 ? 17.030 -14.048 10.703 1.00 35.44 397 LEU A O 1
ATOM 3031 N N . SER A 1 398 ? 16.428 -11.885 10.632 1.00 33.59 398 SER A N 1
ATOM 3032 C CA . SER A 1 398 ? 15.227 -12.039 11.460 1.00 33.59 398 SER A CA 1
ATOM 3033 C C . SER A 1 398 ? 14.034 -12.302 10.542 1.00 33.59 398 SER A C 1
ATOM 3035 O O . SER A 1 398 ? 13.859 -11.631 9.531 1.00 33.59 398 SER A O 1
ATOM 3037 N N . TYR A 1 399 ? 13.287 -13.344 10.879 1.00 48.50 399 TYR A N 1
ATOM 3038 C CA . TYR A 1 399 ? 12.430 -14.126 9.995 1.00 48.50 399 TYR A CA 1
ATOM 3039 C C . TYR A 1 399 ? 10.966 -13.653 9.979 1.00 48.50 399 TYR A C 1
ATOM 3041 O O . TYR A 1 399 ? 10.461 -13.226 11.014 1.00 48.50 399 TYR A O 1
ATOM 3049 N N . PHE A 1 400 ? 10.284 -13.784 8.835 1.00 39.47 400 PHE A N 1
ATOM 3050 C CA . PHE A 1 400 ? 8.842 -13.578 8.672 1.00 39.47 400 PHE A CA 1
ATOM 3051 C C . PHE A 1 400 ? 8.162 -14.919 8.358 1.00 39.47 400 PHE A C 1
ATOM 3053 O O . PHE A 1 400 ? 8.419 -15.496 7.311 1.00 39.47 400 PHE A O 1
ATOM 3060 N N . ASP A 1 401 ? 7.283 -15.383 9.246 1.00 42.53 401 ASP A N 1
ATOM 3061 C CA . ASP A 1 401 ? 6.424 -16.554 9.039 1.00 42.53 401 ASP A CA 1
ATOM 3062 C C . ASP A 1 401 ? 5.016 -16.188 8.532 1.00 42.53 401 ASP A C 1
ATOM 3064 O O . ASP A 1 401 ? 4.198 -15.654 9.290 1.00 42.53 401 ASP A O 1
ATOM 3068 N N . PRO A 1 402 ? 4.641 -16.526 7.296 1.00 40.00 402 PRO A N 1
ATOM 3069 C CA . PRO A 1 402 ? 3.260 -16.359 6.866 1.00 40.00 402 PRO A CA 1
ATOM 3070 C C . PRO A 1 402 ? 2.262 -17.247 7.642 1.00 40.00 402 PRO A C 1
ATOM 3072 O O . PRO A 1 402 ? 1.095 -16.876 7.732 1.00 40.00 402 PRO A O 1
ATOM 3075 N N . GLN A 1 403 ? 2.678 -18.394 8.200 1.00 40.00 403 GLN A N 1
ATOM 3076 C CA . GLN A 1 403 ? 1.821 -19.307 8.977 1.00 40.00 403 GLN A CA 1
ATOM 3077 C C . GLN A 1 403 ? 1.645 -18.864 10.437 1.00 40.00 403 GLN A C 1
ATOM 3079 O O . GLN A 1 403 ? 0.550 -18.995 10.980 1.00 40.00 403 GLN A O 1
ATOM 3084 N N . VAL A 1 404 ? 2.683 -18.296 11.063 1.00 44.16 404 VAL A N 1
ATOM 3085 C CA . VAL A 1 404 ? 2.624 -17.822 12.465 1.00 44.16 404 VAL A CA 1
ATOM 3086 C C . VAL A 1 404 ? 2.164 -16.358 12.569 1.00 44.16 404 VAL A C 1
ATOM 3088 O O . VAL A 1 404 ? 1.553 -15.985 13.568 1.00 44.16 404 VAL A O 1
ATOM 3091 N N . TYR A 1 405 ? 2.385 -15.525 11.542 1.00 44.22 405 TYR A N 1
ATOM 3092 C CA . TYR A 1 405 ? 1.996 -14.101 11.541 1.00 44.22 405 TYR A CA 1
ATOM 3093 C C . TYR A 1 405 ? 0.815 -13.754 10.612 1.00 44.22 405 TYR A C 1
ATOM 3095 O O . TYR A 1 405 ? 0.398 -12.593 10.569 1.00 44.22 405 TYR A O 1
ATOM 3103 N N . GLY A 1 406 ? 0.266 -14.729 9.878 1.00 37.47 406 GLY A N 1
ATOM 3104 C CA . GLY A 1 406 ? -0.920 -14.568 9.023 1.00 37.47 406 GLY A CA 1
ATOM 3105 C C . GLY A 1 406 ? -2.264 -14.734 9.743 1.00 37.47 406 GLY A C 1
ATOM 3106 O O . GLY A 1 406 ? -3.305 -14.496 9.145 1.00 37.47 406 GLY A O 1
ATOM 3107 N N . SER A 1 407 ? -2.258 -15.130 11.016 1.00 36.38 407 SER A N 1
ATOM 3108 C CA . SER A 1 407 ? -3.455 -15.523 11.774 1.00 36.38 407 SER A CA 1
ATOM 3109 C C . SER A 1 407 ? -3.995 -14.447 12.729 1.00 36.38 407 SER A C 1
ATOM 3111 O O . SER A 1 407 ? -4.925 -14.719 13.485 1.00 36.38 407 SER A O 1
ATOM 3113 N N . GLY A 1 408 ? -3.476 -13.211 12.691 1.00 38.69 408 GLY A N 1
ATOM 3114 C CA . GLY A 1 408 ? -3.980 -12.118 13.530 1.00 38.69 408 GLY A CA 1
ATOM 3115 C C . GLY A 1 408 ? -3.899 -10.725 12.885 1.00 38.69 408 GLY A C 1
ATOM 3116 O O . GLY A 1 408 ? -3.009 -10.475 12.070 1.00 38.69 408 GLY A O 1
ATOM 3117 N N . PRO A 1 409 ? -4.804 -9.792 13.245 1.00 33.97 409 PRO A N 1
ATOM 3118 C CA . PRO A 1 409 ? -4.745 -8.405 12.788 1.00 33.97 409 PRO A CA 1
ATOM 3119 C C . PRO A 1 409 ? -3.470 -7.724 13.305 1.00 33.97 409 PRO A C 1
ATOM 3121 O O . PRO A 1 409 ? -3.178 -7.772 14.499 1.00 33.97 409 PRO A O 1
ATOM 3124 N N . GLY A 1 410 ? -2.724 -7.065 12.412 1.00 40.84 410 GLY A N 1
ATOM 3125 C CA . GLY A 1 410 ? -1.494 -6.347 12.774 1.00 40.84 410 GLY A CA 1
ATOM 3126 C C . GLY A 1 410 ? -0.181 -7.054 12.441 1.00 40.84 410 GLY A C 1
ATOM 3127 O O . GLY A 1 410 ? 0.835 -6.750 13.065 1.00 40.84 410 GLY A O 1
ATOM 3128 N N . THR A 1 411 ? -0.173 -7.958 11.454 1.00 44.34 411 THR A N 1
ATOM 3129 C CA . THR A 1 411 ? 1.035 -8.616 10.931 1.00 44.34 411 THR A CA 1
ATOM 3130 C C . THR A 1 411 ? 2.200 -7.625 10.804 1.00 44.34 411 THR A C 1
ATOM 3132 O O . THR A 1 411 ? 2.148 -6.657 10.035 1.00 44.34 411 THR A O 1
ATOM 3135 N N . ASN A 1 412 ? 3.250 -7.833 11.607 1.00 40.78 412 ASN A N 1
ATOM 3136 C CA . ASN A 1 412 ? 4.390 -6.928 11.679 1.00 40.78 412 ASN A CA 1
ATOM 3137 C C . ASN A 1 412 ? 5.352 -7.201 10.515 1.00 40.78 412 AS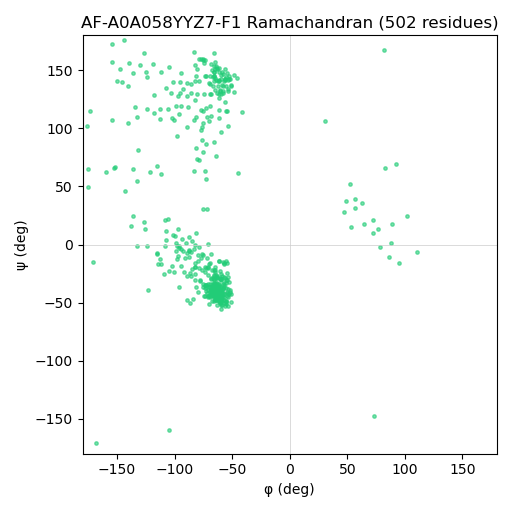N A C 1
ATOM 3139 O O . ASN A 1 412 ? 6.347 -7.909 10.633 1.00 40.78 412 ASN A O 1
ATOM 3143 N N . VAL A 1 413 ? 5.033 -6.618 9.365 1.00 42.22 413 VAL A N 1
ATOM 3144 C CA . VAL A 1 413 ? 5.811 -6.715 8.123 1.00 42.22 413 VAL A CA 1
ATOM 3145 C C . VAL A 1 413 ? 7.137 -5.933 8.204 1.00 42.22 413 VAL A C 1
ATOM 3147 O O . VAL A 1 413 ? 7.927 -5.983 7.270 1.00 42.22 413 VAL A O 1
ATOM 3150 N N . GLN A 1 414 ? 7.462 -5.270 9.329 1.00 40.59 414 GLN A N 1
ATOM 3151 C CA . GLN A 1 414 ? 8.767 -4.607 9.541 1.00 40.59 414 GLN A CA 1
ATOM 3152 C C . GLN A 1 414 ? 9.971 -5.559 9.401 1.00 40.59 414 GLN A C 1
ATOM 3154 O O . GLN A 1 414 ? 11.087 -5.100 9.180 1.00 40.59 414 GLN A O 1
ATOM 3159 N N . LEU A 1 415 ? 9.739 -6.874 9.455 1.00 41.38 415 LEU A N 1
ATOM 3160 C CA . LEU A 1 415 ? 10.724 -7.925 9.182 1.00 41.38 415 LEU A CA 1
ATOM 3161 C C . LEU A 1 415 ? 11.099 -8.046 7.685 1.00 41.38 415 LEU A C 1
ATOM 3163 O O . LEU A 1 415 ? 12.093 -8.683 7.357 1.00 41.38 415 LEU A O 1
ATOM 3167 N N . LEU A 1 416 ? 10.357 -7.393 6.778 1.00 40.47 416 LEU A N 1
ATOM 3168 C CA . LEU A 1 416 ? 10.660 -7.294 5.340 1.00 40.47 416 LEU A CA 1
ATOM 3169 C C . LEU A 1 416 ? 11.584 -6.124 4.978 1.00 40.47 416 LEU A C 1
ATOM 3171 O O . LEU A 1 416 ? 11.811 -5.858 3.799 1.00 40.47 416 LEU A O 1
ATOM 3175 N N . ALA A 1 417 ? 12.117 -5.405 5.966 1.00 44.06 417 ALA A N 1
ATOM 3176 C CA . ALA A 1 417 ? 13.251 -4.516 5.764 1.00 44.06 417 ALA A CA 1
ATOM 3177 C C . ALA A 1 417 ? 14.541 -5.331 5.986 1.00 44.06 417 ALA A C 1
ATOM 3179 O O . ALA A 1 417 ? 14.897 -5.556 7.146 1.00 44.06 417 ALA A O 1
ATOM 3180 N N . PRO A 1 418 ? 15.255 -5.776 4.930 1.00 39.31 418 PRO A N 1
ATOM 3181 C CA . PRO A 1 418 ? 16.503 -6.543 5.031 1.00 39.31 418 PRO A CA 1
ATOM 3182 C C . PRO A 1 418 ? 17.669 -5.641 5.478 1.00 39.31 418 PRO A C 1
ATOM 3184 O O . PRO A 1 418 ? 18.669 -5.491 4.787 1.00 39.31 418 PRO A O 1
ATOM 3187 N N . GLY A 1 419 ? 17.497 -4.989 6.625 1.00 42.00 419 GLY A N 1
ATOM 3188 C CA . GLY A 1 419 ? 18.381 -3.963 7.162 1.00 42.00 419 GLY A CA 1
ATOM 3189 C C . GLY A 1 419 ? 18.053 -3.558 8.598 1.00 42.00 419 GLY A C 1
ATOM 3190 O O . GLY A 1 419 ? 18.910 -3.005 9.257 1.00 42.00 419 GLY A O 1
ATOM 3191 N N . LEU A 1 420 ? 16.887 -3.891 9.164 1.00 44.62 420 LEU A N 1
ATOM 3192 C CA . LEU A 1 420 ? 16.684 -3.804 10.619 1.00 44.62 420 LEU A CA 1
ATOM 3193 C C . LEU A 1 420 ? 17.230 -5.075 11.280 1.00 44.62 420 LEU A C 1
ATOM 3195 O O . LEU A 1 420 ? 16.491 -5.886 11.835 1.00 44.62 420 LEU A O 1
ATOM 3199 N N . SER A 1 421 ? 18.544 -5.289 11.155 1.00 47.69 421 SER A N 1
ATOM 3200 C CA . SER A 1 421 ? 19.225 -6.352 11.886 1.00 47.69 421 SER A CA 1
ATOM 3201 C C . SER A 1 421 ? 19.069 -6.094 13.394 1.00 47.69 421 SER A C 1
ATOM 3203 O O . SER A 1 421 ? 18.973 -4.947 13.837 1.00 47.69 421 SER A O 1
ATOM 3205 N N . ARG A 1 422 ? 19.089 -7.149 14.225 1.00 47.12 422 ARG A N 1
ATOM 3206 C CA . ARG A 1 422 ? 19.283 -6.992 15.687 1.00 47.12 422 ARG A CA 1
ATOM 3207 C C . ARG A 1 422 ? 20.576 -6.222 16.019 1.00 47.12 422 ARG A C 1
ATOM 3209 O O . ARG A 1 422 ? 20.728 -5.756 17.139 1.00 47.12 422 ARG A O 1
ATOM 3216 N N . ASN A 1 423 ? 21.455 -6.064 15.029 1.00 59.38 423 ASN A N 1
ATOM 3217 C CA . ASN A 1 423 ? 22.701 -5.323 15.074 1.00 59.38 423 ASN A CA 1
ATOM 3218 C C . ASN A 1 423 ? 22.636 -3.999 14.293 1.00 59.38 423 ASN A C 1
ATOM 3220 O O . ASN A 1 423 ? 23.686 -3.406 14.095 1.00 59.38 423 ASN A O 1
ATOM 3224 N N . LEU A 1 424 ? 21.469 -3.502 13.851 1.00 68.69 424 LEU A N 1
ATOM 3225 C CA . LEU A 1 424 ? 21.396 -2.287 13.023 1.00 68.69 424 LEU A CA 1
ATOM 3226 C C . LEU A 1 424 ? 22.022 -1.107 13.768 1.00 68.69 424 LEU A C 1
ATOM 3228 O O . LEU A 1 424 ? 22.741 -0.295 13.195 1.00 68.69 424 LEU A O 1
ATOM 3232 N N . GLU A 1 425 ? 21.793 -1.055 15.076 1.00 72.88 425 GLU A N 1
ATOM 3233 C CA . GLU A 1 425 ? 22.465 -0.121 15.963 1.00 72.88 425 GLU A CA 1
ATOM 3234 C C . GLU A 1 425 ? 23.991 -0.293 15.929 1.00 72.88 425 GLU A C 1
ATOM 3236 O O . GLU A 1 425 ? 24.703 0.692 15.763 1.00 72.88 425 GLU A O 1
ATOM 3241 N N . ALA A 1 426 ? 24.508 -1.520 16.029 1.00 70.19 426 ALA A N 1
ATOM 3242 C CA . ALA A 1 426 ? 25.943 -1.803 15.974 1.00 70.19 426 ALA A CA 1
ATOM 3243 C C . ALA A 1 426 ? 26.559 -1.507 14.592 1.00 70.19 426 ALA A C 1
ATOM 3245 O O . ALA A 1 426 ? 27.665 -0.981 14.520 1.00 70.19 426 ALA A O 1
ATOM 3246 N N . GLU A 1 427 ? 25.845 -1.782 13.503 1.00 70.75 427 GLU A N 1
ATOM 3247 C CA . GLU A 1 427 ? 26.291 -1.553 12.127 1.00 70.75 427 GLU A CA 1
ATOM 3248 C C . GLU A 1 427 ? 26.263 -0.059 11.766 1.00 70.75 427 GLU A C 1
ATOM 3250 O O . GLU A 1 427 ? 27.242 0.459 11.229 1.00 70.75 427 GLU A O 1
ATOM 3255 N N . ILE A 1 428 ? 25.200 0.674 12.130 1.00 76.62 428 ILE A N 1
ATOM 3256 C CA . ILE A 1 428 ? 25.155 2.138 11.980 1.00 76.62 428 ILE A CA 1
ATOM 3257 C C . ILE A 1 428 ? 26.221 2.784 12.869 1.00 76.62 428 ILE A C 1
ATOM 3259 O O . ILE A 1 428 ? 26.902 3.700 12.413 1.00 76.62 428 ILE A O 1
ATOM 3263 N N . ARG A 1 429 ? 26.415 2.313 14.111 1.00 73.38 429 ARG A N 1
ATOM 3264 C CA . ARG A 1 429 ? 27.513 2.781 14.977 1.00 73.38 429 ARG A CA 1
ATOM 3265 C C . ARG A 1 429 ? 28.879 2.499 14.358 1.00 73.38 429 ARG A C 1
ATOM 3267 O O . ARG A 1 429 ? 29.739 3.372 14.409 1.00 73.38 429 ARG A O 1
ATOM 3274 N N . GLY A 1 430 ? 29.068 1.328 13.752 1.00 71.31 430 GLY A N 1
ATOM 3275 C CA . GLY A 1 430 ? 30.295 0.950 13.053 1.00 71.31 430 GLY A CA 1
ATOM 3276 C C . GLY A 1 430 ? 30.601 1.884 11.886 1.00 71.31 430 GLY A C 1
ATOM 3277 O O . GLY A 1 430 ? 31.696 2.437 11.819 1.00 71.31 430 GLY A O 1
ATOM 3278 N N . LEU A 1 431 ? 29.615 2.145 11.022 1.00 72.94 431 LEU A N 1
ATOM 3279 C CA . LEU A 1 431 ? 29.759 3.081 9.903 1.00 72.94 431 LEU A CA 1
ATOM 3280 C C . LEU A 1 431 ? 29.965 4.523 10.374 1.00 72.94 431 LEU A C 1
ATOM 3282 O O . LEU A 1 431 ? 30.836 5.217 9.857 1.00 72.94 431 LEU A O 1
ATOM 3286 N N . ALA A 1 432 ? 29.227 4.970 11.390 1.00 68.94 432 ALA A N 1
ATOM 3287 C CA . ALA A 1 432 ? 29.408 6.297 11.972 1.00 68.94 432 ALA A CA 1
ATOM 3288 C C . ALA A 1 432 ? 30.764 6.451 12.706 1.00 68.94 432 ALA A C 1
ATOM 3290 O O . ALA A 1 432 ? 31.273 7.563 12.879 1.00 68.94 432 ALA A O 1
ATOM 3291 N N . GLY A 1 433 ? 31.369 5.332 13.117 1.00 62.22 433 GLY A N 1
ATOM 3292 C CA . GLY A 1 433 ? 32.702 5.251 13.709 1.00 62.22 433 GLY A CA 1
ATOM 3293 C C . GLY A 1 433 ? 33.853 5.298 12.697 1.00 62.22 433 GLY A C 1
ATOM 3294 O O . GLY A 1 433 ? 34.990 5.540 13.104 1.00 62.22 433 GLY A O 1
ATOM 3295 N N . LEU A 1 434 ? 33.588 5.122 11.396 1.00 56.72 434 LEU A N 1
ATOM 3296 C CA . LEU A 1 434 ? 34.613 5.228 10.355 1.00 56.72 434 LEU A CA 1
ATOM 3297 C C . LEU A 1 434 ? 35.183 6.657 10.272 1.00 56.72 434 LEU A C 1
ATOM 3299 O O . LEU A 1 434 ? 34.547 7.653 10.649 1.00 56.72 434 LEU A O 1
ATOM 3303 N N . ARG A 1 435 ? 36.432 6.758 9.803 1.00 56.31 435 ARG A N 1
ATOM 3304 C CA . ARG A 1 435 ? 37.159 8.023 9.633 1.00 56.31 435 ARG A CA 1
ATOM 3305 C C . ARG A 1 435 ? 37.808 8.062 8.235 1.00 56.31 435 ARG A C 1
ATOM 3307 O O . ARG A 1 435 ? 38.760 7.316 8.018 1.00 56.31 435 ARG A O 1
ATOM 3314 N N . PRO A 1 436 ? 37.317 8.914 7.306 1.00 54.94 436 PRO A N 1
ATOM 3315 C CA . PRO A 1 436 ? 36.209 9.861 7.480 1.00 54.94 436 PRO A CA 1
ATOM 3316 C C . PRO A 1 436 ? 34.855 9.158 7.666 1.00 54.94 436 PRO A C 1
ATOM 3318 O O . PRO A 1 436 ? 34.642 8.052 7.176 1.00 54.94 436 PRO A O 1
ATOM 3321 N N . MET A 1 437 ? 33.952 9.808 8.405 1.00 56.69 437 MET A N 1
ATOM 3322 C CA . MET A 1 437 ? 32.593 9.303 8.596 1.00 56.69 437 MET A CA 1
ATOM 3323 C C . MET A 1 437 ? 31.828 9.416 7.266 1.00 56.69 437 MET A C 1
ATOM 3325 O O . MET A 1 437 ? 31.817 10.513 6.699 1.00 56.69 437 MET A O 1
ATOM 3329 N N . PRO A 1 438 ? 31.170 8.347 6.786 1.00 63.09 438 PRO A N 1
ATOM 3330 C CA . PRO A 1 438 ? 30.296 8.411 5.624 1.00 63.09 438 PRO A CA 1
ATOM 3331 C C . PRO A 1 438 ? 29.151 9.397 5.870 1.00 63.09 438 PRO A C 1
ATOM 3333 O O . PRO A 1 438 ? 28.646 9.526 6.992 1.00 63.09 438 PRO A O 1
ATOM 3336 N N . ALA A 1 439 ? 28.710 10.091 4.826 1.00 72.00 439 ALA A N 1
ATOM 3337 C CA . ALA A 1 439 ? 27.556 10.972 4.928 1.00 72.00 439 ALA A CA 1
ATOM 3338 C C . ALA A 1 439 ? 26.303 10.160 5.304 1.00 72.00 439 ALA A C 1
ATOM 3340 O O . ALA A 1 439 ? 26.133 9.019 4.883 1.00 72.00 439 ALA A O 1
ATOM 3341 N N . MET A 1 440 ? 25.357 10.758 6.037 1.00 70.31 440 MET A N 1
ATOM 3342 C CA . MET A 1 440 ? 24.104 10.075 6.421 1.00 70.31 440 MET A CA 1
ATOM 3343 C C . MET A 1 440 ? 23.334 9.517 5.222 1.00 70.31 440 MET A C 1
ATOM 3345 O O . MET A 1 440 ? 22.642 8.506 5.320 1.00 70.31 440 MET A O 1
ATOM 3349 N N . GLN A 1 441 ? 23.466 10.178 4.075 1.00 62.53 441 GLN A N 1
ATOM 3350 C CA . GLN A 1 441 ? 22.898 9.714 2.824 1.00 62.53 441 GLN A CA 1
ATOM 3351 C C . GLN A 1 441 ? 23.575 8.431 2.322 1.00 62.53 441 GLN A C 1
ATOM 3353 O O . GLN A 1 441 ? 22.871 7.534 1.880 1.00 62.53 441 GLN A O 1
ATOM 3358 N N . GLU A 1 442 ? 24.896 8.305 2.453 1.00 58.88 442 GLU A N 1
ATOM 3359 C CA . GLU A 1 442 ? 25.662 7.103 2.089 1.00 58.88 442 GLU A CA 1
ATOM 3360 C C . GLU A 1 442 ? 25.352 5.940 3.035 1.00 58.88 442 GLU A C 1
ATOM 3362 O O . GLU A 1 442 ? 25.162 4.816 2.582 1.00 58.88 442 GLU A O 1
ATOM 3367 N N . ILE A 1 443 ? 25.205 6.214 4.336 1.00 67.38 443 ILE A N 1
ATOM 3368 C CA . ILE A 1 443 ? 24.761 5.223 5.330 1.00 67.38 443 ILE A CA 1
ATOM 3369 C C . ILE A 1 443 ? 23.342 4.741 4.992 1.00 67.38 443 ILE A C 1
ATOM 3371 O O . ILE A 1 443 ? 23.066 3.543 4.984 1.00 67.38 443 ILE A O 1
ATOM 3375 N N . GLY A 1 444 ? 22.436 5.663 4.655 1.00 65.81 444 GLY A N 1
ATOM 3376 C CA . GLY A 1 444 ? 21.081 5.321 4.223 1.00 65.81 444 GLY A CA 1
ATOM 3377 C C . GLY A 1 444 ? 21.072 4.505 2.931 1.00 65.81 444 GLY A C 1
ATOM 3378 O O . GLY A 1 444 ? 20.317 3.543 2.814 1.00 65.81 444 GLY A O 1
ATOM 3379 N N . GLU A 1 445 ? 21.937 4.842 1.976 1.00 62.47 445 GLU A N 1
ATOM 3380 C CA . GLU A 1 445 ? 22.103 4.086 0.735 1.00 62.47 445 GLU A CA 1
ATOM 3381 C C . GLU A 1 445 ? 22.668 2.684 0.983 1.00 62.47 445 GLU A C 1
ATOM 3383 O O . GLU A 1 445 ? 22.148 1.732 0.402 1.00 62.47 445 GLU A O 1
ATOM 3388 N N . TYR A 1 446 ? 23.638 2.544 1.890 1.00 62.28 446 TYR A N 1
ATOM 3389 C CA . TYR A 1 446 ? 24.220 1.263 2.293 1.00 62.28 446 TYR A CA 1
ATOM 3390 C C . TYR A 1 446 ? 23.167 0.314 2.879 1.00 62.28 446 TYR A C 1
ATOM 3392 O O . TYR A 1 446 ? 23.066 -0.835 2.458 1.00 62.28 446 TYR A O 1
ATOM 3400 N N . PHE A 1 447 ? 22.317 0.808 3.783 1.00 63.03 447 PHE A N 1
ATOM 3401 C CA . PHE A 1 447 ? 21.234 0.009 4.372 1.00 63.03 447 PHE A CA 1
ATOM 3402 C C . PHE A 1 447 ? 19.975 -0.072 3.500 1.00 63.03 447 PHE A C 1
ATOM 3404 O O . PHE A 1 447 ? 18.974 -0.665 3.905 1.00 63.03 447 PHE A O 1
ATOM 3411 N N . GLY A 1 448 ? 19.965 0.572 2.328 1.00 51.50 448 GLY A N 1
ATOM 3412 C CA . GLY A 1 448 ? 18.761 0.687 1.510 1.00 51.50 448 GLY A CA 1
ATOM 3413 C C . GLY A 1 448 ? 17.596 1.340 2.263 1.00 51.50 448 GLY A C 1
ATOM 3414 O O . GLY A 1 448 ? 16.436 1.022 1.993 1.00 51.50 448 GLY A O 1
ATOM 3415 N N . MET A 1 449 ? 17.879 2.247 3.200 1.00 62.38 449 MET A N 1
ATOM 3416 C CA . MET A 1 449 ? 16.919 2.938 4.057 1.00 62.38 449 MET A CA 1
ATOM 3417 C C . MET A 1 449 ? 16.762 4.405 3.637 1.00 62.38 449 MET A C 1
ATOM 3419 O O . MET A 1 449 ? 17.748 5.101 3.395 1.00 62.38 449 MET A O 1
ATOM 3423 N N . PRO A 1 450 ? 15.528 4.935 3.552 1.00 57.81 450 PRO A N 1
ATOM 3424 C CA . PRO A 1 450 ? 15.351 6.363 3.333 1.00 57.81 450 PRO A CA 1
ATOM 3425 C C . PRO A 1 450 ? 15.869 7.155 4.545 1.00 57.81 450 PRO A C 1
ATOM 3427 O O . PRO A 1 450 ? 15.701 6.730 5.688 1.00 57.81 450 PRO A O 1
ATOM 3430 N N . LEU A 1 451 ? 16.453 8.333 4.297 1.00 63.66 451 LEU A N 1
ATOM 3431 C CA . LEU A 1 451 ? 17.139 9.141 5.316 1.00 63.66 451 LEU A CA 1
ATOM 3432 C C . LEU A 1 451 ? 16.288 9.390 6.574 1.00 63.66 451 LEU A C 1
ATOM 3434 O O . LEU A 1 451 ? 16.794 9.303 7.684 1.00 63.66 451 LEU A O 1
ATOM 3438 N N . HIS A 1 452 ? 14.984 9.636 6.431 1.00 63.50 452 HIS A N 1
ATOM 3439 C CA . HIS A 1 452 ? 14.094 9.840 7.579 1.00 63.50 452 HIS A CA 1
ATOM 3440 C C . HIS A 1 452 ? 13.921 8.580 8.445 1.00 63.50 452 HIS A C 1
ATOM 3442 O O . HIS A 1 452 ? 13.806 8.700 9.660 1.00 63.50 452 HIS A O 1
ATOM 3448 N N . ALA A 1 453 ? 13.921 7.384 7.845 1.00 61.81 453 ALA A N 1
ATOM 3449 C CA . ALA A 1 453 ? 13.847 6.121 8.577 1.00 61.81 453 ALA A CA 1
ATOM 3450 C C . ALA A 1 453 ? 15.176 5.815 9.277 1.00 61.81 453 ALA A C 1
ATOM 3452 O O . ALA A 1 453 ? 15.166 5.362 10.416 1.00 61.81 453 ALA A O 1
ATOM 3453 N N . LEU A 1 454 ? 16.305 6.139 8.633 1.00 72.88 454 LEU A N 1
ATOM 3454 C CA . LEU A 1 454 ? 17.626 6.090 9.261 1.00 72.88 454 LEU A CA 1
ATOM 3455 C C . LEU A 1 454 ? 17.691 7.019 10.476 1.00 72.88 454 LEU A C 1
ATOM 3457 O O . LEU A 1 454 ? 18.017 6.572 11.568 1.00 72.88 454 LEU A O 1
ATOM 3461 N N . LEU A 1 455 ? 17.289 8.281 10.322 1.00 73.44 455 LEU A N 1
ATOM 3462 C CA . LEU A 1 455 ? 17.264 9.249 11.419 1.00 73.44 455 LEU A CA 1
ATOM 3463 C C . LEU A 1 455 ? 16.303 8.835 12.543 1.00 73.44 455 LEU A C 1
ATOM 3465 O O . LEU A 1 455 ? 16.626 9.005 13.716 1.00 73.44 455 LEU A O 1
ATOM 3469 N N . ALA A 1 456 ? 15.135 8.279 12.210 1.00 69.38 456 ALA A N 1
ATOM 3470 C CA . ALA A 1 456 ? 14.189 7.768 13.200 1.00 69.38 456 ALA A CA 1
ATOM 3471 C C . ALA A 1 456 ? 14.756 6.569 13.977 1.00 69.38 456 ALA A C 1
ATOM 3473 O O . ALA A 1 456 ? 14.621 6.532 15.197 1.00 69.38 456 ALA A O 1
ATOM 3474 N N . ALA A 1 457 ? 15.435 5.638 13.297 1.00 68.69 457 ALA A N 1
ATOM 3475 C CA . ALA A 1 457 ? 16.123 4.521 13.941 1.00 68.69 457 ALA A CA 1
ATOM 3476 C C . ALA A 1 457 ? 17.255 5.025 14.850 1.00 68.69 457 ALA A C 1
ATOM 3478 O O . ALA A 1 457 ? 17.305 4.680 16.026 1.00 68.69 457 ALA A O 1
ATOM 3479 N N . MET A 1 458 ? 18.093 5.940 14.356 1.00 74.06 458 MET A N 1
ATOM 3480 C CA . MET A 1 458 ? 19.215 6.507 15.110 1.00 74.06 458 MET A CA 1
ATOM 3481 C C . MET A 1 458 ? 18.799 7.248 16.383 1.00 74.06 458 MET A C 1
ATOM 3483 O O . MET A 1 458 ? 19.560 7.255 17.347 1.00 74.06 458 MET A O 1
ATOM 3487 N N . ARG A 1 459 ? 17.601 7.848 16.421 1.00 72.12 459 ARG A N 1
ATOM 3488 C CA . ARG A 1 459 ? 17.052 8.492 17.631 1.00 72.12 459 ARG A CA 1
ATOM 3489 C C . ARG A 1 459 ? 16.775 7.514 18.769 1.00 72.12 459 ARG A C 1
ATOM 3491 O O . ARG A 1 459 ? 16.694 7.944 19.912 1.00 72.12 459 ARG A O 1
ATOM 3498 N N . SER A 1 460 ? 16.606 6.231 18.458 1.00 65.56 460 SER A N 1
ATOM 3499 C CA . SER A 1 460 ? 16.372 5.189 19.460 1.00 65.56 460 SER A CA 1
ATOM 3500 C C . SER A 1 460 ? 17.660 4.584 20.030 1.00 65.56 460 SER A C 1
ATOM 3502 O O . SER A 1 460 ? 17.585 3.792 20.963 1.00 65.56 460 SER A O 1
ATOM 3504 N N . PHE A 1 461 ? 18.834 4.955 19.502 1.00 77.69 461 PHE A N 1
ATOM 3505 C CA . PHE A 1 461 ? 20.117 4.380 19.910 1.00 77.69 461 PHE A CA 1
ATOM 3506 C C . PHE A 1 461 ? 20.737 5.150 21.080 1.00 77.69 461 PHE A C 1
ATOM 3508 O O . PHE A 1 461 ? 20.759 6.383 21.092 1.00 77.69 461 PHE A O 1
ATOM 3515 N N . GLY A 1 462 ? 21.309 4.422 22.041 1.00 71.94 462 GLY A N 1
ATOM 3516 C CA . GLY A 1 462 ? 22.041 5.003 23.172 1.00 71.94 462 GLY A CA 1
ATOM 3517 C C . GLY A 1 462 ? 23.456 5.439 22.784 1.00 71.94 462 GLY A C 1
ATOM 3518 O O . GLY A 1 462 ? 24.417 4.739 23.108 1.00 71.94 462 GLY A O 1
ATOM 3519 N N . TRP A 1 463 ? 23.596 6.533 22.030 1.00 75.81 463 TRP A N 1
ATOM 3520 C CA . TRP A 1 463 ? 24.897 7.008 21.542 1.00 75.81 463 TRP A CA 1
ATOM 3521 C C . TRP A 1 463 ? 25.859 7.363 22.687 1.00 75.81 463 TRP A C 1
ATOM 3523 O O . TRP A 1 463 ? 25.423 7.977 23.661 1.00 75.81 463 TRP A O 1
ATOM 3533 N N . PRO A 1 464 ? 27.165 7.048 22.566 1.00 67.06 464 PRO A N 1
ATOM 3534 C CA . PRO A 1 464 ? 28.168 7.547 23.499 1.00 67.06 464 PRO A CA 1
ATOM 3535 C C . PRO A 1 464 ? 28.147 9.077 23.565 1.00 67.06 464 PRO A C 1
ATOM 3537 O O . PRO A 1 464 ? 27.958 9.758 22.550 1.00 67.06 464 PRO A O 1
ATOM 3540 N N . GLU A 1 465 ? 28.361 9.620 24.756 1.00 61.19 465 GLU A N 1
ATOM 3541 C CA . GLU A 1 465 ? 28.396 11.062 24.978 1.00 61.19 465 GLU A CA 1
ATOM 3542 C C . GLU A 1 465 ? 29.480 11.717 24.094 1.00 61.19 465 GLU A C 1
ATOM 3544 O O . GLU A 1 465 ? 30.589 11.204 23.953 1.00 61.19 465 GLU A O 1
ATOM 3549 N N . GLY A 1 466 ? 29.141 12.811 23.401 1.00 60.28 466 GLY A N 1
ATOM 3550 C CA . GLY A 1 466 ? 30.062 13.514 22.493 1.00 60.28 466 GLY A CA 1
ATOM 3551 C C . GLY A 1 466 ? 30.271 12.886 21.101 1.00 60.28 466 GLY A C 1
ATOM 3552 O O . GLY A 1 466 ? 30.951 13.484 20.253 1.00 60.28 466 GLY A O 1
ATOM 3553 N N . PHE A 1 467 ? 29.650 11.735 20.805 1.00 61.12 467 PHE A N 1
ATOM 3554 C CA . PHE A 1 467 ? 29.759 11.064 19.498 1.00 61.12 467 PHE A CA 1
ATOM 3555 C C . PHE A 1 467 ? 29.326 11.980 18.337 1.00 61.12 467 PHE A C 1
ATOM 3557 O O . PHE A 1 467 ? 30.041 12.108 17.343 1.00 61.12 467 PHE A O 1
ATOM 3564 N N . TRP A 1 468 ? 28.225 12.714 18.530 1.00 60.62 468 TRP A N 1
ATOM 3565 C CA . TRP A 1 468 ? 27.675 13.694 17.582 1.00 60.62 468 TRP A CA 1
ATOM 3566 C C . TRP A 1 468 ? 28.078 15.146 17.860 1.00 60.62 468 TRP A C 1
ATOM 3568 O O . TRP A 1 468 ? 27.458 16.045 17.301 1.00 60.62 468 TRP A O 1
ATOM 3578 N N . ASP A 1 469 ? 29.078 15.399 18.719 1.00 53.97 469 ASP A N 1
ATOM 3579 C CA . ASP A 1 469 ? 29.488 16.774 19.048 1.00 53.97 469 ASP A CA 1
ATOM 3580 C C . ASP A 1 469 ? 29.808 17.537 17.750 1.00 53.97 469 ASP A C 1
ATOM 3582 O O . ASP A 1 469 ? 30.700 17.139 16.991 1.00 53.97 469 ASP A O 1
ATOM 3586 N N . SER A 1 470 ? 28.987 18.561 17.500 1.00 44.19 470 SER A N 1
ATOM 3587 C CA . SER A 1 470 ? 28.739 19.261 16.235 1.00 44.19 470 SER A CA 1
ATOM 3588 C C . SER A 1 470 ? 29.792 20.317 15.902 1.00 44.19 470 SER A C 1
ATOM 3590 O O . SER A 1 470 ? 29.612 21.118 14.984 1.00 44.19 470 SER A O 1
ATOM 3592 N N . ARG A 1 471 ? 30.892 20.342 16.657 1.00 50.47 471 ARG A N 1
ATOM 3593 C CA . ARG A 1 471 ? 32.046 21.193 16.370 1.00 50.47 471 ARG A CA 1
ATOM 3594 C C . ARG A 1 471 ? 32.725 20.750 15.061 1.00 50.47 471 ARG A C 1
ATOM 3596 O O . ARG A 1 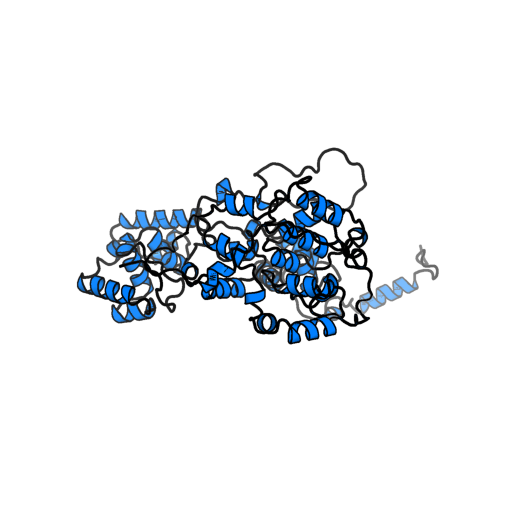471 ? 32.771 19.548 14.786 1.00 50.47 471 ARG A O 1
ATOM 3603 N N . PRO A 1 472 ? 33.255 21.684 14.247 1.00 49.78 472 PRO A N 1
ATOM 3604 C CA . PRO A 1 472 ? 33.907 21.364 12.977 1.00 49.78 472 PRO A CA 1
ATOM 3605 C C . PRO A 1 472 ? 34.969 20.270 13.143 1.00 49.78 472 PRO A C 1
ATOM 3607 O O . PRO A 1 472 ? 35.769 20.305 14.081 1.00 49.78 472 PRO A O 1
ATOM 3610 N N . THR A 1 473 ? 35.009 19.308 12.217 1.00 48.59 473 THR A N 1
ATOM 3611 C CA . THR A 1 473 ? 35.933 18.155 12.236 1.00 48.59 473 THR A CA 1
ATOM 3612 C C . THR A 1 473 ? 37.410 18.549 12.355 1.00 48.59 473 THR A C 1
ATOM 3614 O O . THR A 1 473 ? 38.201 17.769 12.880 1.00 48.59 473 THR A O 1
ATOM 3617 N N . SER A 1 474 ? 37.775 19.767 11.944 1.00 46.16 474 SER A N 1
ATOM 3618 C CA . SER A 1 474 ? 39.119 20.342 12.073 1.00 46.16 474 SER A CA 1
ATOM 3619 C C . SER A 1 474 ? 39.527 20.705 13.508 1.00 46.16 474 SER A C 1
ATOM 3621 O O . SER A 1 474 ? 40.716 20.697 13.804 1.00 46.16 474 SER A O 1
ATOM 3623 N N . GLN A 1 475 ? 38.584 20.991 14.413 1.00 46.97 475 GLN A N 1
ATOM 3624 C CA . GLN A 1 475 ? 38.880 21.341 15.813 1.00 46.97 475 GLN A CA 1
ATOM 3625 C C . GLN A 1 475 ? 38.895 20.128 16.750 1.00 46.97 475 GLN A C 1
ATOM 3627 O O . GLN A 1 475 ? 39.539 20.164 17.792 1.00 46.97 475 GLN A O 1
ATOM 3632 N N . LYS A 1 476 ? 38.204 19.043 16.385 1.00 48.03 476 LYS A N 1
ATOM 3633 C CA . LYS A 1 476 ? 37.998 17.871 17.255 1.00 48.03 476 LYS A CA 1
ATOM 3634 C C . LYS A 1 476 ? 39.213 16.932 17.324 1.00 48.03 476 LYS A C 1
ATOM 3636 O O . LYS A 1 476 ? 39.327 16.150 18.260 1.00 48.03 476 LYS A O 1
ATOM 3641 N N . TYR A 1 477 ? 40.109 17.023 16.338 1.00 50.19 477 TYR A N 1
ATOM 3642 C CA . TYR A 1 477 ? 41.325 16.207 16.220 1.00 50.19 477 TYR A CA 1
ATOM 3643 C C . TYR A 1 477 ? 42.554 17.033 15.818 1.00 50.19 477 TYR A C 1
ATOM 3645 O O . TYR A 1 477 ? 43.498 16.498 15.232 1.00 50.19 477 TYR A O 1
ATOM 3653 N N . ALA A 1 478 ? 42.556 18.338 16.107 1.00 51.56 478 ALA A N 1
ATOM 3654 C CA . ALA A 1 478 ? 43.796 19.097 16.073 1.00 51.56 478 ALA A CA 1
ATOM 3655 C C . ALA A 1 478 ? 44.729 18.474 17.119 1.00 51.56 478 ALA A C 1
ATOM 3657 O O . ALA A 1 478 ? 44.469 18.558 18.319 1.00 51.56 478 ALA A O 1
ATOM 3658 N N . LEU A 1 479 ? 45.775 17.785 16.657 1.00 53.72 479 LEU A N 1
ATOM 3659 C CA . LEU A 1 479 ? 46.900 17.426 17.514 1.00 53.72 479 LEU A CA 1
ATOM 3660 C C . LEU A 1 479 ? 47.348 18.708 18.219 1.00 53.72 479 LEU A C 1
ATOM 3662 O O . LEU A 1 479 ? 47.424 19.756 17.570 1.00 53.72 479 LEU A O 1
ATOM 3666 N N . ALA A 1 480 ? 47.624 18.640 19.522 1.00 64.88 480 ALA A N 1
ATOM 3667 C CA . ALA A 1 480 ? 48.179 19.790 20.219 1.00 64.88 480 ALA A CA 1
ATOM 3668 C C . ALA A 1 480 ? 49.423 20.271 19.455 1.00 64.88 480 ALA A C 1
ATOM 3670 O O . ALA A 1 480 ? 50.159 19.457 18.886 1.00 64.88 480 ALA A O 1
ATOM 3671 N N . ASP A 1 481 ? 49.676 21.579 19.424 1.00 61.25 481 ASP A N 1
ATOM 3672 C CA . ASP A 1 481 ? 50.833 22.126 18.703 1.00 61.25 481 ASP A CA 1
ATOM 3673 C C . ASP A 1 481 ? 52.145 21.438 19.119 1.00 61.25 481 ASP A C 1
ATOM 3675 O O . ASP A 1 481 ? 53.039 21.235 18.296 1.00 61.25 481 ASP A O 1
ATOM 3679 N N . GLU A 1 482 ? 52.235 21.011 20.380 1.00 68.75 482 GLU A N 1
ATOM 3680 C CA . GLU A 1 482 ? 53.307 20.175 20.921 1.00 68.75 482 GLU A CA 1
ATOM 3681 C C . GLU A 1 482 ? 53.497 18.863 20.138 1.00 68.75 482 GLU A C 1
ATOM 3683 O O . GLU A 1 482 ? 54.619 18.534 19.738 1.00 68.75 482 GLU A O 1
ATOM 3688 N N . ASP A 1 483 ? 52.410 18.139 19.869 1.00 68.19 483 ASP A N 1
ATOM 3689 C CA . ASP A 1 483 ? 52.408 16.848 19.179 1.00 68.19 483 ASP A CA 1
ATOM 3690 C C . ASP A 1 483 ? 52.690 17.009 17.686 1.00 68.19 483 ASP A C 1
ATOM 3692 O O . ASP A 1 483 ? 53.451 16.230 17.107 1.00 68.19 483 ASP A O 1
ATOM 3696 N N . ILE A 1 484 ? 52.181 18.079 17.066 1.00 62.56 484 ILE A N 1
ATOM 3697 C CA . ILE A 1 484 ? 52.519 18.439 15.681 1.00 62.56 484 ILE A CA 1
ATOM 3698 C C . ILE A 1 484 ? 54.013 18.761 15.576 1.00 62.56 484 ILE A C 1
ATOM 3700 O O . ILE A 1 484 ? 54.703 18.278 14.670 1.00 62.56 484 ILE A O 1
ATOM 3704 N N . ARG A 1 485 ? 54.559 19.544 16.515 1.00 70.00 485 ARG A N 1
ATOM 3705 C CA . ARG A 1 485 ? 56.000 19.835 16.575 1.00 70.00 485 ARG A CA 1
ATOM 3706 C C . ARG A 1 485 ? 56.818 18.573 16.843 1.00 70.00 485 ARG A C 1
ATOM 3708 O O . ARG A 1 485 ? 57.928 18.457 16.321 1.00 70.00 485 ARG A O 1
ATOM 3715 N N . ARG A 1 486 ? 56.313 17.630 17.642 1.00 71.94 486 ARG A N 1
ATOM 3716 C CA . ARG A 1 486 ? 56.974 16.349 17.934 1.00 71.94 486 ARG A CA 1
ATOM 3717 C C . ARG A 1 486 ? 57.004 15.440 16.706 1.00 71.94 486 ARG A C 1
ATOM 3719 O O . ARG A 1 486 ? 58.069 14.934 16.367 1.00 71.94 486 ARG A O 1
ATOM 3726 N N . LEU A 1 487 ? 55.896 15.331 15.975 1.00 65.19 487 LEU A N 1
ATOM 3727 C CA . LEU A 1 487 ? 55.811 14.591 14.712 1.00 65.19 487 LEU A CA 1
ATOM 3728 C C . LEU A 1 487 ? 56.685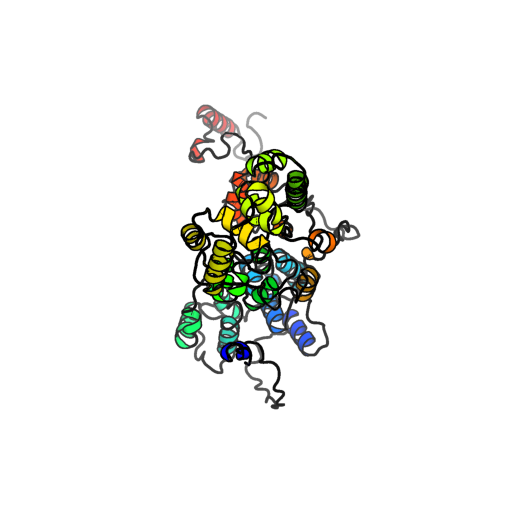 15.207 13.618 1.00 65.19 487 LEU A C 1
ATOM 3730 O O . LEU A 1 487 ? 57.376 14.483 12.911 1.00 65.19 487 LEU A O 1
ATOM 3734 N N . ARG A 1 488 ? 56.743 16.541 13.512 1.00 71.12 488 ARG A N 1
ATOM 3735 C CA . ARG A 1 488 ? 57.659 17.222 12.578 1.00 71.12 488 ARG A CA 1
ATOM 3736 C C . ARG A 1 488 ? 59.129 17.008 12.944 1.00 71.12 488 ARG A C 1
ATOM 3738 O O . ARG A 1 488 ? 59.964 16.898 12.050 1.00 71.12 488 ARG A O 1
ATOM 3745 N N . ARG A 1 489 ? 59.462 16.935 14.238 1.00 72.00 489 ARG A N 1
ATOM 3746 C CA . ARG A 1 489 ? 60.814 16.585 14.706 1.00 72.00 489 ARG A CA 1
ATOM 3747 C C . ARG A 1 489 ? 61.165 15.131 14.380 1.00 72.00 489 ARG A C 1
ATOM 3749 O O . ARG A 1 489 ? 62.244 14.898 13.848 1.00 72.00 489 ARG A O 1
ATOM 3756 N N . LEU A 1 490 ? 60.238 14.198 14.596 1.00 66.56 490 LEU A N 1
ATOM 3757 C CA . LEU A 1 490 ? 60.380 12.789 14.207 1.00 66.56 490 LEU A CA 1
ATOM 3758 C C . LEU A 1 490 ? 60.526 12.623 12.689 1.00 66.56 490 LEU A C 1
ATOM 3760 O O . LEU A 1 490 ? 61.416 11.917 12.237 1.00 66.56 490 LEU A O 1
ATOM 3764 N N . ALA A 1 491 ? 59.735 13.338 11.888 1.00 61.44 491 ALA A N 1
ATOM 3765 C CA . ALA A 1 491 ? 59.832 13.308 10.429 1.00 61.44 491 ALA A CA 1
ATOM 3766 C C . ALA A 1 491 ? 61.190 13.829 9.916 1.00 61.44 491 ALA A C 1
ATOM 3768 O O . ALA A 1 491 ? 61.743 13.276 8.971 1.00 61.44 491 ALA A O 1
ATOM 3769 N N . LYS A 1 492 ? 61.783 14.835 10.578 1.00 64.19 492 LYS A N 1
ATOM 3770 C CA . LYS A 1 492 ? 63.157 15.306 10.294 1.00 64.19 492 LYS A CA 1
ATOM 3771 C C . LYS A 1 492 ? 64.246 14.303 10.698 1.00 64.19 492 LYS A C 1
ATOM 3773 O O . LYS A 1 492 ? 65.395 14.437 10.274 1.00 64.19 492 LYS A O 1
ATOM 3778 N N . GLN A 1 493 ? 63.893 13.315 11.516 1.00 63.03 493 GLN A N 1
ATOM 3779 C CA . GLN A 1 493 ? 64.738 12.183 11.875 1.00 63.03 493 GLN A CA 1
ATOM 3780 C C . GLN A 1 493 ? 64.499 10.974 10.958 1.00 63.03 493 GLN A C 1
ATOM 3782 O O . GLN A 1 493 ? 65.123 9.945 11.175 1.00 63.03 493 GLN A O 1
ATOM 3787 N N . VAL A 1 494 ? 63.667 11.062 9.914 1.00 59.03 494 VAL A N 1
ATOM 3788 C CA . VAL A 1 494 ? 63.524 10.004 8.898 1.00 59.03 494 VAL A CA 1
ATOM 3789 C C . VAL A 1 494 ? 64.472 10.291 7.729 1.00 59.03 494 VAL A C 1
ATOM 3791 O O . VAL A 1 494 ? 64.574 11.425 7.264 1.00 59.03 494 VAL A O 1
ATOM 3794 N N . HIS A 1 495 ? 65.211 9.277 7.267 1.00 54.50 495 HIS A N 1
ATOM 3795 C CA . HIS A 1 495 ? 66.118 9.412 6.122 1.00 54.50 495 HIS A CA 1
ATOM 3796 C C . HIS A 1 495 ? 65.322 9.781 4.848 1.00 54.50 495 HIS A C 1
ATOM 3798 O O . HIS A 1 495 ? 64.247 9.216 4.642 1.00 54.50 495 HIS A O 1
ATOM 3804 N N . PRO A 1 496 ? 65.810 10.667 3.954 1.00 57.84 496 PRO A N 1
ATOM 3805 C CA . PRO A 1 496 ? 65.041 11.157 2.796 1.00 57.84 496 PRO A CA 1
ATOM 3806 C C . PRO A 1 496 ? 64.606 10.076 1.789 1.00 57.84 496 PRO A C 1
ATOM 3808 O O . PRO A 1 496 ? 63.725 10.3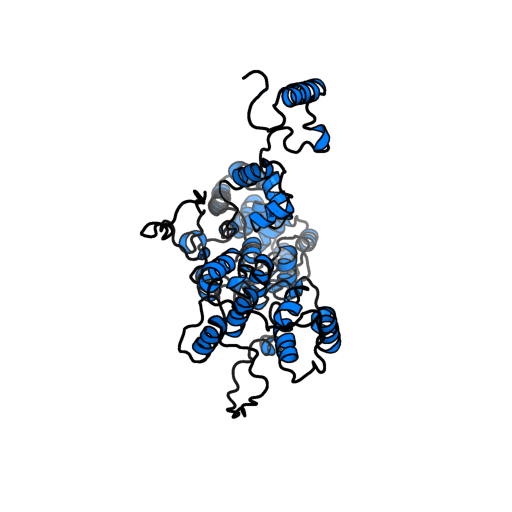20 0.974 1.00 57.84 496 PRO A O 1
ATOM 3811 N N . SER A 1 497 ? 65.169 8.867 1.862 1.00 60.47 497 SER A N 1
ATOM 3812 C CA . SER A 1 497 ? 64.728 7.698 1.083 1.00 60.47 497 SER A CA 1
ATOM 3813 C C . SER A 1 497 ? 63.568 6.910 1.722 1.00 60.47 497 SER A C 1
ATOM 3815 O O . SER A 1 497 ? 63.160 5.880 1.190 1.00 60.47 497 SER A O 1
ATOM 3817 N N . GLY A 1 498 ? 63.034 7.365 2.862 1.00 56.25 498 GLY A N 1
ATOM 3818 C CA . GLY A 1 498 ? 61.778 6.891 3.453 1.00 56.25 498 GLY A CA 1
ATOM 3819 C C . GLY A 1 498 ? 61.798 5.495 4.083 1.00 56.25 498 GLY A C 1
ATOM 3820 O O . GLY A 1 498 ? 60.731 4.984 4.408 1.00 56.25 498 GLY A O 1
ATOM 3821 N N . ARG A 1 499 ? 62.966 4.851 4.247 1.00 54.75 499 ARG A N 1
ATOM 3822 C CA . ARG A 1 499 ? 63.027 3.431 4.656 1.00 54.75 499 ARG A CA 1
ATOM 3823 C C . ARG A 1 499 ? 63.606 3.121 6.046 1.00 54.75 499 ARG A C 1
ATOM 3825 O O . ARG A 1 499 ? 63.385 2.002 6.492 1.00 54.75 499 ARG A O 1
ATOM 3832 N N . ARG A 1 500 ? 64.262 4.056 6.758 1.00 58.09 500 ARG A N 1
ATOM 3833 C CA . ARG A 1 500 ? 64.655 3.930 8.193 1.00 58.09 500 ARG A CA 1
ATOM 3834 C C . ARG A 1 500 ? 64.799 5.296 8.885 1.00 58.09 500 ARG A C 1
ATOM 3836 O O . ARG A 1 500 ? 65.006 6.310 8.210 1.00 58.09 500 ARG A O 1
ATOM 3843 N N . MET A 1 501 ? 64.683 5.331 10.219 1.00 56.28 501 MET A N 1
ATOM 3844 C CA . MET A 1 501 ? 65.000 6.531 11.007 1.00 56.28 501 MET A CA 1
ATOM 3845 C C . MET A 1 501 ? 66.523 6.735 11.061 1.00 56.28 501 MET A C 1
ATOM 3847 O O . MET A 1 501 ? 67.276 5.775 11.111 1.00 56.28 501 MET A O 1
ATOM 3851 N N . ARG A 1 502 ? 66.997 7.985 11.060 1.00 51.69 502 ARG A N 1
ATOM 3852 C CA . ARG A 1 502 ? 68.415 8.390 10.976 1.00 51.69 502 ARG A CA 1
ATOM 3853 C C . ARG A 1 502 ? 69.320 7.813 12.072 1.00 51.69 502 ARG A C 1
ATOM 3855 O O . ARG A 1 502 ? 70.532 7.883 11.912 1.00 51.69 502 ARG A O 1
ATOM 3862 N N . PHE A 1 503 ? 68.751 7.286 13.154 1.00 52.16 503 PHE A N 1
ATOM 3863 C CA . PHE A 1 503 ? 69.486 6.756 14.307 1.00 52.16 503 PHE A CA 1
ATOM 3864 C C . PHE A 1 503 ? 69.081 5.314 14.683 1.00 52.16 503 PHE A C 1
ATOM 3866 O O . PHE A 1 503 ? 69.341 4.892 15.806 1.00 52.16 503 PHE A O 1
ATOM 3873 N N . THR A 1 504 ? 68.452 4.566 13.763 1.00 51.25 504 THR A N 1
ATOM 3874 C CA . THR A 1 504 ? 68.146 3.122 13.885 1.00 51.25 504 THR A CA 1
ATOM 3875 C C . THR A 1 504 ? 68.527 2.382 12.611 1.00 51.25 504 THR A C 1
ATOM 3877 O O . THR A 1 504 ? 69.096 1.277 12.693 1.00 51.25 504 THR A O 1
#

Organism: Fonticula alba (NCBI:txid691883)

pLDDT: mean 75.89, std 21.69, range [23.47, 98.0]

Radius of gyration: 29.59 Å; Cα contacts (8 Å, |Δi|>4): 598; chains: 1; bounding box: 104×49×84 Å

Secondary structure (DSSP, 8-state):
----PPPTTTGGGS--------------TTS--SS-S-HHHHHHHHHHTTSSPPPTT-SSHHHHHHHHHHH--GGGT--SS-HHHHHHHHTS-HHHHHHHHHHHTTTS--PPPS--TTSPPTT-STT-HHHHHHHHHHHSSS----TTTHHHHHT--HHHHHHHHHHH-HHHHHS-TTGGGS-HHHHHHHHTEESPPPHHHHHHHTT--HHHHHHHHHHH-GGGTT-PPP-S-HHHHHHHHHHHHHHHTSSSPPPHHHHHHHH---HHHHHHHHHHH-TTHHHHHH-PPPHHHHHHHHHHHHT---BHHHHHHHTTS-HHHHHHHHHHH-TTPBPPSSTTSB--BSSPPTTTTSEEHHHHHHHHS-TTSGGG--TT---S-SS-------S-----PPP--HHHHSSSTT--GGGG-TT--TTHHHHHHHHHHSSSPPPHHHHHHHTT--HHHHHHHHTTS-PPTTTT--S-HHHHS---HHHHHHHHHHHHTB-TTSSSBTT-

Foldseek 3Di:
DDPDDDDPVVVVVPDPPDDPDPDPDDPPPDPPPQCDPAQQSVQLVCCVVVVDPDFFQDPHSVLVSVLLQQLADLVVVDGQDALLLSLLLSQFFSLLSVLVCVVCSNGNRHHGDPDAQVDADPPPDPPDPLNVVLVVQQPDQLHPPPQRNSCRNSVYHSVVSVVSCVVPPVVSVVPDPLNSRWRLVLLVVQLQAPVREDLVLSCRGNSHDSVSSLVSCVPPVVLSNQADFDQDDPVLLVLLLVLLVVQLVDVVRDDLVVSCVRSVDDSLSCLQCVLVRCLCSLCSNPNDDDPVLVVLLVVQLVVQADFLCRNCVVSVHDSSSVSSNCCVSQVQFRHGSDSRDGRNGSHRDPSRHVHQPVRSCRRNGGCSRLQNDDPDDDDPPDDDDDDDDDPDDDDPQDHADCVVQRPDGNRPSVSSQSQPGPCNLVVQVVQLPDVVRDDLVVVCSVSVHDSVVSVVVNVPHPDDPCSPVPPPPCVVPPDPVVVVVVVVVQVVQADPVRDDGVVD

Solvent-accessible surface area (backbone atoms only — not comparable to full-atom values): 29527 Å² total; per-residue (Å²): 134,84,80,86,72,78,66,74,80,62,59,72,78,76,64,92,83,86,78,94,69,90,70,84,75,77,82,73,86,82,70,78,72,79,64,66,91,37,60,23,56,50,49,53,48,33,33,75,72,66,78,39,81,76,62,56,28,48,93,47,68,68,59,46,50,48,52,27,42,40,29,10,40,33,90,69,79,50,51,60,47,57,62,56,64,47,9,18,53,69,36,25,23,50,47,36,46,51,36,47,41,70,74,40,28,68,66,28,18,30,53,54,68,99,60,60,49,85,50,78,71,85,86,70,39,95,91,29,70,61,40,52,53,47,52,52,42,50,71,38,75,19,33,51,72,48,87,67,39,40,30,52,64,60,41,38,22,57,67,60,48,51,54,53,36,59,75,75,38,47,68,68,74,66,50,56,72,54,66,50,49,39,19,57,71,55,48,60,54,52,74,18,20,34,54,48,60,22,69,70,33,53,22,46,44,27,41,48,47,66,72,42,51,50,51,46,30,51,70,78,36,53,76,55,52,32,68,75,46,49,80,55,55,64,70,58,51,51,48,46,38,51,50,51,59,59,27,70,78,38,90,75,49,66,51,72,67,54,50,23,72,74,61,74,48,55,66,70,56,46,58,71,45,39,29,82,60,51,25,64,50,52,37,73,63,72,50,78,77,57,68,68,58,49,53,50,52,51,54,50,54,74,65,35,66,46,18,43,47,57,49,12,58,76,70,73,50,52,39,67,60,45,52,24,50,44,33,55,81,42,64,52,42,42,62,41,85,49,50,80,43,44,35,70,36,70,48,71,56,85,66,62,58,75,32,40,62,62,55,48,45,63,56,49,34,37,80,71,16,70,70,66,52,68,95,83,74,72,77,97,80,80,81,88,80,95,72,89,83,74,100,80,85,85,84,73,79,68,80,47,49,58,81,81,44,48,80,47,64,21,44,75,46,73,50,65,45,90,47,75,43,99,48,35,66,58,52,51,48,50,49,63,65,38,86,79,53,66,53,68,63,54,54,14,58,73,52,74,37,57,58,71,58,45,52,57,55,56,71,74,52,89,70,65,88,68,75,78,60,82,65,60,76,74,71,80,68,56,65,54,71,68,52,49,52,48,50,53,53,51,56,73,39,40,38,95,84,75,81,53,47,74,90,113